Protein 3M4U (pdb70)

Radius of gyration: 26.19 Å; Cα contacts (8 Å, |Δi|>4): 1119; chains: 2; bounding box: 74×50×75 Å

Nearest PDB structures (foldseek):
  3m4u-assembly1_A  TM=1.004E+00  e=1.449E-59  Trypanosoma brucei
  3m4u-assembly2_B  TM=9.847E-01  e=6.856E-51  Trypanosoma brucei
  4az1-assembly1_B  TM=9.518E-01  e=8.940E-42  Trypanosoma cruzi
  4az1-assembly1_A  TM=9.554E-01  e=1.660E-40  Trypanosoma cruzi
  2jjd-assembly5_E  TM=8.552E-01  e=5.961E-18  Homo sapiens

GO terms:
  GO:0005737 cytoplasm (C, HTP)
  GO:0004725 protein tyrosine phosphatase activity (F, IDA)
  GO:0031981 nuclear lumen (C, IDA)
  GO:0097014 ciliary plasm (C, IDA)
  GO:0005737 cytoplasm (C, IDA)

Solvent-accessible surface area: 24978 Å² total; per-residue (Å²): 122,8,58,1,29,137,66,69,57,212,36,10,99,33,32,4,75,141,23,16,74,105,1,80,181,67,32,78,72,98,121,43,83,23,66,16,0,80,148,23,128,112,39,20,38,66,138,111,32,21,0,7,42,146,25,15,15,11,87,126,140,174,62,29,7,8,0,0,0,60,1,64,30,125,16,84,16,42,0,0,0,0,3,0,6,15,74,112,4,0,37,11,2,2,30,1,4,10,98,69,130,0,56,5,0,0,0,0,0,38,52,118,35,26,53,90,95,20,3,54,68,2,10,0,24,71,102,60,102,58,34,33,30,89,67,102,41,110,86,4,12,79,0,32,82,81,115,52,107,71,53,37,103,38,44,1,22,47,27,32,6,8,1,43,22,69,82,135,112,137,21,156,7,56,2,0,8,1,36,2,4,34,23,77,17,25,20,22,41,80,58,2,9,52,49,1,5,44,25,0,113,112,24,143,33,148,18,20,0,0,0,0,1,0,12,1,4,4,3,0,0,0,0,0,0,0,9,0,1,19,16,40,35,103,124,70,88,25,67,55,53,12,0,41,57,12,0,19,36,0,6,88,40,0,61,17,0,0,43,102,32,92,0,0,9,19,0,0,38,15,3,0,33,124,77,72,44,115,37,72,42,11,61,80,124,168,15,76,26,186,44,0,56,1,15,114,65,75,78,202,35,32,124,50,51,18,71,171,26,16,51,101,1,82,178,70,32,93,66,104,130,37,84,24,71,20,0,76,157,25,116,99,31,17,37,72,133,122,39,24,0,12,32,169,30,14,14,6,59,72,199,114,34,8,6,0,0,0,60,0,64,29,127,19,80,17,39,1,0,0,0,3,0,5,19,84,110,3,0,41,17,2,1,52,2,3,3,95,77,107,0,51,4,1,0,0,0,0,37,60,76,43,5,28,87,94,19,3,58,71,2,9,0,12,100,81,67,48,35,73,66,178,45,11,83,0,24,82,11,119,128,47,91,43,101,70,54,48,126,38,54,6,18,81,25,17,6,5,1,43,18,63,80,112,103,109,15,108,6,40,1,0,7,2,34,1,4,36,22,81,17,53,20,62,36,78,58,1,9,50,59,0,6,46,17,0,112,106,28,140,31,150,18,26,1,1,0,0,1,0,14,1,6,4,4,0,0,0,0,0,0,0,12,0,0,23,14,41,10,68,135,34,93,12,61,60,58,5,0,42,55,11,0,17,34,0,4,97,45,0,62,13,0,0,34,106,33,99,0,0,10,15,0,1,47,15,0,15,31,117,30,72,37,121,73,81,43,161

Foldseek 3Di:
DAVLLVDALVVNLVVLVVLVVCLQVLDDLVPFDQDVQVVVVVFAPDPSFGAGLVFAPPHPVDDQHFRWGWACPPDPAIEIFGAATDLVRVQSVLVRCQVQLAAEEEEEEDCDDVNHGQHDDDEDDVPDQKDWRPPVDDQIKMKGAPPKDADPVLQKIKGWIWIHGPPDDIGIYIYIYHHQADPVGDHPDPVSLVVLLVVVVPDDDPGHHYYYYRSRAALNLLSVLLNQQVRCVVVVNDDNCSLSVSSSSVCVGGPRRHPDSNSSVSSVLSNCVVVVRDNVSNPVD/DAFCVQAVLQVDDLVVNLVVLVVLVVCLQPVDDPVPFDQPVQVVPCVFALDNPFGATQVFAPPNPVQAHFRWGWACPPDPATEIFGAATDLVRLQSVLVSCQVQQAAEEEEEEDCDDVPGGQHDDDAADPHQWDWSCTKIKGADPVDAWDDDPVLQKIKTWMWIGDVPDDIGIHIYIYHHQADVVGGGPDPVNLVVVLVVVVPDDDPGHHYYYYRSRAALVLLSVLLNQQVRCVVVHNRHNCSSSVSSSSSCVRGPCHHPDSNSSVSSVLSNSVVNVGDNPSD

Organism: Trypanosoma brucei brucei (strain 927/4 GUTat10.1) (NCBI:txid185431)

InterPro domains:
  IPR000242 Tyrosine-specific protein phosphatase, PTPase domain [PF00102] (45-288)
  IPR000242 Tyrosine-specific protein phosphatase, PTPase domain [PR00700] (77-84)
  IPR000242 Tyrosine-specific protein phosphatase, PTPase domain [PR00700] (92-112)
  IPR000242 Tyrosine-specific protein phosphatase, PTPase domain [PR00700] (187-204)
  IPR000242 Tyrosine-specific protein phosphatase, PTPase domain [PR00700] (224-242)
  IPR000242 Tyrosine-specific protein phosphatase, PTPase domain [PR00700] (257-272)
  IPR000242 Tyrosine-specific protein phosphatase, PTPase domain [PR00700] (273-283)
  IPR000242 Tyrosine-specific protein phosphatase, PTPase domain [PS50055] (21-290)
  IPR000242 Tyrosine-specific protein phosphatase, PTPase domain [SM00194] (20-292)
  IPR000387 Tyrosine-specific protein phosphatases domain [PS50056] (210-281)
  IPR003595 Protein-tyrosine phosphatase, catalytic [SM00404] (188-289)
  IPR016130 Protein-tyrosine phosphatase, active site [PS00383] (227-237)
  IPR029021 Protein-tyrosine phosphatase-like [G3DSA:3.90.190.10] (1-306)
  IPR029021 Protein-tyrosine phosphatase-like [SSF52799] (15-288)
  IPR050348 Protein-Tyrosine Phosphatase [PTHR19134] (19-288)

Structure (mmCIF, N/CA/C/O backbone):
data_3M4U
#
_entry.id   3M4U
#
_cell.length_a   76.632
_cell.length_b   77.377
_cell.length_c   117.195
_cell.angle_alpha   90.00
_cell.angle_beta   90.00
_cell.angle_gamma   90.00
#
_symmetry.space_group_name_H-M   'P 21 21 21'
#
loop_
_entity.id
_entity.type
_entity.pdbx_description
1 polymer 'Tyrosine specific protein phosphatase, putative'
2 non-polymer 'PHOSPHATE ION'
3 water water
#
loop_
_atom_site.group_PDB
_atom_site.id
_atom_site.type_symbol
_atom_site.label_atom_id
_atom_site.label_alt_id
_atom_site.label_comp_id
_atom_site.label_asym_id
_atom_site.label_entity_id
_atom_site.label_seq_id
_atom_site.pdbx_PDB_ins_code
_atom_site.Cartn_x
_atom_site.Cartn_y
_atom_site.Cartn_z
_atom_site.occupancy
_atom_site.B_iso_or_equiv
_atom_site.auth_seq_id
_atom_site.auth_comp_id
_atom_site.auth_asym_id
_atom_site.auth_atom_id
_atom_site.pdbx_PDB_model_num
ATOM 1 N N . SER A 1 6 ? 55.217 6.024 22.671 1.00 55.13 6 SER A N 1
ATOM 2 C CA . SER A 1 6 ? 55.089 6.273 24.114 1.00 68.42 6 SER A CA 1
ATOM 3 C C . SER A 1 6 ? 53.746 5.814 24.691 1.00 65.52 6 SER A C 1
ATOM 4 O O . SER A 1 6 ? 53.656 5.407 25.863 1.00 55.74 6 SER A O 1
ATOM 7 N N . PHE A 1 7 ? 52.701 5.900 23.872 1.00 64.08 7 PHE A N 1
ATOM 8 C CA . PHE A 1 7 ? 51.379 5.462 24.300 1.00 57.36 7 PHE A CA 1
ATOM 9 C C . PHE A 1 7 ? 50.813 4.441 23.311 1.00 47.45 7 PHE A C 1
ATOM 10 O O . PHE A 1 7 ? 50.055 4.783 22.409 1.00 47.53 7 PHE A O 1
ATOM 18 N N . PRO A 1 8 ? 51.207 3.174 23.488 1.00 46.76 8 PRO A N 1
ATOM 19 C CA . PRO A 1 8 ? 50.879 2.035 22.622 1.00 49.83 8 PRO A CA 1
ATOM 20 C C . PRO A 1 8 ? 49.387 1.871 22.362 1.00 47.09 8 PRO A C 1
ATOM 21 O O . PRO A 1 8 ? 49.011 1.289 21.342 1.00 41.75 8 PRO A O 1
ATOM 25 N N . MET A 1 9 ? 48.551 2.377 23.267 1.00 49.29 9 MET A N 1
ATOM 26 C CA . MET A 1 9 ? 47.106 2.307 23.071 1.00 49.71 9 MET A CA 1
ATOM 27 C C . MET A 1 9 ? 46.674 3.090 21.827 1.00 47.72 9 MET A C 1
ATOM 28 O O . MET A 1 9 ? 45.667 2.773 21.207 1.00 50.15 9 MET A O 1
ATOM 33 N N . ALA A 1 10 ? 47.429 4.118 21.467 1.00 44.21 10 ALA A N 1
ATOM 34 C CA . ALA A 1 10 ? 47.037 4.954 20.347 1.00 49.58 10 ALA A CA 1
ATOM 35 C C . ALA A 1 10 ? 47.277 4.223 19.021 1.00 54.75 10 ALA A C 1
ATOM 36 O O . ALA A 1 10 ? 46.607 4.500 18.017 1.00 55.79 10 ALA A O 1
ATOM 38 N N . GLN A 1 11 ? 48.221 3.280 19.021 1.00 48.49 11 GLN A N 1
ATOM 39 C CA . GLN A 1 11 ? 48.529 2.512 17.808 1.00 53.83 11 GLN A CA 1
ATOM 40 C C . GLN A 1 11 ? 47.593 1.316 17.606 1.00 53.57 11 GLN A C 1
ATOM 41 O O . GLN A 1 11 ? 47.522 0.758 16.508 1.00 52.63 11 GLN A O 1
ATOM 47 N N . LEU A 1 12 ? 46.902 0.906 18.667 1.00 49.91 12 LEU A N 1
ATOM 48 C CA . LEU A 1 12 ? 45.954 -0.205 18.576 1.00 51.79 12 LEU A CA 1
ATOM 49 C C . LEU A 1 12 ? 44.788 0.162 17.652 1.00 56.40 12 LEU A C 1
ATOM 50 O O . LEU A 1 12 ? 44.410 1.339 17.543 1.00 53.35 12 LEU A O 1
ATOM 55 N N . SER A 1 13 ? 44.226 -0.844 16.981 1.00 52.28 13 SER A N 1
ATOM 56 C CA . SER A 1 13 ? 43.052 -0.628 16.155 1.00 49.29 13 SER A CA 1
ATOM 57 C C . SER A 1 13 ? 41.893 -0.357 17.097 1.00 55.42 13 SER A C 1
ATOM 58 O O . SER A 1 13 ? 41.887 -0.832 18.236 1.00 50.87 13 SER A O 1
ATOM 61 N N . THR A 1 14 ? 40.909 0.406 16.632 1.00 53.79 14 THR A N 1
ATOM 62 C CA . THR A 1 14 ? 39.768 0.708 17.483 1.00 56.63 14 THR A CA 1
ATOM 63 C C . THR A 1 14 ? 39.225 -0.543 18.187 1.00 54.56 14 THR A C 1
ATOM 64 O O . THR A 1 14 ? 39.076 -0.549 19.411 1.00 54.29 14 THR A O 1
ATOM 68 N N . ARG A 1 15 ? 38.962 -1.598 17.417 1.00 53.06 15 ARG A N 1
ATOM 69 C CA . ARG A 1 15 ? 38.476 -2.856 17.977 1.00 53.21 15 ARG A CA 1
ATOM 70 C C . ARG A 1 15 ? 39.383 -3.370 19.095 1.00 55.06 15 ARG A C 1
ATOM 71 O O . ARG A 1 15 ? 38.905 -3.785 20.159 1.00 52.46 15 ARG A O 1
ATOM 79 N N . ALA A 1 16 ? 40.692 -3.335 18.853 1.00 55.35 16 ALA A N 1
ATOM 80 C CA . ALA A 1 16 ? 41.662 -3.797 19.843 1.00 52.92 16 ALA A CA 1
ATOM 81 C C . ALA A 1 16 ? 41.690 -2.881 21.067 1.00 51.02 16 ALA A C 1
ATOM 82 O O . ALA A 1 16 ? 41.854 -3.355 22.189 1.00 50.22 16 ALA A O 1
ATOM 84 N N . GLN A 1 17 ? 41.520 -1.577 20.850 1.00 50.02 17 GLN A N 1
ATOM 85 C CA . GLN A 1 17 ? 41.428 -0.623 21.957 1.00 51.67 17 GLN A CA 1
ATOM 86 C C . GLN A 1 17 ? 40.275 -0.977 22.882 1.00 53.40 17 GLN A C 1
ATOM 87 O O . GLN A 1 17 ? 40.445 -1.106 24.104 1.00 49.96 17 GLN A O 1
ATOM 93 N N . TYR A 1 18 ? 39.094 -1.127 22.294 1.00 49.14 18 TYR A N 1
ATOM 94 C CA . TYR A 1 18 ? 37.919 -1.468 23.072 1.00 51.64 18 TYR A CA 1
ATOM 95 C C . TYR A 1 18 ? 38.167 -2.779 23.837 1.00 56.64 18 TYR A C 1
ATOM 96 O O . TYR A 1 18 ? 38.105 -2.824 25.082 1.00 53.34 18 TYR A O 1
ATOM 105 N N . SER A 1 19 ? 38.465 -3.833 23.083 1.00 51.69 19 SER A N 1
ATOM 106 C CA . SER A 1 19 ? 38.810 -5.129 23.655 1.00 52.02 19 SER A CA 1
ATOM 107 C C . SER A 1 19 ? 39.807 -4.987 24.800 1.00 47.94 19 SER A C 1
ATOM 108 O O . SER A 1 19 ? 39.682 -5.650 25.834 1.00 52.22 19 SER A O 1
ATOM 111 N N . ARG A 1 20 ? 40.805 -4.130 24.602 1.00 47.30 20 ARG A N 1
ATOM 112 C CA . ARG A 1 20 ? 41.836 -3.897 25.612 1.00 50.59 20 ARG A CA 1
ATOM 113 C C . ARG A 1 20 ? 41.251 -3.201 26.844 1.00 49.39 20 ARG A C 1
ATOM 114 O O . ARG A 1 20 ? 41.552 -3.562 27.985 1.00 48.93 20 ARG A O 1
ATOM 122 N N . MET A 1 21 ? 40.431 -2.186 26.613 1.00 47.45 21 MET A N 1
ATOM 123 C CA . MET A 1 21 ? 39.797 -1.497 27.724 1.00 48.84 21 MET A CA 1
ATOM 124 C C . MET A 1 21 ? 38.896 -2.468 28.462 1.00 48.93 21 MET A C 1
ATOM 125 O O . MET A 1 21 ? 38.858 -2.474 29.700 1.00 45.85 21 MET A O 1
ATOM 130 N N . GLN A 1 22 ? 38.199 -3.315 27.711 1.00 45.64 22 GLN A N 1
ATOM 131 C CA . GLN A 1 22 ? 37.277 -4.245 28.346 1.00 45.64 22 GLN A CA 1
ATOM 132 C C . GLN A 1 22 ? 37.996 -5.226 29.275 1.00 53.04 22 GLN A C 1
ATOM 133 O O . GLN A 1 22 ? 37.634 -5.342 30.458 1.00 52.60 22 GLN A O 1
ATOM 139 N N . ARG A 1 23 ? 39.034 -5.903 28.786 1.00 47.43 23 ARG A N 1
ATOM 140 C CA . ARG A 1 23 ? 39.702 -6.864 29.661 1.00 48.98 23 ARG A CA 1
ATOM 141 C C . ARG A 1 23 ? 40.514 -6.176 30.756 1.00 48.88 23 ARG A C 1
ATOM 142 O O . ARG A 1 23 ? 40.709 -6.735 31.836 1.00 48.40 23 ARG A O 1
ATOM 150 N N . GLU A 1 24 ? 40.969 -4.955 30.495 1.00 49.88 24 GLU A N 1
ATOM 151 C CA . GLU A 1 24 ? 41.585 -4.167 31.556 1.00 48.37 24 GLU A CA 1
ATOM 152 C C . GLU A 1 24 ? 40.572 -3.908 32.669 1.00 48.34 24 GLU A C 1
ATOM 153 O O . GLU A 1 24 ? 40.886 -4.049 33.855 1.00 50.35 24 GLU A O 1
ATOM 159 N N . PHE A 1 25 ? 39.354 -3.533 32.284 1.00 46.01 25 PHE A N 1
ATOM 160 C CA . PHE A 1 25 ? 38.346 -3.148 33.264 1.00 47.09 25 PHE A CA 1
ATOM 161 C C . PHE A 1 25 ? 37.884 -4.340 34.102 1.00 49.32 25 PHE A C 1
ATOM 162 O O . PHE A 1 25 ? 37.771 -4.234 35.328 1.00 44.01 25 PHE A O 1
ATOM 170 N N . VAL A 1 26 ? 37.623 -5.467 33.440 1.00 47.04 26 VAL A N 1
ATOM 171 C CA . VAL A 1 26 ? 37.317 -6.708 34.143 1.00 46.48 26 VAL A CA 1
ATOM 172 C C . VAL A 1 26 ? 38.358 -6.983 35.233 1.00 48.15 26 VAL A C 1
ATOM 173 O O . VAL A 1 26 ? 38.015 -7.298 36.381 1.00 46.96 26 VAL A O 1
ATOM 177 N N . GLN A 1 27 ? 39.632 -6.853 34.876 1.00 46.21 27 GLN A N 1
ATOM 178 C CA . GLN A 1 27 ? 40.703 -7.056 35.845 1.00 48.50 27 GLN A CA 1
ATOM 179 C C . GLN A 1 27 ? 40.615 -6.039 36.986 1.00 53.12 27 GLN A C 1
ATOM 180 O O . GLN A 1 27 ? 40.755 -6.397 38.168 1.00 51.52 27 GLN A O 1
ATOM 186 N N . LEU A 1 28 ? 40.388 -4.773 36.630 1.00 48.55 28 LEU A N 1
ATOM 187 C CA . LEU A 1 28 ? 40.264 -3.714 37.626 1.00 46.68 28 LEU A CA 1
ATOM 188 C C . LEU A 1 28 ? 39.065 -3.968 38.560 1.00 48.69 28 LEU A C 1
ATOM 189 O O . LEU A 1 28 ? 39.124 -3.667 39.756 1.00 38.23 28 LEU A O 1
ATOM 194 N N . GLN A 1 29 ? 37.989 -4.543 38.026 1.00 42.06 29 GLN A N 1
ATOM 195 C CA . GLN A 1 29 ? 36.810 -4.777 38.844 1.00 44.76 29 GLN A CA 1
ATOM 196 C C . GLN A 1 29 ? 37.039 -5.846 39.923 1.00 54.52 29 GLN A C 1
ATOM 197 O O . GLN A 1 29 ? 36.552 -5.722 41.061 1.00 55.55 29 GLN A O 1
ATOM 203 N N . ARG A 1 30 ? 37.794 -6.883 39.581 1.00 53.32 30 ARG A N 1
ATOM 204 C CA . ARG A 1 30 ? 38.046 -7.959 40.537 1.00 59.32 30 ARG A CA 1
ATOM 205 C C . ARG A 1 30 ? 39.253 -7.644 41.411 1.00 56.74 30 ARG A C 1
ATOM 206 O O . ARG A 1 30 ? 39.555 -8.372 42.353 1.00 58.85 30 ARG A O 1
ATOM 214 N N . GLN A 1 31 ? 39.933 -6.548 41.103 1.00 51.83 31 GLN A N 1
ATOM 215 C CA . GLN A 1 31 ? 41.091 -6.152 41.885 1.00 51.48 31 GLN A CA 1
ATOM 216 C C . GLN A 1 31 ? 40.774 -6.122 43.373 1.00 64.17 31 GLN A C 1
ATOM 217 O O . GLN A 1 31 ? 41.531 -6.661 44.193 1.00 68.46 31 GLN A O 1
ATOM 223 N N . GLU A 1 32 ? 39.662 -5.482 43.729 1.00 59.53 32 GLU A N 1
ATOM 224 C CA . GLU A 1 32 ? 39.313 -5.328 45.138 1.00 59.46 32 GLU A CA 1
ATOM 225 C C . GLU A 1 32 ? 38.214 -6.316 45.517 1.00 53.71 32 GLU A C 1
ATOM 226 O O . GLU A 1 32 ? 37.221 -6.461 44.804 1.00 53.03 32 GLU A O 1
ATOM 232 N N . ASN A 1 33 ? 38.402 -6.998 46.640 1.00 54.33 33 ASN A N 1
ATOM 233 C CA . ASN A 1 33 ? 37.381 -7.902 47.159 1.00 65.20 33 ASN A CA 1
ATOM 234 C C . ASN A 1 33 ? 36.527 -7.228 48.235 1.00 59.28 33 ASN A C 1
ATOM 235 O O . ASN A 1 33 ? 37.004 -6.965 49.339 1.00 56.44 33 ASN A O 1
ATOM 240 N N . PRO A 1 34 ? 35.254 -6.958 47.915 1.00 57.98 34 PRO A N 1
ATOM 241 C CA . PRO A 1 34 ? 34.428 -6.148 48.814 1.00 56.48 34 PRO A CA 1
ATOM 242 C C . PRO A 1 34 ? 34.434 -6.733 50.218 1.00 61.88 34 PRO A C 1
ATOM 243 O O . PRO A 1 34 ? 34.649 -6.007 51.188 1.00 59.17 34 PRO A O 1
ATOM 247 N N . ARG A 1 35 ? 34.225 -8.045 50.305 1.00 65.49 35 ARG A N 1
ATOM 248 C CA . ARG A 1 35 ? 34.027 -8.730 51.576 1.00 61.93 35 ARG A CA 1
ATOM 249 C C . ARG A 1 35 ? 35.278 -8.722 52.445 1.00 60.89 35 ARG A C 1
ATOM 250 O O . ARG A 1 35 ? 35.253 -9.201 53.574 1.00 54.20 35 ARG A O 1
ATOM 252 N N . ASN A 1 36 ? 36.364 -8.160 51.923 1.00 63.75 36 ASN A N 1
ATOM 253 C CA . ASN A 1 36 ? 37.646 -8.175 52.627 1.00 64.19 36 ASN A CA 1
ATOM 254 C C . ASN A 1 36 ? 38.160 -6.803 53.051 1.00 62.31 36 ASN A C 1
ATOM 255 O O . ASN A 1 36 ? 39.340 -6.638 53.358 1.00 61.13 36 ASN A O 1
ATOM 260 N N . ILE A 1 37 ? 37.280 -5.812 53.062 1.00 63.64 37 ILE A N 1
ATOM 261 C CA . ILE A 1 37 ? 37.704 -4.462 53.408 1.00 59.66 37 ILE A CA 1
ATOM 262 C C . ILE A 1 37 ? 37.101 -4.001 54.734 1.00 47.84 37 ILE A C 1
ATOM 263 O O . ILE A 1 37 ? 35.955 -4.315 55.049 1.00 48.44 37 ILE A O 1
ATOM 268 N N . ASN A 1 38 ? 37.885 -3.268 55.514 1.00 42.71 38 ASN A N 1
ATOM 269 C CA . ASN A 1 38 ? 37.351 -2.645 56.714 1.00 43.95 38 ASN A CA 1
ATOM 270 C C . ASN A 1 38 ? 36.441 -1.445 56.402 1.00 42.68 38 ASN A C 1
ATOM 271 O O . ASN A 1 38 ? 36.889 -0.396 55.913 1.00 41.76 38 ASN A O 1
ATOM 276 N N . PHE A 1 39 ? 35.160 -1.608 56.714 1.00 41.37 39 PHE A N 1
ATOM 277 C CA . PHE A 1 39 ? 34.161 -0.571 56.503 1.00 41.58 39 PHE A CA 1
ATOM 278 C C . PHE A 1 39 ? 33.520 -0.150 57.820 1.00 41.36 39 PHE A C 1
ATOM 279 O O . PHE A 1 39 ? 32.313 0.105 57.865 1.00 41.56 39 PHE A O 1
ATOM 287 N N . THR A 1 40 ? 34.321 -0.057 58.882 1.00 36.68 40 THR A N 1
ATOM 288 C CA . THR A 1 40 ? 33.762 -0.007 60.239 1.00 41.27 40 THR A CA 1
ATOM 289 C C . THR A 1 40 ? 32.977 1.269 60.540 1.00 39.50 40 THR A C 1
ATOM 290 O O . THR A 1 40 ? 31.793 1.213 60.874 1.00 41.31 40 THR A O 1
ATOM 294 N N . THR A 1 41 ? 33.637 2.413 60.420 1.00 41.06 41 THR A N 1
ATOM 295 C CA . THR A 1 41 ? 32.992 3.697 60.657 1.00 38.38 41 THR A CA 1
ATOM 296 C C . THR A 1 41 ? 31.809 3.919 59.708 1.00 40.69 41 THR A C 1
ATOM 297 O O . THR A 1 41 ? 30.754 4.412 60.110 1.00 41.94 41 THR A O 1
ATOM 301 N N . SER A 1 42 ? 31.979 3.541 58.451 1.00 35.91 42 SER A N 1
ATOM 302 C CA . SER A 1 42 ? 30.888 3.672 57.498 1.00 39.57 42 SER A CA 1
ATOM 303 C C . SER A 1 42 ? 29.674 2.842 57.929 1.00 38.68 42 SER A C 1
ATOM 304 O O . SER A 1 42 ? 28.522 3.257 57.785 1.00 38.36 42 SER A O 1
ATOM 307 N N . LEU A 1 43 ? 29.929 1.666 58.478 1.00 39.83 43 LEU A N 1
ATOM 308 C CA . LEU A 1 43 ? 28.827 0.800 58.881 1.00 42.68 43 LEU A CA 1
ATOM 309 C C . LEU A 1 43 ? 28.176 1.269 60.180 1.00 43.55 43 LEU A C 1
ATOM 310 O O . LEU A 1 43 ? 27.032 0.922 60.470 1.00 43.40 43 LEU A O 1
ATOM 315 N N . LYS A 1 44 ? 28.905 2.062 60.957 1.00 38.97 44 LYS A N 1
ATOM 316 C CA . LYS A 1 44 ? 28.344 2.607 62.185 1.00 45.71 44 LYS A CA 1
ATOM 317 C C . LYS A 1 44 ? 27.483 3.826 61.852 1.00 49.06 44 LYS A C 1
ATOM 318 O O . LYS A 1 44 ? 26.648 4.259 62.654 1.00 44.77 44 LYS A O 1
ATOM 324 N N . ASN A 1 45 ? 27.687 4.374 60.657 1.00 45.90 45 ASN A N 1
ATOM 325 C CA . ASN A 1 45 ? 26.894 5.512 60.211 1.00 43.65 45 ASN A CA 1
ATOM 326 C C . ASN A 1 45 ? 25.920 5.132 59.111 1.00 44.23 45 ASN A C 1
ATOM 327 O O . ASN A 1 45 ? 25.742 5.887 58.155 1.00 43.45 45 ASN A O 1
ATOM 332 N N . ARG A 1 46 ? 25.292 3.965 59.240 1.00 42.50 46 ARG A N 1
ATOM 333 C CA . ARG A 1 46 ? 24.362 3.498 58.213 1.00 45.40 46 ARG A CA 1
ATOM 334 C C . ARG A 1 46 ? 23.308 4.547 57.875 1.00 45.12 46 ARG A C 1
ATOM 335 O O . ARG A 1 46 ? 22.881 4.672 56.721 1.00 43.04 46 ARG A O 1
ATOM 343 N N . HIS A 1 47 ? 22.884 5.286 58.895 1.00 38.76 47 HIS A N 1
ATOM 344 C CA . HIS A 1 47 ? 21.750 6.191 58.773 1.00 47.16 47 HIS A CA 1
ATOM 345 C C . HIS A 1 47 ? 22.108 7.448 57.980 1.00 46.95 47 HIS A C 1
ATOM 346 O O . HIS A 1 47 ? 21.223 8.190 57.548 1.00 46.07 47 HIS A O 1
ATOM 353 N N . LYS A 1 48 ? 23.404 7.675 57.788 1.00 43.33 48 LYS A N 1
ATOM 354 C CA . LYS A 1 48 ? 23.878 8.775 56.951 1.00 41.69 48 LYS A CA 1
ATOM 355 C C . LYS A 1 48 ? 24.383 8.309 55.580 1.00 42.96 48 LYS A C 1
ATOM 356 O O . LYS A 1 48 ? 24.945 9.106 54.807 1.00 37.26 48 LYS A O 1
ATOM 362 N N . ASN A 1 49 ? 24.191 7.025 55.278 1.00 37.96 49 ASN A N 1
ATOM 363 C CA . ASN A 1 49 ? 24.626 6.503 53.993 1.00 38.65 49 ASN A CA 1
ATOM 364 C C . ASN A 1 49 ? 23.483 6.537 53.014 1.00 37.39 49 ASN A C 1
ATOM 365 O O . ASN A 1 49 ? 22.362 6.156 53.357 1.00 36.89 49 ASN A O 1
ATOM 370 N N . ARG A 1 50 ? 23.767 7.000 51.800 1.00 32.63 50 ARG A N 1
ATOM 371 C CA . ARG A 1 50 ? 22.740 7.102 50.763 1.00 32.43 50 ARG A CA 1
ATOM 372 C C . ARG A 1 50 ? 22.406 5.734 50.222 1.00 33.84 50 ARG A C 1
ATOM 373 O O . ARG A 1 50 ? 21.241 5.407 50.009 1.00 36.45 50 ARG A O 1
ATOM 381 N N . TYR A 1 51 ? 23.429 4.927 49.979 1.00 36.30 51 TYR A N 1
ATOM 382 C CA . TYR A 1 51 ? 23.176 3.573 49.512 1.00 41.70 51 TYR A CA 1
ATOM 383 C C . TYR A 1 51 ? 23.657 2.531 50.509 1.00 44.19 51 TYR A C 1
ATOM 384 O O . TYR A 1 51 ? 24.620 2.768 51.241 1.00 43.06 51 TYR A O 1
ATOM 393 N N . LEU A 1 52 ? 22.958 1.398 50.545 1.00 47.10 52 LEU A N 1
ATOM 394 C CA . LEU A 1 52 ? 23.306 0.271 51.412 1.00 47.47 52 LEU A CA 1
ATOM 395 C C . LEU A 1 52 ? 24.709 -0.270 51.142 1.00 47.42 52 LEU A C 1
ATOM 396 O O . LEU A 1 52 ? 25.502 -0.467 52.065 1.00 50.01 52 LEU A O 1
ATOM 401 N N . ASP A 1 53 ? 24.996 -0.507 49.866 1.00 45.47 53 ASP A N 1
ATOM 402 C CA . ASP A 1 53 ? 26.238 -1.138 49.424 1.00 44.16 53 ASP A CA 1
ATOM 403 C C . ASP A 1 53 ? 27.415 -0.178 49.214 1.00 45.50 53 ASP A C 1
ATOM 404 O O . ASP A 1 53 ? 28.541 -0.629 49.020 1.00 50.50 53 ASP A O 1
ATOM 409 N N . ILE A 1 54 ? 27.179 1.129 49.228 1.00 41.21 54 ILE A N 1
ATOM 410 C CA . ILE A 1 54 ? 28.283 2.056 48.984 1.00 40.69 54 ILE A CA 1
ATOM 411 C C . ILE A 1 54 ? 28.881 2.587 50.273 1.00 33.57 54 ILE A C 1
ATOM 412 O O . ILE A 1 54 ? 28.289 3.426 50.951 1.00 36.30 54 ILE A O 1
ATOM 417 N N . LEU A 1 55 ? 30.072 2.100 50.596 1.00 31.27 55 LEU A N 1
ATOM 418 C CA . LEU A 1 55 ? 30.683 2.351 51.895 1.00 37.09 55 LEU A CA 1
ATOM 419 C C . LEU A 1 55 ? 32.080 2.924 51.748 1.00 36.34 55 LEU A C 1
ATOM 420 O O . LEU A 1 55 ? 32.761 2.642 50.778 1.00 38.61 55 LEU A O 1
ATOM 425 N N . ALA A 1 56 ? 32.501 3.735 52.713 1.00 35.81 56 ALA A N 1
ATOM 426 C CA . ALA A 1 56 ? 33.812 4.380 52.656 1.00 33.21 56 ALA A CA 1
ATOM 427 C C . ALA A 1 56 ? 34.905 3.528 53.308 1.00 37.44 56 ALA A C 1
ATOM 428 O O . ALA A 1 56 ? 34.754 3.077 54.437 1.00 39.36 56 ALA A O 1
ATOM 430 N N . ASN A 1 57 ? 36.005 3.313 52.594 1.00 38.61 57 ASN A N 1
ATOM 431 C CA . ASN A 1 57 ? 37.115 2.540 53.131 1.00 39.25 57 ASN A CA 1
ATOM 432 C C . ASN A 1 57 ? 37.648 3.199 54.398 1.00 40.46 57 ASN A C 1
ATOM 433 O O . ASN A 1 57 ? 37.794 4.423 54.461 1.00 41.21 57 ASN A O 1
ATOM 438 N N . GLU A 1 58 ? 37.940 2.378 55.401 1.00 37.91 58 GLU A N 1
ATOM 439 C CA . GLU A 1 58 ? 38.367 2.869 56.704 1.00 40.40 58 GLU A CA 1
ATOM 440 C C . GLU A 1 58 ? 39.731 3.555 56.616 1.00 42.60 58 GLU A C 1
ATOM 441 O O . GLU A 1 58 ? 39.949 4.636 57.169 1.00 42.51 58 GLU A O 1
ATOM 447 N N . GLU A 1 59 ? 40.636 2.921 55.885 1.00 46.24 59 GLU A N 1
ATOM 448 C CA . GLU A 1 59 ? 42.034 3.330 55.816 1.00 46.75 59 GLU A CA 1
ATOM 449 C C . GLU A 1 59 ? 42.235 4.727 55.239 1.00 49.98 59 GLU A C 1
ATOM 450 O O . GLU A 1 59 ? 43.241 5.379 55.529 1.00 46.60 59 GLU A O 1
ATOM 456 N N . THR A 1 60 ? 41.281 5.179 54.422 1.00 50.76 60 THR A N 1
ATOM 457 C CA . THR A 1 60 ? 41.402 6.450 53.702 1.00 46.79 60 THR A CA 1
ATOM 458 C C . THR A 1 60 ? 40.199 7.320 53.965 1.00 44.60 60 THR A C 1
ATOM 459 O O . THR A 1 60 ? 40.034 8.360 53.339 1.00 45.71 60 THR A O 1
ATOM 463 N N . ILE A 1 61 ? 39.351 6.884 54.884 1.00 42.74 61 ILE A N 1
ATOM 464 C CA . ILE A 1 61 ? 38.134 7.617 55.182 1.00 41.56 61 ILE A CA 1
ATOM 465 C C . ILE A 1 61 ? 38.397 9.100 55.467 1.00 41.98 61 ILE A C 1
ATOM 466 O O . ILE A 1 61 ? 39.406 9.476 56.079 1.00 42.84 61 ILE A O 1
ATOM 471 N N . TYR A 1 62 ? 37.469 9.937 55.022 1.00 42.04 62 TYR A N 1
ATOM 472 C CA . TYR A 1 62 ? 37.562 11.374 55.225 1.00 41.21 62 TYR A CA 1
ATOM 473 C C . TYR A 1 62 ? 36.180 11.885 55.594 1.00 42.22 62 TYR A C 1
ATOM 474 O O . TYR A 1 62 ? 35.181 11.429 55.028 1.00 40.34 62 TYR A O 1
ATOM 483 N N . PRO A 1 63 ? 36.110 12.808 56.569 1.00 39.33 63 PRO A N 1
ATOM 484 C CA . PRO A 1 63 ? 37.256 13.226 57.389 1.00 43.38 63 PRO A CA 1
ATOM 485 C C . PRO A 1 63 ? 37.758 12.066 58.245 1.00 44.72 63 PRO A C 1
ATOM 486 O O . PRO A 1 63 ? 36.979 11.154 58.530 1.00 47.59 63 PRO A O 1
ATOM 490 N N . PRO A 1 64 ? 39.045 12.099 58.637 1.00 47.87 64 PRO A N 1
ATOM 491 C CA . PRO A 1 64 ? 39.701 11.053 59.439 1.00 54.26 64 PRO A CA 1
ATOM 492 C C . PRO A 1 64 ? 39.042 10.915 60.811 1.00 56.12 64 PRO A C 1
ATOM 493 O O . PRO A 1 64 ? 38.598 11.928 61.360 1.00 57.70 64 PRO A O 1
ATOM 497 N N . VAL A 1 65 ? 38.988 9.697 61.352 1.00 55.70 65 VAL A N 1
ATOM 498 C CA . VAL A 1 65 ? 38.355 9.450 62.656 1.00 59.36 65 VAL A CA 1
ATOM 499 C C . VAL A 1 65 ? 39.125 10.041 63.841 1.00 49.70 65 VAL A C 1
ATOM 500 O O . VAL A 1 65 ? 40.285 9.703 64.072 1.00 53.13 65 VAL A O 1
ATOM 504 N N . GLY A 1 74 ? 32.349 12.840 72.358 1.00 84.49 74 GLY A N 1
ATOM 505 C CA . GLY A 1 74 ? 33.190 12.665 71.186 1.00 87.04 74 GLY A CA 1
ATOM 506 C C . GLY A 1 74 ? 32.390 12.554 69.899 1.00 88.17 74 GLY A C 1
ATOM 507 O O . GLY A 1 74 ? 31.818 11.505 69.606 1.00 88.07 74 GLY A O 1
ATOM 508 N N . ARG A 1 75 ? 32.356 13.636 69.125 1.00 83.58 75 ARG A N 1
ATOM 509 C CA . ARG A 1 75 ? 31.542 13.684 67.912 1.00 81.58 75 ARG A CA 1
ATOM 510 C C . ARG A 1 75 ? 32.388 13.749 66.640 1.00 75.63 75 ARG A C 1
ATOM 511 O O . ARG A 1 75 ? 33.174 14.682 66.446 1.00 71.86 75 ARG A O 1
ATOM 519 N N . TYR A 1 76 ? 32.213 12.759 65.771 1.00 70.12 76 TYR A N 1
ATOM 520 C CA . TYR A 1 76 ? 32.997 12.679 64.542 1.00 69.91 76 TYR A CA 1
ATOM 521 C C . TYR A 1 76 ? 32.125 12.875 63.303 1.00 60.74 76 TYR A C 1
ATOM 522 O O . TYR A 1 76 ? 31.371 11.972 62.921 1.00 59.29 76 TYR A O 1
ATOM 524 N N . PRO A 1 77 ? 32.229 14.051 62.666 1.00 52.69 77 PRO A N 1
ATOM 525 C CA . PRO A 1 77 ? 31.543 14.304 61.387 1.00 53.75 77 PRO A CA 1
ATOM 526 C C . PRO A 1 77 ? 31.785 13.168 60.389 1.00 43.36 77 PRO A C 1
ATOM 527 O O . PRO A 1 77 ? 32.908 12.699 60.251 1.00 41.51 77 PRO A O 1
ATOM 531 N N . TYR A 1 78 ? 30.738 12.736 59.704 1.00 39.80 78 TYR A N 1
ATOM 532 C CA . TYR A 1 78 ? 30.860 11.652 58.742 1.00 42.92 78 TYR A CA 1
ATOM 533 C C . TYR A 1 78 ? 30.179 11.992 57.412 1.00 37.74 78 TYR A C 1
ATOM 534 O O . TYR A 1 78 ? 29.028 12.415 57.414 1.00 40.03 78 TYR A O 1
ATOM 543 N N . ILE A 1 79 ? 30.861 11.772 56.283 1.00 36.47 79 ILE A N 1
ATOM 544 C CA . ILE A 1 79 ? 30.286 12.101 54.963 1.00 37.47 79 ILE A CA 1
ATOM 545 C C . ILE A 1 79 ? 30.366 10.977 53.933 1.00 39.08 79 ILE A C 1
ATOM 546 O O . ILE A 1 79 ? 30.125 11.205 52.736 1.00 36.30 79 ILE A O 1
ATOM 551 N N . ASN A 1 80 ? 30.701 9.773 54.384 1.00 34.81 80 ASN A N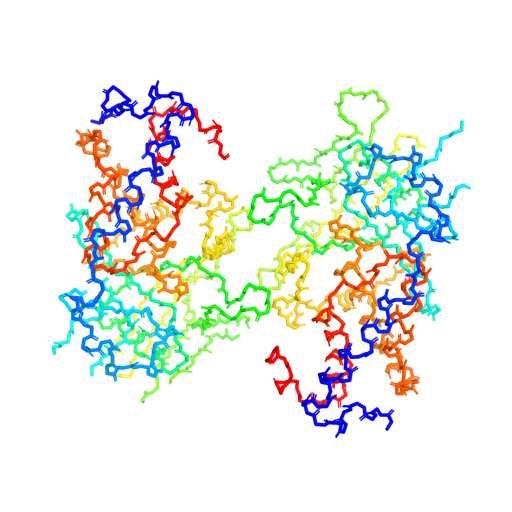 1
ATOM 552 C CA . ASN A 1 80 ? 30.945 8.665 53.467 1.00 31.58 80 ASN A CA 1
ATOM 553 C C . ASN A 1 80 ? 31.875 9.099 52.329 1.00 34.84 80 ASN A C 1
ATOM 554 O O . ASN A 1 80 ? 31.550 8.995 51.144 1.00 32.88 80 ASN A O 1
ATOM 559 N N . GLY A 1 81 ? 33.040 9.599 52.711 1.00 30.91 81 GLY A N 1
ATOM 560 C CA . GLY A 1 81 ? 34.003 10.068 51.750 1.00 34.70 81 GLY A CA 1
ATOM 561 C C . GLY A 1 81 ? 35.372 9.478 51.988 1.00 37.61 81 GLY A C 1
ATOM 562 O O . GLY A 1 81 ? 35.656 8.917 53.054 1.00 35.62 81 GLY A O 1
ATOM 563 N N . ASN A 1 82 ? 36.230 9.621 50.985 1.00 37.70 82 ASN A N 1
ATOM 564 C CA . ASN A 1 82 ? 37.597 9.136 51.085 1.00 36.84 82 ASN A CA 1
ATOM 565 C C . ASN A 1 82 ? 38.575 10.160 50.555 1.00 37.81 82 ASN A C 1
ATOM 566 O O . ASN A 1 82 ? 38.274 10.897 49.605 1.00 34.32 82 ASN A O 1
ATOM 571 N N . LEU A 1 83 ? 39.748 10.209 51.181 1.00 41.00 83 LEU A N 1
ATOM 572 C CA . LEU A 1 83 ? 40.834 11.028 50.681 1.00 38.51 83 LEU A CA 1
ATOM 573 C C . LEU A 1 83 ? 41.465 10.313 49.500 1.00 36.52 83 LEU A C 1
ATOM 574 O O . LEU A 1 83 ? 41.831 9.145 49.606 1.00 37.81 83 LEU A O 1
ATOM 579 N N . ILE A 1 84 ? 41.577 11.016 48.379 1.00 34.99 84 ILE A N 1
ATOM 580 C CA . ILE A 1 84 ? 42.232 10.482 47.195 1.00 36.48 84 ILE A CA 1
ATOM 581 C C . ILE A 1 84 ? 43.480 11.297 46.878 1.00 38.97 84 ILE A C 1
ATOM 582 O O . ILE A 1 84 ? 43.420 12.336 46.208 1.00 35.38 84 ILE A O 1
ATOM 587 N N . ASP A 1 85 ? 44.614 10.814 47.362 1.00 36.77 85 ASP A N 1
ATOM 588 C CA . ASP A 1 85 ? 45.886 11.492 47.170 1.00 39.08 85 ASP A CA 1
ATOM 589 C C . ASP A 1 85 ? 46.722 10.653 46.211 1.00 40.50 85 ASP A C 1
ATOM 590 O O . ASP A 1 85 ? 47.076 9.520 46.526 1.00 37.59 85 ASP A O 1
ATOM 595 N N . LEU A 1 86 ? 47.007 11.198 45.031 1.00 42.83 86 LEU A N 1
ATOM 596 C CA . LEU A 1 86 ? 47.760 10.476 44.003 1.00 41.56 86 LEU A CA 1
ATOM 597 C C . LEU A 1 86 ? 49.032 11.255 43.669 1.00 46.62 86 LEU A C 1
ATOM 598 O O . LEU A 1 86 ? 49.501 11.278 42.526 1.00 43.05 86 LEU A O 1
ATOM 603 N N . ASP A 1 87 ? 49.578 11.893 44.700 1.00 47.20 87 ASP A N 1
ATOM 604 C CA . ASP A 1 87 ? 50.746 12.750 44.583 1.00 43.23 87 ASP A CA 1
ATOM 605 C C . ASP A 1 87 ? 50.684 13.701 43.397 1.00 47.24 87 ASP A C 1
ATOM 606 O O . ASP A 1 87 ? 51.564 13.691 42.536 1.00 49.80 87 ASP A O 1
ATOM 611 N N . LEU A 1 88 ? 49.656 14.538 43.368 1.00 45.29 88 LEU A N 1
ATOM 612 C CA . LEU A 1 88 ? 49.557 15.584 42.355 1.00 42.00 88 LEU A CA 1
ATOM 613 C C . LEU A 1 88 ? 49.482 16.944 43.039 1.00 40.69 88 LEU A C 1
ATOM 614 O O . LEU A 1 88 ? 49.423 17.017 44.261 1.00 41.88 88 LEU A O 1
ATOM 619 N N . PRO A 1 89 ? 49.491 18.031 42.252 1.00 43.80 89 PRO A N 1
ATOM 620 C CA . PRO A 1 89 ? 49.298 19.356 42.844 1.00 40.28 89 PRO A CA 1
ATOM 621 C C . PRO A 1 89 ? 48.089 19.366 43.772 1.00 43.11 89 PRO A C 1
ATOM 622 O O . PRO A 1 89 ? 48.125 19.998 44.829 1.00 47.26 89 PRO A O 1
ATOM 626 N N . HIS A 1 90 ? 47.032 18.662 43.383 1.00 45.12 90 HIS A N 1
ATOM 627 C CA . HIS A 1 90 ? 45.817 18.593 44.191 1.00 40.31 90 HIS A CA 1
ATOM 628 C C . HIS A 1 90 ? 45.572 17.211 44.790 1.00 42.43 90 HIS A C 1
ATOM 629 O O . HIS A 1 90 ? 45.912 16.178 44.192 1.00 40.71 90 HIS A O 1
ATOM 636 N N . THR A 1 91 ? 44.975 17.205 45.978 1.00 40.02 91 THR A N 1
ATOM 637 C CA . THR A 1 91 ? 44.399 15.986 46.544 1.00 40.41 91 THR A CA 1
ATOM 638 C C . THR A 1 91 ? 42.873 16.149 46.514 1.00 36.64 91 THR A C 1
ATOM 639 O O . THR A 1 91 ? 42.369 17.265 46.394 1.00 33.53 91 THR A O 1
ATOM 643 N N . PHE A 1 92 ? 42.143 15.043 46.610 1.00 35.13 92 PHE A N 1
ATOM 644 C CA . PHE A 1 92 ? 40.696 15.074 46.434 1.00 33.26 92 PHE A CA 1
ATOM 645 C C . PHE A 1 92 ? 39.963 14.348 47.540 1.00 35.98 92 PHE A C 1
ATOM 646 O O . PHE A 1 92 ? 40.501 13.429 48.158 1.00 35.11 92 PHE A O 1
ATOM 654 N N . VAL A 1 93 ? 38.730 14.783 47.791 1.00 35.75 93 VAL A N 1
ATOM 655 C CA . VAL A 1 93 ? 37.802 14.005 48.593 1.00 31.93 93 VAL A CA 1
ATOM 656 C C . VAL A 1 93 ? 36.681 13.515 47.692 1.00 31.04 93 VAL A C 1
ATOM 657 O O . VAL A 1 93 ? 35.998 14.312 47.029 1.00 33.47 93 VAL A O 1
ATOM 661 N N . ALA A 1 94 ? 36.522 12.196 47.635 1.00 36.92 94 ALA A N 1
ATOM 662 C CA . ALA A 1 94 ? 35.398 11.573 46.931 1.00 31.75 94 ALA A CA 1
ATOM 663 C C . ALA A 1 94 ? 34.376 11.060 47.935 1.00 31.36 94 ALA A C 1
ATOM 664 O O . ALA A 1 94 ? 34.705 10.285 48.839 1.00 31.38 94 ALA A O 1
ATOM 666 N N . CYS A 1 95 ? 33.132 11.490 47.755 1.00 32.55 95 CYS A N 1
ATOM 667 C CA . CYS A 1 95 ? 32.054 11.142 48.667 1.00 35.23 95 CYS A CA 1
ATOM 668 C C . CYS A 1 95 ? 30.694 11.126 47.947 1.00 33.27 95 CYS A C 1
ATOM 669 O O . CYS A 1 95 ? 30.544 11.622 46.818 1.00 31.43 95 CYS A O 1
ATOM 672 N N . GLN A 1 96 ? 29.713 10.522 48.597 1.00 28.87 96 GLN A N 1
ATOM 673 C CA . GLN A 1 96 ? 28.343 10.539 48.105 1.00 33.11 96 GLN A CA 1
ATOM 674 C C . GLN A 1 96 ? 27.739 11.950 48.232 1.00 34.70 96 GLN A C 1
ATOM 675 O O . GLN A 1 96 ? 28.353 12.858 48.783 1.00 34.18 96 GLN A O 1
ATOM 681 N N . ALA A 1 97 ? 26.525 12.121 47.731 1.00 34.24 97 ALA A N 1
ATOM 682 C CA . ALA A 1 97 ? 25.732 13.287 48.060 1.00 30.73 97 ALA A CA 1
ATOM 683 C C . ALA A 1 97 ? 25.105 13.050 49.440 1.00 36.30 97 ALA A C 1
ATOM 684 O O . ALA A 1 97 ? 24.410 12.042 49.664 1.00 29.53 97 ALA A O 1
ATOM 686 N N . PRO A 1 98 ? 25.340 13.990 50.364 1.00 34.59 98 PRO A N 1
ATOM 687 C CA . PRO A 1 98 ? 24.861 13.903 51.747 1.00 37.73 98 PRO A CA 1
ATOM 688 C C . PRO A 1 98 ? 23.364 13.617 51.779 1.00 35.58 98 PRO A C 1
ATOM 689 O O . PRO A 1 98 ? 22.607 14.245 51.028 1.00 32.21 98 PRO A O 1
ATOM 693 N N . VAL A 1 99 ? 22.936 12.682 52.619 1.00 33.26 99 VAL A N 1
ATOM 694 C CA . VAL A 1 99 ? 21.506 12.559 52.875 1.00 37.61 99 VAL A CA 1
ATOM 695 C C . VAL A 1 99 ? 21.106 13.658 53.883 1.00 38.50 99 VAL A C 1
ATOM 696 O O . VAL A 1 99 ? 21.973 14.238 54.559 1.00 34.96 99 VAL A O 1
ATOM 700 N N . PRO A 1 100 ? 19.803 13.967 53.966 1.00 35.31 100 PRO A N 1
ATOM 701 C CA . PRO A 1 100 ? 19.361 15.044 54.865 1.00 41.34 100 PRO A CA 1
ATOM 702 C C . PRO A 1 100 ? 20.009 14.987 56.259 1.00 40.86 100 PRO A C 1
ATOM 703 O O . PRO A 1 100 ? 20.579 15.982 56.712 1.00 36.92 100 PRO A O 1
ATOM 707 N N . GLN A 1 101 ? 19.924 13.835 56.918 1.00 40.06 101 GLN A N 1
ATOM 708 C CA . GLN A 1 101 ? 20.474 13.658 58.260 1.00 39.95 101 GLN A CA 1
ATOM 709 C C . GLN A 1 101 ? 21.960 13.989 58.283 1.00 39.26 101 GLN A C 1
ATOM 710 O O . GLN A 1 101 ? 22.497 14.312 59.337 1.00 38.85 101 GLN A O 1
ATOM 716 N N . GLY A 1 102 ? 22.623 13.888 57.123 1.00 39.43 102 GLY A N 1
ATOM 717 C CA . GLY A 1 102 ? 24.066 14.083 57.028 1.00 33.72 102 GLY A CA 1
ATOM 718 C C . GLY A 1 102 ? 24.581 15.406 56.460 1.00 33.88 102 GLY A C 1
ATOM 719 O O . GLY A 1 102 ? 25.789 15.665 56.458 1.00 36.43 102 GLY A O 1
ATOM 720 N N . VAL A 1 103 ? 23.684 16.266 55.993 1.00 37.36 103 VAL A N 1
ATOM 721 C CA . VAL A 1 103 ? 24.100 17.574 55.466 1.00 36.75 103 VAL A CA 1
ATOM 722 C C . VAL A 1 103 ? 24.884 18.436 56.478 1.00 38.78 103 VAL A C 1
ATOM 723 O O . VAL A 1 103 ? 25.915 19.028 56.124 1.00 34.87 103 VAL A O 1
ATOM 727 N N . PRO A 1 104 ? 24.398 18.525 57.735 1.00 40.45 104 PRO A N 1
ATOM 728 C CA . PRO A 1 104 ? 25.178 19.289 58.728 1.00 37.43 104 PRO A CA 1
ATOM 729 C C . PRO A 1 104 ? 26.623 18.801 58.799 1.00 37.24 104 PRO A C 1
ATOM 730 O O . PRO A 1 104 ? 27.536 19.618 58.833 1.00 40.42 104 PRO A O 1
ATOM 734 N N . ASP A 1 105 ? 26.830 17.486 58.799 1.00 38.23 105 ASP A N 1
ATOM 735 C CA . ASP A 1 105 ? 28.184 16.927 58.789 1.00 36.37 105 ASP A CA 1
ATOM 736 C C . ASP A 1 105 ? 28.971 17.306 57.526 1.00 38.46 105 ASP A C 1
ATOM 737 O O . ASP A 1 105 ? 30.160 17.618 57.596 1.00 36.23 105 ASP A O 1
ATOM 742 N N . PHE A 1 106 ? 28.293 17.276 56.380 1.00 35.95 106 PHE A N 1
ATOM 743 C CA . PHE A 1 106 ? 28.883 17.645 55.094 1.00 34.02 106 PHE A CA 1
ATOM 744 C C . PHE A 1 106 ? 29.332 19.108 55.131 1.00 37.27 106 PHE A C 1
ATOM 745 O O . PHE A 1 106 ? 30.517 19.432 54.939 1.00 34.44 106 PHE A O 1
ATOM 753 N N . LEU A 1 107 ? 28.373 19.992 55.390 1.00 37.07 107 LEU A N 1
ATOM 754 C CA . LEU A 1 107 ? 28.656 21.413 55.503 1.00 33.81 107 LEU A CA 1
ATOM 755 C C . LEU A 1 107 ? 29.721 21.694 56.553 1.00 36.51 107 LEU A C 1
ATOM 756 O O . LEU A 1 107 ? 30.586 22.540 56.335 1.00 38.57 107 LEU A O 1
ATOM 761 N N . GLU A 1 108 ? 29.652 21.002 57.692 1.00 32.53 108 GLU A N 1
ATOM 762 C CA . GLU A 1 108 ? 30.579 21.280 58.789 1.00 43.55 108 GLU A CA 1
ATOM 763 C C . GLU A 1 108 ? 31.992 20.985 58.334 1.00 41.37 108 GLU A C 1
ATOM 764 O O . GLU A 1 108 ? 32.939 21.709 58.646 1.00 41.59 108 GLU A O 1
ATOM 770 N N . THR A 1 109 ? 32.118 19.905 57.580 1.00 39.84 109 THR A N 1
ATOM 771 C CA . THR A 1 109 ? 33.415 19.474 57.116 1.00 41.43 109 THR A CA 1
ATOM 772 C C . THR A 1 109 ? 33.997 20.505 56.157 1.00 39.92 109 THR A C 1
ATOM 773 O O . THR A 1 109 ? 35.150 20.926 56.300 1.00 39.53 109 THR A O 1
ATOM 777 N N . LEU A 1 110 ? 33.187 20.944 55.203 1.00 35.91 110 LEU A N 1
ATOM 778 C CA . LEU A 1 110 ? 33.642 21.975 54.288 1.00 41.36 110 LEU A CA 1
ATOM 779 C C . LEU A 1 110 ? 34.209 23.180 55.073 1.00 43.96 110 LEU A C 1
ATOM 780 O O . LEU A 1 110 ? 35.232 23.756 54.688 1.00 39.43 110 LEU A O 1
ATOM 785 N N . SER A 1 111 ? 33.556 23.550 56.176 1.00 37.91 111 SER A N 1
ATOM 786 C CA . SER A 1 111 ? 34.025 24.680 56.982 1.00 42.78 111 SER A CA 1
ATOM 787 C C . SER A 1 111 ? 35.253 24.303 57.798 1.00 43.82 111 SER A C 1
ATOM 788 O O . SER A 1 111 ? 36.292 24.965 57.729 1.00 47.59 111 SER A O 1
ATOM 791 N N . GLU A 1 112 ? 35.124 23.227 58.561 1.00 41.92 112 GLU A N 1
ATOM 792 C CA . GLU A 1 112 ? 36.214 22.717 59.382 1.00 44.74 112 GLU A CA 1
ATOM 793 C C . GLU A 1 112 ? 37.513 22.531 58.582 1.00 43.29 112 GLU A C 1
ATOM 794 O O . GLU A 1 112 ? 38.571 23.010 58.991 1.00 44.20 112 GLU A O 1
ATOM 800 N N . LYS A 1 113 ? 37.430 21.860 57.433 1.00 44.46 113 LYS A N 1
ATOM 801 C CA . LYS A 1 113 ? 38.618 21.589 56.607 1.00 44.98 113 LYS A CA 1
ATOM 802 C C . LYS A 1 113 ? 38.945 22.708 55.610 1.00 42.92 113 LYS A C 1
ATOM 803 O O . LYS A 1 113 ? 39.905 22.616 54.856 1.00 39.93 113 LYS A O 1
ATOM 809 N N . LYS A 1 114 ? 38.151 23.770 55.627 1.00 45.49 114 LYS A N 1
ATOM 810 C CA . LYS A 1 114 ? 38.385 24.909 54.746 1.00 47.23 114 LYS A CA 1
ATOM 811 C C . LYS A 1 114 ? 38.586 24.443 53.320 1.00 41.45 114 LYS A C 1
ATOM 812 O O . LYS A 1 114 ? 39.609 24.697 52.691 1.00 43.44 114 LYS A O 1
ATOM 818 N N . VAL A 1 115 ? 37.584 23.736 52.824 1.00 45.47 115 VAL A N 1
ATOM 819 C CA . VAL A 1 115 ? 37.558 23.288 51.442 1.00 44.23 115 VAL A CA 1
ATOM 820 C C . VAL A 1 115 ? 37.104 24.462 50.568 1.00 41.83 115 VAL A C 1
ATOM 821 O O . VAL A 1 115 ? 36.058 25.062 50.822 1.00 37.04 115 VAL A O 1
ATOM 825 N N . ASP A 1 116 ? 37.914 24.814 49.567 1.00 42.94 116 ASP A N 1
ATOM 826 C CA . ASP A 1 116 ? 37.627 25.984 48.722 1.00 40.36 116 ASP A CA 1
ATOM 827 C C . ASP A 1 116 ? 36.753 25.631 47.520 1.00 41.44 116 ASP A C 1
ATOM 828 O O . ASP A 1 116 ? 35.941 26.445 47.064 1.00 41.26 116 ASP A O 1
ATOM 833 N N . LEU A 1 117 ? 36.911 24.407 47.024 1.00 38.19 117 LEU A N 1
ATOM 834 C CA . LEU A 1 117 ? 36.150 23.967 45.869 1.00 36.93 117 LEU A CA 1
ATOM 835 C C . LEU A 1 117 ? 35.413 22.652 46.121 1.00 33.71 117 LEU A C 1
ATOM 836 O O . LEU A 1 117 ? 35.988 21.689 46.631 1.00 33.72 117 LEU A O 1
ATOM 841 N N . VAL A 1 118 ? 34.131 22.643 45.765 1.00 32.57 118 VAL A N 1
ATOM 842 C CA . VAL A 1 118 ? 33.302 21.438 45.737 1.00 33.77 118 VAL A CA 1
ATOM 843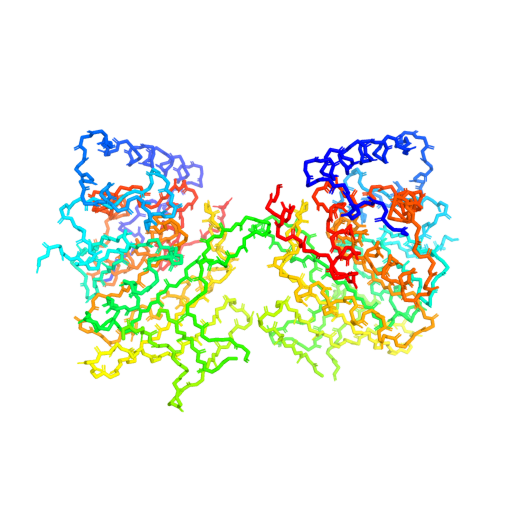 C C . VAL A 1 118 ? 32.739 21.216 44.343 1.00 33.47 118 VAL A C 1
ATOM 844 O O . VAL A 1 118 ? 32.085 22.103 43.800 1.00 33.58 118 VAL A O 1
ATOM 848 N N . VAL A 1 119 ? 32.989 20.041 43.765 1.00 33.95 119 VAL A N 1
ATOM 849 C CA . VAL A 1 119 ? 32.442 19.696 42.450 1.00 31.88 119 VAL A CA 1
ATOM 850 C C . VAL A 1 119 ? 31.366 18.610 42.564 1.00 30.99 119 VAL A C 1
ATOM 851 O O . VAL A 1 119 ? 31.595 17.560 43.184 1.00 28.93 119 VAL A O 1
ATOM 855 N N . MET A 1 120 ? 30.192 18.886 41.990 1.00 27.70 120 MET A N 1
ATOM 856 C CA . MET A 1 120 ? 29.027 17.993 42.059 1.00 27.93 120 MET A CA 1
ATOM 857 C C . MET A 1 120 ? 28.645 17.512 40.656 1.00 31.90 120 MET A C 1
ATOM 858 O O . MET A 1 120 ? 28.298 18.331 39.781 1.00 27.92 120 MET A O 1
ATOM 863 N N . LEU A 1 121 ? 28.705 16.193 40.445 1.00 25.29 121 LEU A N 1
ATOM 864 C CA . LEU A 1 121 ? 28.561 15.622 39.104 1.00 28.70 121 LEU A CA 1
ATOM 865 C C . LEU A 1 121 ? 27.183 15.043 38.868 1.00 27.10 121 LEU A C 1
ATOM 866 O O . LEU A 1 121 ? 26.960 14.244 37.939 1.00 23.98 121 LEU A O 1
ATOM 871 N N . THR A 1 122 ? 26.244 15.463 39.705 1.00 25.08 122 THR A N 1
ATOM 872 C CA . THR A 1 122 ? 24.896 14.931 39.591 1.00 29.78 122 THR A CA 1
ATOM 873 C C . THR A 1 122 ? 23.805 15.982 39.701 1.00 31.06 122 THR A C 1
ATOM 874 O O . THR A 1 122 ? 24.010 17.059 40.277 1.00 33.29 122 THR A O 1
ATOM 878 N N . LYS A 1 123 ? 22.643 15.650 39.142 1.00 30.32 123 LYS A N 1
ATOM 879 C CA . LYS A 1 123 ? 21.413 16.370 39.421 1.00 33.39 123 LYS A CA 1
ATOM 880 C C . LYS A 1 123 ? 20.812 15.885 40.741 1.00 35.27 123 LYS A C 1
ATOM 881 O O . LYS A 1 123 ? 21.159 14.804 41.225 1.00 34.06 123 LYS A O 1
ATOM 887 N N . LEU A 1 124 ? 19.920 16.686 41.319 1.00 33.13 124 LEU A N 1
ATOM 888 C CA . LEU A 1 124 ? 19.175 16.285 42.505 1.00 34.87 124 LEU A CA 1
ATOM 889 C C . LEU A 1 124 ? 18.346 15.030 42.227 1.00 37.68 124 LEU A C 1
ATOM 890 O O . LEU A 1 124 ? 18.312 14.120 43.061 1.00 35.71 124 LEU A O 1
ATOM 895 N N . ARG A 1 125 ? 17.697 14.995 41.056 1.00 32.79 125 ARG A N 1
ATOM 896 C CA . ARG A 1 125 ? 16.975 13.824 40.553 1.00 36.80 125 ARG A CA 1
ATOM 897 C C . ARG A 1 125 ? 17.093 13.701 39.026 1.00 39.65 125 ARG A C 1
ATOM 898 O O . ARG A 1 125 ? 16.958 14.701 38.302 1.00 41.57 125 ARG A O 1
ATOM 906 N N . GLU A 1 126 ? 17.328 12.478 38.546 1.00 34.99 126 GLU A N 1
ATOM 907 C CA . GLU A 1 126 ? 17.323 12.165 37.114 1.00 38.64 126 GLU A CA 1
ATOM 908 C C . GLU A 1 126 ? 16.040 11.449 36.790 1.00 42.29 126 GLU A C 1
ATOM 909 O O . GLU A 1 126 ? 15.764 10.365 37.334 1.00 42.80 126 GLU A O 1
ATOM 915 N N . GLY A 1 127 ? 15.277 12.021 35.869 1.00 38.12 127 GLY A N 1
ATOM 916 C CA . GLY A 1 127 ? 13.861 11.756 35.876 1.00 42.64 127 GLY A CA 1
ATOM 917 C C . GLY A 1 127 ? 13.426 12.168 37.289 1.00 51.51 127 GLY A C 1
ATOM 918 O O . GLY A 1 127 ? 13.696 13.302 37.751 1.00 46.20 127 GLY A O 1
ATOM 919 N N . GLY A 1 128 ? 12.785 11.243 37.995 1.00 44.59 128 GLY A N 1
ATOM 920 C CA . GLY A 1 128 ? 12.317 11.515 39.334 1.00 45.07 128 GLY A CA 1
ATOM 921 C C . GLY A 1 128 ? 12.987 10.581 40.307 1.00 45.13 128 GLY A C 1
ATOM 922 O O . GLY A 1 128 ? 12.524 10.431 41.443 1.00 45.34 128 GLY A O 1
ATOM 923 N N . VAL A 1 129 ? 14.067 9.946 39.856 1.00 38.63 129 VAL A N 1
ATOM 924 C CA . VAL A 1 129 ? 14.906 9.149 40.742 1.00 35.14 129 VAL A CA 1
ATOM 925 C C . VAL A 1 129 ? 15.740 10.071 41.617 1.00 37.50 129 VAL A C 1
ATOM 926 O O . VAL A 1 129 ? 16.497 10.915 41.111 1.00 37.96 129 VAL A O 1
ATOM 930 N N . LEU A 1 130 ? 15.586 9.917 42.929 1.00 36.38 130 LEU A N 1
ATOM 931 C CA . LEU A 1 130 ? 16.294 10.746 43.908 1.00 36.44 130 LEU A CA 1
ATOM 932 C C . LEU A 1 130 ? 17.788 10.415 43.879 1.00 38.85 130 LEU A C 1
ATOM 933 O O . LEU A 1 130 ? 18.170 9.251 43.962 1.00 38.05 130 LEU A O 1
ATOM 938 N N . LYS A 1 131 ? 18.624 11.437 43.748 1.00 32.15 131 LYS A N 1
ATOM 939 C CA . LYS A 1 131 ? 20.051 11.234 43.597 1.00 31.19 131 LYS A CA 1
ATOM 940 C C . LYS A 1 131 ? 20.822 12.023 44.648 1.00 34.71 131 LYS A C 1
ATOM 941 O O . LYS A 1 131 ? 21.840 11.550 45.169 1.00 30.07 131 LYS A O 1
ATOM 947 N N . ALA A 1 132 ? 20.321 13.211 44.980 1.00 32.35 132 ALA A N 1
ATOM 948 C CA . ALA A 1 132 ? 21.047 14.113 45.869 1.00 32.32 132 ALA A CA 1
ATOM 949 C C . ALA A 1 132 ? 20.119 15.047 46.610 1.00 29.91 132 ALA A C 1
ATOM 950 O O . ALA A 1 132 ? 18.937 15.161 46.294 1.00 30.96 132 ALA A O 1
ATOM 952 N N . GLU A 1 133 ? 20.674 15.711 47.612 1.00 33.80 133 GLU A N 1
ATOM 953 C CA . GLU A 1 133 ? 19.894 16.594 48.463 1.00 36.18 133 GLU A CA 1
ATOM 954 C C . GLU A 1 133 ? 20.458 17.991 48.317 1.00 32.99 133 GLU A C 1
ATOM 955 O O . GLU A 1 133 ? 21.651 18.213 48.523 1.00 35.02 133 GLU A O 1
ATOM 961 N N . ARG A 1 134 ? 19.600 18.938 47.971 1.00 35.36 134 ARG A N 1
ATOM 962 C CA . ARG A 1 134 ? 20.035 20.313 47.765 1.00 36.58 134 ARG A CA 1
ATOM 963 C C . ARG A 1 134 ? 20.537 20.950 49.069 1.00 35.13 134 ARG A C 1
ATOM 964 O O . ARG A 1 134 ? 19.891 20.854 50.120 1.00 43.02 134 ARG A O 1
ATOM 972 N N . TYR A 1 135 ? 21.704 21.573 49.008 1.00 33.73 135 TYR A N 1
ATOM 973 C CA . TYR A 1 135 ? 22.303 22.196 50.187 1.00 32.49 135 TYR A CA 1
ATOM 974 C C . TYR A 1 135 ? 22.709 23.618 49.868 1.00 29.18 135 TYR A C 1
ATOM 975 O O . TYR A 1 135 ? 23.560 24.185 50.531 1.00 32.93 135 TYR A O 1
ATOM 984 N N . TRP A 1 136 ? 22.119 24.189 48.838 1.00 30.71 136 TRP A N 1
ATOM 985 C CA . TRP A 1 136 ? 22.377 25.583 48.522 1.00 37.15 136 TRP A CA 1
ATOM 986 C C . TRP A 1 136 ? 21.060 26.340 48.422 1.00 37.94 136 TRP A C 1
ATOM 987 O O . TRP A 1 136 ? 20.032 25.778 48.020 1.00 40.12 136 TRP A O 1
ATOM 998 N N . PRO A 1 137 ? 21.079 27.630 48.770 1.00 37.39 137 PRO A N 1
ATOM 999 C CA . PRO A 1 137 ? 19.844 28.398 48.556 1.00 44.53 137 PRO A CA 1
ATOM 1000 C C . PRO A 1 137 ? 19.451 28.441 47.065 1.00 46.24 137 PRO A C 1
ATOM 1001 O O . PRO A 1 137 ? 20.319 28.518 46.188 1.00 44.69 137 PRO A O 1
ATOM 1005 N N . GLU A 1 138 ? 18.155 28.369 46.785 1.00 47.00 138 GLU A N 1
ATOM 1006 C CA . GLU A 1 138 ? 17.657 28.513 45.418 1.00 55.57 138 GLU A CA 1
ATOM 1007 C C . GLU A 1 138 ? 16.918 29.838 45.283 1.00 59.06 138 GLU A C 1
ATOM 1008 O O . GLU A 1 138 ? 16.861 30.617 46.227 1.00 62.08 138 GLU A O 1
ATOM 1010 N N . GLU A 1 139 ? 16.359 30.107 44.111 1.00 65.26 139 GLU A N 1
ATOM 1011 C CA . GLU A 1 139 ? 15.512 31.280 43.957 1.00 62.09 139 GLU A CA 1
ATOM 1012 C C . GLU A 1 139 ? 14.224 30.987 44.703 1.00 68.66 139 GLU A C 1
ATOM 1013 O O . GLU A 1 139 ? 13.610 29.944 44.489 1.00 76.31 139 GLU A O 1
ATOM 1015 N N . GLU A 1 140 ? 13.813 31.884 45.590 1.00 69.38 140 GLU A N 1
ATOM 1016 C CA . GLU A 1 140 ? 14.541 33.105 45.870 1.00 71.51 140 GLU A CA 1
ATOM 1017 C C . GLU A 1 140 ? 14.848 33.156 47.363 1.00 66.70 140 GLU A C 1
ATOM 1018 O O . GLU A 1 140 ? 14.333 33.994 48.102 1.00 66.00 140 GLU A O 1
ATOM 1020 N N . GLU A 1 141 ? 15.684 32.231 47.804 1.00 60.83 141 GLU A N 1
ATOM 1021 C CA . GLU A 1 141 ? 16.131 32.217 49.176 1.00 59.14 141 GLU A CA 1
ATOM 1022 C C . GLU A 1 141 ? 17.547 32.760 49.245 1.00 55.42 141 GLU A C 1
ATOM 1023 O O . GLU A 1 141 ? 18.299 32.692 48.272 1.00 55.50 141 GLU A O 1
ATOM 1029 N N . ASP A 1 142 ? 17.912 33.295 50.399 1.00 50.70 142 ASP A N 1
ATOM 1030 C CA . ASP A 1 142 ? 19.249 33.828 50.592 1.00 56.20 142 ASP A CA 1
ATOM 1031 C C . ASP A 1 142 ? 19.966 32.936 51.581 1.00 54.50 142 ASP A C 1
ATOM 1032 O O . ASP A 1 142 ? 21.198 32.934 51.667 1.00 53.32 142 ASP A O 1
ATOM 1037 N N . SER A 1 143 ? 19.174 32.168 52.321 1.00 51.16 143 SER A N 1
ATOM 1038 C CA . SER A 1 143 ? 19.688 31.398 53.437 1.00 48.89 143 SER A CA 1
ATOM 1039 C C . SER A 1 143 ? 18.996 30.046 53.567 1.00 49.50 143 SER A C 1
ATOM 1040 O O . SER A 1 143 ? 17.780 29.913 53.371 1.00 46.68 143 SER A O 1
ATOM 1043 N N . LEU A 1 144 ? 19.801 29.045 53.899 1.00 46.69 144 LEU A N 1
ATOM 1044 C CA . LEU A 1 144 ? 19.318 27.702 54.130 1.00 48.78 144 LEU A CA 1
ATOM 1045 C C . LEU A 1 144 ? 19.970 27.249 55.418 1.00 49.46 144 LEU A C 1
ATOM 1046 O O . LEU A 1 144 ? 21.156 27.500 55.643 1.00 48.08 144 LEU A O 1
ATOM 1051 N N . SER A 1 145 ? 19.196 26.606 56.282 1.00 49.89 145 SER A N 1
ATOM 1052 C CA . SER A 1 145 ? 19.764 26.087 57.525 1.00 56.94 145 SER A CA 1
ATOM 1053 C C . SER A 1 145 ? 19.490 24.600 57.703 1.00 49.72 145 SER A C 1
ATOM 1054 O O . SER A 1 145 ? 18.446 24.081 57.302 1.00 47.13 145 SER A O 1
ATOM 1057 N N . PHE A 1 146 ? 20.452 23.910 58.289 1.00 48.45 146 PHE A N 1
ATOM 1058 C CA . PHE A 1 146 ? 20.279 22.494 58.544 1.00 51.75 146 PHE A CA 1
ATOM 1059 C C . PHE A 1 146 ? 20.593 22.226 60.009 1.00 54.88 146 PHE A C 1
ATOM 1060 O O . PHE A 1 146 ? 21.731 22.413 60.438 1.00 53.60 146 PHE A O 1
ATOM 1068 N N . PRO A 1 147 ? 19.575 21.797 60.783 1.00 59.88 147 PRO A N 1
ATOM 1069 C CA . PRO A 1 147 ? 18.225 21.442 60.316 1.00 65.27 147 PRO A CA 1
ATOM 1070 C C . PRO A 1 147 ? 17.161 22.544 60.384 1.00 62.95 147 PRO A C 1
ATOM 1071 O O . PRO A 1 147 ? 15.994 22.233 60.120 1.00 63.07 147 PRO A O 1
ATOM 1075 N N . GLU A 1 148 ? 17.539 23.770 60.744 1.00 62.94 148 GLU A N 1
ATOM 1076 C CA . GLU A 1 148 ? 16.584 24.885 60.878 1.00 73.58 148 GLU A CA 1
ATOM 1077 C C . GLU A 1 148 ? 15.402 25.037 61.827 1.00 83.80 148 GLU A C 1
ATOM 1078 O O . GLU A 1 148 ? 14.649 26.022 61.766 1.00 82.02 148 GLU A O 1
ATOM 1080 N N . SER A 1 149 ? 15.246 24.034 62.689 1.00 86.13 149 SER A N 1
ATOM 1081 C CA . SER A 1 149 ? 14.200 24.022 63.699 1.00 85.56 149 SER A CA 1
ATOM 1082 C C . SER A 1 149 ? 15.159 24.123 64.884 1.00 92.48 149 SER A C 1
ATOM 1083 O O . SER A 1 149 ? 15.050 25.036 65.703 1.00 95.67 149 SER A O 1
ATOM 1085 N N . GLY A 1 150 ? 16.113 23.198 64.952 1.00 93.40 150 GLY A N 1
ATOM 1086 C CA . GLY A 1 150 ? 17.001 23.076 66.113 1.00 96.36 150 GLY A CA 1
ATOM 1087 C C . GLY A 1 150 ? 17.896 24.296 66.408 1.00 91.77 150 GLY A C 1
ATOM 1088 O O . GLY A 1 150 ? 18.144 25.143 65.541 1.00 81.07 150 GLY A O 1
ATOM 1089 N N . HIS A 1 151 ? 18.364 24.365 67.654 1.00 98.60 151 HIS A N 1
ATOM 1090 C CA . HIS A 1 151 ? 19.206 25.457 68.130 1.00 93.82 151 HIS A CA 1
ATOM 1091 C C . HIS A 1 151 ? 20.583 25.882 67.647 1.00 81.77 151 HIS A C 1
ATOM 1092 O O . HIS A 1 151 ? 20.750 27.000 67.171 1.00 78.79 151 HIS A O 1
ATOM 1094 N N . ASP A 1 152 ? 21.560 24.985 67.781 1.00 81.61 152 ASP A N 1
ATOM 1095 C CA . ASP A 1 152 ? 22.812 24.930 67.036 1.00 78.73 152 ASP A CA 1
ATOM 1096 C C . ASP A 1 152 ? 22.570 24.318 65.653 1.00 82.46 152 ASP A C 1
ATOM 1097 O O . ASP A 1 152 ? 22.410 23.101 65.518 1.00 88.18 152 ASP A O 1
ATOM 1099 N N . ALA A 1 153 ? 22.523 25.171 64.632 1.00 73.91 153 ALA A N 1
ATOM 1100 C CA . ALA A 1 153 ? 22.276 24.727 63.265 1.00 70.50 153 ALA A CA 1
ATOM 1101 C C . ALA A 1 153 ? 23.268 25.410 62.353 1.00 63.72 153 ALA A C 1
ATOM 1102 O O . ALA A 1 153 ? 23.778 26.480 62.677 1.00 61.61 153 ALA A O 1
ATOM 1104 N N . ILE A 1 154 ? 23.550 24.781 61.218 1.00 61.59 154 ILE A N 1
ATOM 1105 C CA . ILE A 1 154 ? 24.500 25.333 60.262 1.00 56.54 154 ILE A CA 1
ATOM 1106 C C . ILE A 1 154 ? 23.764 26.079 59.161 1.00 54.41 154 ILE A C 1
ATOM 1107 O O . ILE A 1 154 ? 22.789 25.573 58.602 1.00 50.45 154 ILE A O 1
ATOM 1112 N N . LYS A 1 155 ? 24.216 27.298 58.873 1.00 54.00 155 LYS A N 1
ATOM 1113 C CA . LYS A 1 155 ? 23.595 28.093 57.814 1.00 59.27 155 LYS A CA 1
ATOM 1114 C C . LYS A 1 155 ? 24.426 28.129 56.537 1.00 49.99 155 LYS A C 1
ATOM 1115 O O . LYS A 1 155 ? 25.660 28.173 56.570 1.00 45.62 155 LYS A O 1
ATOM 1121 N N . VAL A 1 156 ? 23.720 28.103 55.415 1.00 46.67 156 VAL A N 1
ATOM 1122 C CA . VAL A 1 156 ? 24.340 28.267 54.121 1.00 47.34 156 VAL A CA 1
ATOM 1123 C C . VAL A 1 156 ? 23.648 29.426 53.432 1.00 48.39 156 VAL A C 1
ATOM 1124 O O . VAL A 1 156 ? 22.453 29.370 53.134 1.00 47.89 156 VAL A O 1
ATOM 1128 N N . THR A 1 157 ? 24.404 30.488 53.194 1.00 45.51 157 THR A N 1
ATOM 1129 C CA . THR A 1 157 ? 23.852 31.675 52.567 1.00 47.88 157 THR A CA 1
ATOM 1130 C C . THR A 1 157 ? 24.586 31.924 51.264 1.00 43.69 157 THR A C 1
ATOM 1131 O O . THR A 1 157 ? 25.664 31.372 51.033 1.00 41.33 157 THR A O 1
ATOM 1135 N N . ARG A 1 158 ? 23.990 32.750 50.414 1.00 45.98 158 ARG A N 1
ATOM 1136 C CA . ARG A 1 158 ? 24.666 33.227 49.220 1.00 44.31 158 ARG A CA 1
ATOM 1137 C C . ARG A 1 158 ? 25.830 34.131 49.595 1.00 46.22 158 ARG A C 1
ATOM 1138 O O . ARG A 1 158 ? 25.931 34.615 50.727 1.00 44.36 158 ARG A O 1
ATOM 1146 N N . ASP A 1 159 ? 26.718 34.344 48.634 1.00 50.69 159 ASP A N 1
ATOM 1147 C CA . ASP A 1 159 ? 27.841 35.239 48.827 1.00 52.16 159 ASP A CA 1
ATOM 1148 C C . ASP A 1 159 ? 27.722 36.432 47.880 1.00 47.00 159 ASP A C 1
ATOM 1149 O O . ASP A 1 159 ? 27.821 37.576 48.323 1.00 48.11 159 ASP A O 1
ATOM 1154 N N . SER A 1 163 ? 28.415 36.199 43.215 1.00 47.31 163 SER A N 1
ATOM 1155 C CA . SER A 1 163 ? 27.090 35.660 42.929 1.00 49.59 163 SER A CA 1
ATOM 1156 C C . SER A 1 163 ? 27.140 34.413 42.037 1.00 46.06 163 SER A C 1
ATOM 1157 O O . SER A 1 163 ? 28.196 34.064 41.517 1.00 46.46 163 SER A O 1
ATOM 1160 N N . TYR A 1 164 ? 25.993 33.749 41.878 1.00 46.18 164 TYR A N 1
ATOM 1161 C CA . TYR A 1 164 ? 25.844 32.594 40.977 1.00 42.90 164 TYR A CA 1
ATOM 1162 C C . TYR A 1 164 ? 25.993 32.959 39.501 1.00 45.32 164 TYR A C 1
ATOM 1163 O O . TYR A 1 164 ? 25.628 34.060 39.086 1.00 45.34 164 TYR A O 1
ATOM 1172 N N . GLU A 1 165 ? 26.480 32.011 38.701 1.00 46.33 165 GLU A N 1
ATOM 1173 C CA . GLU A 1 165 ? 26.360 32.092 37.245 1.00 43.68 165 GLU A CA 1
ATOM 1174 C C . GLU A 1 165 ? 25.985 30.754 36.625 1.00 39.32 165 GLU A C 1
ATOM 1175 O O . GLU A 1 165 ? 26.307 29.702 37.161 1.00 42.08 165 GLU A O 1
ATOM 1181 N N . VAL A 1 166 ? 25.310 30.811 35.483 1.00 40.16 166 VAL A N 1
ATOM 1182 C CA . VAL A 1 166 ? 24.849 29.621 34.782 1.00 41.05 166 VAL A CA 1
ATOM 1183 C C . VAL A 1 166 ? 25.407 29.583 33.371 1.00 44.79 166 VAL A C 1
ATOM 1184 O O . VAL A 1 166 ? 25.065 30.431 32.557 1.00 44.58 166 VAL A O 1
ATOM 1188 N N . ASP A 1 167 ? 26.250 28.602 33.067 1.00 44.56 167 ASP A N 1
ATOM 1189 C CA . ASP A 1 167 ? 26.664 28.397 31.683 1.00 40.84 167 ASP A CA 1
ATOM 1190 C C . ASP A 1 167 ? 25.721 27.408 31.042 1.00 43.29 167 ASP A C 1
ATOM 1191 O O . ASP A 1 167 ? 25.865 26.194 31.208 1.00 44.92 167 ASP A O 1
ATOM 1196 N N . ALA A 1 168 ? 24.757 27.939 30.303 1.00 43.59 168 ALA A N 1
ATOM 1197 C CA . ALA A 1 168 ? 23.696 27.123 29.734 1.00 46.60 168 ALA A CA 1
ATOM 1198 C C . ALA A 1 168 ? 24.191 26.085 28.724 1.00 49.17 168 ALA A C 1
ATOM 1199 O O . ALA A 1 168 ? 23.599 25.002 28.597 1.00 46.67 168 ALA A O 1
ATOM 1201 N N . GLU A 1 169 ? 25.263 26.402 28.000 1.00 45.55 169 GLU A N 1
ATOM 1202 C CA . GLU A 1 169 ? 25.731 25.468 26.970 1.00 49.82 169 GLU A CA 1
ATOM 1203 C C . GLU A 1 169 ? 26.525 24.301 27.557 1.00 42.26 169 GLU A C 1
ATOM 1204 O O . GLU A 1 169 ? 26.444 23.157 27.074 1.00 42.24 169 GLU A O 1
ATOM 1210 N N . LEU A 1 170 ? 27.293 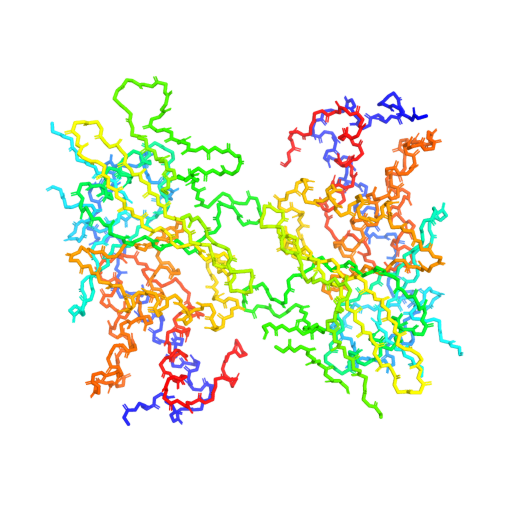24.590 28.600 1.00 40.26 170 LEU A N 1
ATOM 1211 C CA . LEU A 1 170 ? 28.093 23.553 29.229 1.00 44.64 170 LEU A CA 1
ATOM 1212 C C . LEU A 1 170 ? 27.332 22.844 30.357 1.00 41.80 170 LEU A C 1
ATOM 1213 O O . LEU A 1 170 ? 27.829 21.872 30.927 1.00 40.89 170 LEU A O 1
ATOM 1218 N N . ASP A 1 171 ? 26.127 23.323 30.661 1.00 39.25 171 ASP A N 1
ATOM 1219 C CA . ASP A 1 171 ? 25.333 22.762 31.759 1.00 39.83 171 ASP A CA 1
ATOM 1220 C C . ASP A 1 171 ? 26.099 22.755 33.090 1.00 39.60 171 ASP A C 1
ATOM 1221 O O . ASP A 1 171 ? 26.100 21.753 33.826 1.00 34.14 171 ASP A O 1
ATOM 1226 N N . ILE A 1 172 ? 26.735 23.888 33.383 1.00 33.93 172 ILE A N 1
ATOM 1227 C CA . ILE A 1 172 ? 27.536 24.059 34.576 1.00 33.81 172 ILE A CA 1
ATOM 1228 C C . ILE A 1 172 ? 27.077 25.297 35.343 1.00 39.79 172 ILE A C 1
ATOM 1229 O O . ILE A 1 172 ? 27.107 26.408 34.816 1.00 42.87 172 ILE A O 1
ATOM 1234 N N . VAL A 1 173 ? 26.637 25.086 36.582 1.00 36.20 173 VAL A N 1
ATOM 1235 C CA . VAL A 1 173 ? 26.313 26.167 37.504 1.00 38.43 173 VAL A CA 1
ATOM 1236 C C . VAL A 1 173 ? 27.447 26.387 38.503 1.00 36.17 173 VAL A C 1
ATOM 1237 O O . VAL A 1 173 ? 27.976 25.430 39.071 1.00 36.47 173 VAL A O 1
ATOM 1241 N N . ARG A 1 174 ? 27.816 27.645 38.719 1.00 34.81 174 ARG A N 1
ATOM 1242 C CA . ARG A 1 174 ? 28.748 27.986 39.786 1.00 36.17 174 ARG A CA 1
ATOM 1243 C C . ARG A 1 174 ? 27.970 28.680 40.906 1.00 39.96 174 ARG A C 1
ATOM 1244 O O . ARG A 1 174 ? 27.239 29.644 40.650 1.00 36.47 174 ARG A O 1
ATOM 1252 N N . ARG A 1 175 ? 28.102 28.163 42.131 1.00 32.41 175 ARG A N 1
ATOM 1253 C CA . ARG A 1 175 ? 27.420 28.734 43.286 1.00 35.45 175 ARG A CA 1
ATOM 1254 C C . ARG A 1 175 ? 28.397 29.120 44.390 1.00 36.48 175 ARG A C 1
ATOM 1255 O O . ARG A 1 175 ? 28.842 28.274 45.165 1.00 40.64 175 ARG A O 1
ATOM 1263 N N . PRO A 1 176 ? 28.763 30.406 44.452 1.00 38.30 176 PRO A N 1
ATOM 1264 C CA . PRO A 1 176 ? 29.570 30.806 45.604 1.00 35.21 176 PRO A CA 1
ATOM 1265 C C . PRO A 1 176 ? 28.686 30.819 46.839 1.00 39.18 176 PRO A C 1
ATOM 1266 O O . PRO A 1 176 ? 27.605 31.414 46.815 1.00 37.97 176 PRO A O 1
ATOM 1270 N N . LEU A 1 177 ? 29.138 30.158 47.899 1.00 37.41 177 LEU A N 1
ATOM 1271 C CA . LEU A 1 177 ? 28.310 29.963 49.080 1.00 41.24 177 LEU A CA 1
ATOM 1272 C C . LEU A 1 177 ? 29.055 30.384 50.322 1.00 41.14 177 LEU A C 1
ATOM 1273 O O . LEU A 1 177 ? 30.285 30.438 50.328 1.00 44.36 177 LEU A O 1
ATOM 1278 N N . VAL A 1 178 ? 28.310 30.675 51.382 1.00 40.78 178 VAL A N 1
ATOM 1279 C CA . VAL A 1 178 ? 28.928 30.866 52.685 1.00 43.51 178 VAL A CA 1
ATOM 1280 C C . VAL A 1 178 ? 28.306 29.908 53.706 1.00 42.55 178 VAL A C 1
ATOM 1281 O O . VAL A 1 178 ? 27.078 29.814 53.830 1.00 40.57 178 VAL A O 1
ATOM 1285 N N . ILE A 1 179 ? 29.173 29.189 54.414 1.00 39.85 179 ILE A N 1
ATOM 1286 C CA . ILE A 1 179 ? 28.761 28.257 55.457 1.00 44.80 179 ILE A CA 1
ATOM 1287 C C . ILE A 1 179 ? 29.028 28.868 56.822 1.00 50.22 179 ILE A C 1
ATOM 1288 O O . ILE A 1 179 ? 30.160 29.271 57.113 1.00 48.69 179 ILE A O 1
ATOM 1293 N N . HIS A 1 180 ? 28.001 28.919 57.666 1.00 50.32 180 HIS A N 1
ATOM 1294 C CA . HIS A 1 180 ? 28.150 29.489 59.006 1.00 54.08 180 HIS A CA 1
ATOM 1295 C C . HIS A 1 180 ? 27.961 28.440 60.099 1.00 50.88 180 HIS A C 1
ATOM 1296 O O . HIS A 1 180 ? 26.836 28.088 60.438 1.00 51.27 180 HIS A O 1
ATOM 1303 N N . VAL A 1 181 ? 29.070 27.945 60.639 1.00 53.07 181 VAL A N 1
ATOM 1304 C CA . VAL A 1 181 ? 29.044 26.950 61.705 1.00 53.35 181 VAL A CA 1
ATOM 1305 C C . VAL A 1 181 ? 29.093 27.662 63.046 1.00 56.84 181 VAL A C 1
ATOM 1306 O O . VAL A 1 181 ? 30.002 28.461 63.293 1.00 58.23 181 VAL A O 1
ATOM 1310 N N . PRO A 1 182 ? 28.115 27.386 63.919 1.00 60.74 182 PRO A N 1
ATOM 1311 C CA . PRO A 1 182 ? 28.034 28.094 65.204 1.00 57.94 182 PRO A CA 1
ATOM 1312 C C . PRO A 1 182 ? 29.337 27.983 65.987 1.00 59.33 182 PRO A C 1
ATOM 1313 O O . PRO A 1 182 ? 29.818 26.870 66.227 1.00 57.47 182 PRO A O 1
ATOM 1317 N N . GLY A 1 183 ? 29.899 29.129 66.367 1.00 57.49 183 GLY A N 1
ATOM 1318 C CA . GLY A 1 183 ? 31.115 29.170 67.155 1.00 54.80 183 GLY A CA 1
ATOM 1319 C C . GLY A 1 183 ? 32.352 29.326 66.295 1.00 66.65 183 GLY A C 1
ATOM 1320 O O . GLY A 1 183 ? 33.477 29.356 66.797 1.00 75.24 183 GLY A O 1
ATOM 1321 N N . LYS A 1 184 ? 32.142 29.440 64.990 1.00 65.26 184 LYS A N 1
ATOM 1322 C CA . LYS A 1 184 ? 33.244 29.457 64.041 1.00 59.96 184 LYS A CA 1
ATOM 1323 C C . LYS A 1 184 ? 33.053 30.590 63.046 1.00 56.00 184 LYS A C 1
ATOM 1324 O O . LYS A 1 184 ? 31.931 31.048 62.822 1.00 61.38 184 LYS A O 1
ATOM 1330 N N . PRO A 1 185 ? 34.150 31.043 62.437 1.00 51.71 185 PRO A N 1
ATOM 1331 C CA . PRO A 1 185 ? 34.103 32.047 61.368 1.00 58.85 185 PRO A CA 1
ATOM 1332 C C . PRO A 1 185 ? 33.402 31.538 60.098 1.00 58.28 185 PRO A C 1
ATOM 1333 O O . PRO A 1 185 ? 33.430 30.334 59.810 1.00 50.36 185 PRO A O 1
ATOM 1337 N N . MET A 1 186 ? 32.774 32.458 59.366 1.00 53.77 186 MET A N 1
ATOM 1338 C CA . MET A 1 186 ? 32.241 32.175 58.043 1.00 49.81 186 MET A CA 1
ATOM 1339 C C . MET A 1 186 ? 33.286 31.446 57.228 1.00 54.89 186 MET A C 1
ATOM 1340 O O . MET A 1 186 ? 34.490 31.699 57.379 1.00 49.58 186 MET A O 1
ATOM 1345 N N . HIS A 1 187 ? 32.826 30.546 56.362 1.00 52.96 187 HIS A N 1
ATOM 1346 C CA . HIS A 1 187 ? 33.702 29.920 55.374 1.00 49.80 187 HIS A CA 1
ATOM 1347 C C . HIS A 1 187 ? 33.070 30.005 54.004 1.00 45.05 187 HIS A C 1
ATOM 1348 O O . HIS A 1 187 ? 31.960 29.518 53.791 1.00 43.51 187 HIS A O 1
ATOM 1355 N N . ARG A 1 188 ? 33.762 30.652 53.077 1.00 45.26 188 ARG A N 1
ATOM 1356 C CA . ARG A 1 188 ? 33.265 30.681 51.716 1.00 49.27 188 ARG A CA 1
ATOM 1357 C C . ARG A 1 188 ? 33.788 29.470 50.969 1.00 46.27 188 ARG A C 1
ATOM 1358 O O . ARG A 1 188 ? 34.904 28.990 51.215 1.00 42.08 188 ARG A O 1
ATOM 1366 N N . VAL A 1 189 ? 32.956 28.969 50.070 1.00 41.26 189 VAL A N 1
ATOM 1367 C CA . VAL A 1 189 ? 33.293 27.790 49.304 1.00 43.19 189 VAL A CA 1
ATOM 1368 C C . VAL A 1 189 ? 32.531 27.881 48.003 1.00 38.87 189 VAL A C 1
ATOM 1369 O O . VAL A 1 189 ? 31.375 28.292 47.985 1.00 37.06 189 VAL A O 1
ATOM 1373 N N . LEU A 1 190 ? 33.206 27.540 46.910 1.00 36.90 190 LEU A N 1
ATOM 1374 C CA . LEU A 1 190 ? 32.589 27.577 45.595 1.00 38.49 190 LEU A CA 1
ATOM 1375 C C . LEU A 1 190 ? 32.156 26.176 45.166 1.00 39.56 190 LEU A C 1
ATOM 1376 O O . LEU A 1 190 ? 32.995 25.276 45.039 1.00 37.58 190 LEU A O 1
ATOM 1381 N N . GLN A 1 191 ? 30.859 25.963 44.961 1.00 38.04 191 GLN A N 1
ATOM 1382 C CA . GLN A 1 191 ? 30.468 24.701 44.357 1.00 36.92 191 GLN A CA 1
ATOM 1383 C C . GLN A 1 191 ? 30.263 24.868 42.866 1.00 35.44 191 GLN A C 1
ATOM 1384 O O . GLN A 1 191 ? 29.734 25.874 42.401 1.00 32.54 191 GLN A O 1
ATOM 1390 N N . VAL A 1 192 ? 30.698 23.858 42.125 1.00 32.72 192 VAL A N 1
ATOM 1391 C CA . VAL A 1 192 ? 30.443 23.791 40.704 1.00 32.67 192 VAL A CA 1
ATOM 1392 C C . VAL A 1 192 ? 29.639 22.519 40.406 1.00 34.15 192 VAL A C 1
ATOM 1393 O O . VAL A 1 192 ? 30.100 21.407 40.686 1.00 33.51 192 VAL A O 1
ATOM 1397 N N . GLN A 1 193 ? 28.432 22.683 39.859 1.00 30.90 193 GLN A N 1
ATOM 1398 C CA . GLN A 1 193 ? 27.578 21.546 39.555 1.00 27.63 193 GLN A CA 1
ATOM 1399 C C . GLN A 1 193 ? 27.436 21.343 38.066 1.00 35.01 193 GLN A C 1
ATOM 1400 O O . GLN A 1 193 ? 27.082 22.280 37.319 1.00 34.09 193 GLN A O 1
ATOM 1406 N N . TYR A 1 194 ? 27.713 20.114 37.632 1.00 30.73 194 TYR A N 1
ATOM 1407 C CA . TYR A 1 194 ? 27.543 19.738 36.242 1.00 25.08 194 TYR A CA 1
ATOM 1408 C C . TYR A 1 194 ? 26.375 18.787 36.144 1.00 33.27 194 TYR A C 1
ATOM 1409 O O . TYR A 1 194 ? 26.358 17.744 36.834 1.00 34.04 194 TYR A O 1
ATOM 1418 N N . VAL A 1 195 ? 25.404 19.142 35.298 1.00 28.80 195 VAL A N 1
ATOM 1419 C CA . VAL A 1 195 ? 24.159 18.390 35.192 1.00 29.70 195 VAL A CA 1
ATOM 1420 C C . VAL A 1 195 ? 23.981 17.638 33.858 1.00 32.72 195 VAL A C 1
ATOM 1421 O O . VAL A 1 195 ? 22.907 17.084 33.576 1.00 28.86 195 VAL A O 1
ATOM 1425 N N . GLY A 1 196 ? 25.030 17.607 33.047 1.00 31.70 196 GLY A N 1
ATOM 1426 C CA . GLY A 1 196 ? 24.976 16.896 31.781 1.00 28.85 196 GLY A CA 1
ATOM 1427 C C . GLY A 1 196 ? 25.678 15.557 31.879 1.00 32.16 196 GLY A C 1
ATOM 1428 O O . GLY A 1 196 ? 26.199 15.045 30.887 1.00 27.59 196 GLY A O 1
ATOM 1429 N N . TRP A 1 197 ? 25.683 14.981 33.085 1.00 29.41 197 TRP A N 1
ATOM 1430 C CA . TRP A 1 197 ? 26.360 13.708 33.320 1.00 30.04 197 TRP A CA 1
ATOM 1431 C C . TRP A 1 197 ? 25.475 12.729 34.097 1.00 29.19 197 TRP A C 1
ATOM 1432 O O . TRP A 1 197 ? 25.414 12.785 35.321 1.00 36.52 197 TRP A O 1
ATOM 1443 N N . PRO A 1 198 ? 24.801 11.816 33.383 1.00 29.73 198 PRO A N 1
ATOM 1444 C CA . PRO A 1 198 ? 23.848 10.868 33.973 1.00 33.56 198 PRO A CA 1
ATOM 1445 C C . PRO A 1 198 ? 24.556 9.787 34.766 1.00 34.02 198 PRO A C 1
ATOM 1446 O O . PRO A 1 198 ? 25.628 9.322 34.375 1.00 32.24 198 PRO A O 1
ATOM 1450 N N . ASP A 1 199 ? 23.933 9.385 35.863 1.00 34.80 199 ASP A N 1
ATOM 1451 C CA . ASP A 1 199 ? 24.436 8.328 36.717 1.00 35.68 199 ASP A CA 1
ATOM 1452 C C . ASP A 1 199 ? 24.731 7.092 35.880 1.00 34.14 199 ASP A C 1
ATOM 1453 O O . ASP A 1 199 ? 23.984 6.775 34.959 1.00 33.56 199 ASP A O 1
ATOM 1458 N N . HIS A 1 200 ? 25.826 6.411 36.205 1.00 34.52 200 HIS A N 1
ATOM 1459 C CA . HIS A 1 200 ? 26.284 5.235 35.471 1.00 34.14 200 HIS A CA 1
ATOM 1460 C C . HIS A 1 200 ? 26.674 5.534 34.027 1.00 33.37 200 HIS A C 1
ATOM 1461 O O . HIS A 1 200 ? 26.990 4.619 33.276 1.00 31.37 200 HIS A O 1
ATOM 1468 N N . GLY A 1 201 ? 26.657 6.810 33.640 1.00 34.84 201 GLY A N 1
ATOM 1469 C CA . GLY A 1 201 ? 26.905 7.192 32.255 1.00 30.75 201 GLY A CA 1
ATOM 1470 C C . GLY A 1 201 ? 28.144 8.046 32.026 1.00 36.14 201 GLY A C 1
ATOM 1471 O O . GLY A 1 201 ? 29.058 8.084 32.866 1.00 29.79 201 GLY A O 1
ATOM 1472 N N . VAL A 1 202 ? 28.168 8.728 30.878 1.00 31.44 202 VAL A N 1
ATOM 1473 C CA . VAL A 1 202 ? 29.320 9.518 30.444 1.00 26.57 202 VAL A CA 1
ATOM 1474 C C . VAL A 1 202 ? 28.907 10.970 30.172 1.00 30.38 202 VAL A C 1
ATOM 1475 O O . VAL A 1 202 ? 27.736 11.241 29.869 1.00 29.02 202 VAL A O 1
ATOM 1479 N N . PRO A 1 203 ? 29.868 11.907 30.269 1.00 27.19 203 PRO A N 1
ATOM 1480 C CA . PRO A 1 203 ? 29.600 13.321 30.016 1.00 30.07 203 PRO A CA 1
ATOM 1481 C C . PRO A 1 203 ? 28.943 13.523 28.660 1.00 31.57 203 PRO A C 1
ATOM 1482 O O . PRO A 1 203 ? 29.316 12.845 27.694 1.00 31.43 203 PRO A O 1
ATOM 1486 N N . GLU A 1 204 ? 27.977 14.440 28.609 1.00 29.59 204 GLU A N 1
ATOM 1487 C CA . GLU A 1 204 ? 27.195 14.709 27.404 1.00 35.78 204 GLU A CA 1
ATOM 1488 C C . GLU A 1 204 ? 27.873 15.681 26.434 1.00 40.66 204 GLU A C 1
ATOM 1489 O O . GLU A 1 204 ? 27.328 15.985 25.370 1.00 44.28 204 GLU A O 1
ATOM 1495 N N . SER A 1 205 ? 29.056 16.167 26.804 1.00 39.94 205 SER A N 1
ATOM 1496 C CA . SER A 1 205 ? 29.849 17.033 25.929 1.00 37.79 205 SER A CA 1
ATOM 1497 C C . SER A 1 205 ? 31.294 17.094 26.411 1.00 40.85 205 SER A C 1
ATOM 1498 O O . SER A 1 205 ? 31.565 17.300 27.613 1.00 37.94 205 SER A O 1
ATOM 1501 N N . ALA A 1 206 ? 32.221 16.923 25.473 1.00 33.79 206 ALA A N 1
ATOM 1502 C CA . ALA A 1 206 ? 33.640 16.979 25.797 1.00 37.26 206 ALA A CA 1
ATOM 1503 C C . ALA A 1 206 ? 34.040 18.318 26.421 1.00 39.93 206 ALA A C 1
ATOM 1504 O O . ALA A 1 206 ? 34.930 18.369 27.297 1.00 37.19 206 ALA A O 1
ATOM 1506 N N . ALA A 1 207 ? 33.388 19.386 25.956 1.00 31.33 207 ALA A N 1
ATOM 1507 C CA . ALA A 1 207 ? 33.734 20.744 26.358 1.00 34.91 207 ALA A CA 1
ATOM 1508 C C . ALA A 1 207 ? 33.385 20.987 27.826 1.00 34.52 207 ALA A C 1
ATOM 1509 O O . ALA A 1 207 ? 34.140 21.648 28.546 1.00 33.83 207 ALA A O 1
ATOM 1511 N N . SER A 1 208 ? 32.240 20.459 28.259 1.00 33.06 208 SER A N 1
ATOM 1512 C CA . SER A 1 208 ? 31.879 20.484 29.678 1.00 34.28 208 SER A CA 1
ATOM 1513 C C . SER A 1 208 ? 32.945 19.755 30.507 1.00 32.15 208 SER A C 1
ATOM 1514 O O . SER A 1 208 ? 33.469 20.291 31.491 1.00 32.35 208 SER A O 1
ATOM 1517 N N . PHE A 1 209 ? 33.282 18.541 30.084 1.00 33.57 209 PHE A N 1
ATOM 1518 C CA . PHE A 1 209 ? 34.253 17.731 30.805 1.00 32.66 209 PHE A CA 1
ATOM 1519 C C . PHE A 1 209 ? 35.566 18.483 30.943 1.00 35.75 209 PHE A C 1
ATOM 1520 O O . PHE A 1 209 ? 36.179 18.500 32.015 1.00 35.83 209 PHE A O 1
ATOM 1528 N N . ASP A 1 210 ? 35.981 19.111 29.847 1.00 36.04 210 ASP A N 1
ATOM 1529 C CA . ASP A 1 210 ? 37.219 19.876 29.807 1.00 36.81 210 ASP A CA 1
ATOM 1530 C C . ASP A 1 210 ? 37.159 21.114 30.688 1.00 34.49 210 ASP A C 1
ATOM 1531 O O . ASP A 1 210 ? 38.139 21.466 31.331 1.00 35.61 210 ASP A O 1
ATOM 1536 N N . GLU A 1 211 ? 36.024 21.793 30.704 1.00 32.79 211 GLU A N 1
ATOM 1537 C CA . GLU A 1 211 ? 35.888 22.928 31.592 1.00 33.85 211 GLU A CA 1
ATOM 1538 C C . GLU A 1 211 ? 36.085 22.468 33.041 1.00 35.59 211 GLU A C 1
ATOM 1539 O O . GLU A 1 211 ? 36.813 23.105 33.813 1.00 34.92 211 GLU A O 1
ATOM 1545 N N . LEU A 1 212 ? 35.479 21.338 33.401 1.00 29.69 212 LEU A N 1
ATOM 1546 C CA . LEU A 1 212 ? 35.609 20.851 34.771 1.00 32.65 212 LEU A CA 1
ATOM 1547 C C . LEU A 1 212 ? 37.067 20.614 35.116 1.00 32.06 212 LEU A C 1
ATOM 1548 O O . LEU A 1 212 ? 37.553 21.059 36.161 1.00 32.31 212 LEU A O 1
ATOM 1553 N N . LEU A 1 213 ? 37.760 19.903 34.237 1.00 31.72 213 LEU A N 1
ATOM 1554 C CA . LEU A 1 213 ? 39.162 19.591 34.464 1.00 33.71 213 LEU A CA 1
ATOM 1555 C C . LEU A 1 213 ? 39.937 20.875 34.612 1.00 33.94 213 LEU A C 1
ATOM 1556 O O . LEU A 1 213 ? 40.841 20.966 35.435 1.00 39.01 213 LEU A O 1
ATOM 1561 N N . SER A 1 214 ? 39.559 21.880 33.826 1.00 33.98 214 SER A N 1
ATOM 1562 C CA . SER A 1 214 ? 40.243 23.170 33.840 1.00 38.08 214 SER A CA 1
ATOM 1563 C C . SER A 1 214 ? 39.994 23.901 35.163 1.00 39.07 214 SER A C 1
ATOM 1564 O O . SER A 1 214 ? 40.902 24.497 35.755 1.00 37.56 214 SER A O 1
ATOM 1567 N N . VAL A 1 215 ? 38.751 23.851 35.623 1.00 36.02 215 VAL A N 1
ATOM 1568 C CA . VAL A 1 215 ? 38.400 24.434 36.903 1.00 32.33 215 VAL A CA 1
ATOM 1569 C C . VAL A 1 215 ? 39.161 23.780 38.053 1.00 37.84 215 VAL A C 1
ATOM 1570 O O . VAL A 1 215 ? 39.548 24.449 39.011 1.00 39.02 215 VAL A O 1
ATOM 1574 N N . ILE A 1 216 ? 39.391 22.476 37.972 1.00 35.39 216 ILE A N 1
ATOM 1575 C CA . ILE A 1 216 ? 40.179 21.830 39.024 1.00 43.28 216 ILE A CA 1
ATOM 1576 C C . ILE A 1 216 ? 41.655 22.249 38.974 1.00 42.91 216 ILE A C 1
ATOM 1577 O O . ILE A 1 216 ? 42.241 22.607 39.991 1.00 40.51 216 ILE A O 1
ATOM 1582 N N . LYS A 1 217 ? 42.238 22.208 37.780 1.00 42.60 217 LYS A N 1
ATOM 1583 C CA . LYS A 1 217 ? 43.652 22.512 37.595 1.00 47.14 217 LYS A CA 1
ATOM 1584 C C . LYS A 1 217 ? 43.996 23.948 37.978 1.00 50.11 217 LYS A C 1
ATOM 1585 O O . LYS A 1 217 ? 45.053 24.208 38.562 1.00 49.65 217 LYS A O 1
ATOM 1591 N N . ASN A 1 218 ? 43.088 24.870 37.669 1.00 47.19 218 ASN A N 1
ATOM 1592 C CA . ASN A 1 218 ? 43.319 26.291 37.913 1.00 44.48 218 ASN A CA 1
ATOM 1593 C C . ASN A 1 218 ? 42.897 26.787 39.306 1.00 52.08 218 ASN A C 1
ATOM 1594 O O . ASN A 1 218 ? 42.888 27.996 39.580 1.00 49.71 218 ASN A O 1
ATOM 1599 N N . CYS A 1 219 ? 42.559 25.850 40.188 1.00 52.18 219 CYS A N 1
ATOM 1600 C CA . CYS A 1 219 ? 42.166 26.187 41.556 1.00 52.44 219 CYS A CA 1
ATOM 1601 C C . CYS A 1 219 ? 43.375 26.355 42.474 1.00 53.90 219 CYS A C 1
ATOM 1602 O O . CYS A 1 219 ? 44.152 25.419 42.664 1.00 54.33 219 CYS A O 1
ATOM 1605 N N . VAL A 1 220 ? 43.537 27.534 43.058 1.00 51.59 220 VAL A N 1
ATOM 1606 C CA . VAL A 1 220 ? 44.548 27.673 44.102 1.00 55.65 220 VAL A CA 1
ATOM 1607 C C . VAL A 1 220 ? 43.952 27.331 45.463 1.00 51.10 220 VAL A C 1
ATOM 1608 O O . VAL A 1 220 ? 42.970 27.949 45.900 1.00 51.52 220 VAL A O 1
ATOM 1612 N N . THR A 1 221 ? 44.546 26.334 46.116 1.00 43.38 221 THR A N 1
ATOM 1613 C CA . THR A 1 221 ? 44.041 25.820 47.381 1.00 47.35 221 THR A CA 1
ATOM 1614 C C . THR A 1 221 ? 45.042 24.903 48.092 1.00 49.23 221 THR A C 1
ATOM 1615 O O . THR A 1 221 ? 45.846 24.212 47.466 1.00 42.79 221 THR A O 1
ATOM 1619 N N . THR A 1 222 ? 44.972 24.911 49.415 1.00 48.29 222 THR A N 1
ATOM 1620 C CA . THR A 1 222 ? 45.855 24.112 50.241 1.00 49.16 222 THR A CA 1
ATOM 1621 C C . THR A 1 222 ? 45.032 23.008 50.899 1.00 50.14 222 THR A C 1
ATOM 1622 O O . THR A 1 222 ? 45.545 22.213 51.681 1.00 55.00 222 THR A O 1
ATOM 1626 N N . SER A 1 223 ? 43.743 22.977 50.570 1.00 46.38 223 SER A N 1
ATOM 1627 C CA . SER A 1 223 ? 42.840 21.954 51.066 1.00 40.19 223 SER A CA 1
ATOM 1628 C C . SER A 1 223 ? 42.448 21.034 49.918 1.00 41.57 223 SER A C 1
ATOM 1629 O O . SER A 1 223 ? 42.553 21.416 48.750 1.00 46.91 223 SER A O 1
ATOM 1632 N N . PRO A 1 224 ? 41.995 19.816 50.243 1.00 38.16 224 PRO A N 1
ATOM 1633 C CA . PRO A 1 224 ? 41.502 18.887 49.225 1.00 39.45 224 PRO A CA 1
ATOM 1634 C C . PRO A 1 224 ? 40.406 19.554 48.441 1.00 38.96 224 PRO A C 1
ATOM 1635 O O . PRO A 1 224 ? 39.724 20.447 48.961 1.00 37.37 224 PRO A O 1
ATOM 1639 N N . ILE A 1 225 ? 40.262 19.147 47.188 1.00 38.98 225 ILE A N 1
ATOM 1640 C CA . ILE A 1 225 ? 39.117 19.541 46.395 1.00 35.69 225 ILE A CA 1
ATOM 1641 C C . ILE A 1 225 ? 38.133 18.423 46.580 1.00 33.74 225 ILE A C 1
ATOM 1642 O O . ILE A 1 225 ? 38.479 17.256 46.377 1.00 30.34 225 ILE A O 1
ATOM 1647 N N . LEU A 1 226 ? 36.919 18.769 47.005 1.00 33.26 226 LEU A N 1
ATOM 1648 C CA . LEU A 1 226 ? 35.895 17.755 47.204 1.00 34.11 226 LEU A CA 1
ATOM 1649 C C . LEU A 1 226 ? 35.041 17.546 45.970 1.00 30.15 226 LEU A C 1
ATOM 1650 O O . LEU A 1 226 ? 34.420 18.479 45.454 1.00 32.69 226 LEU A O 1
ATOM 1655 N N . VAL A 1 227 ? 34.998 16.301 45.523 1.00 29.01 227 VAL A N 1
ATOM 1656 C CA . VAL A 1 227 ? 34.196 15.912 44.371 1.00 26.12 227 VAL A CA 1
ATOM 1657 C C . VAL A 1 227 ? 33.203 14.854 44.821 1.00 27.66 227 VAL A C 1
ATOM 1658 O O . VAL A 1 227 ? 33.567 13.888 45.498 1.00 31.69 227 VAL A O 1
ATOM 1662 N N . HIS A 1 228 ? 31.945 15.032 44.458 1.00 27.70 228 HIS A N 1
ATOM 1663 C CA . HIS A 1 228 ? 30.953 14.017 44.740 1.00 27.39 228 HIS A CA 1
ATOM 1664 C C . HIS A 1 228 ? 29.996 13.907 43.598 1.00 30.82 228 HIS A C 1
ATOM 1665 O O . HIS A 1 228 ? 29.953 14.760 42.708 1.00 29.38 228 HIS A O 1
ATOM 1672 N N . CYS A 1 229 ? 29.243 12.825 43.600 1.00 28.48 229 CYS A N 1
ATOM 1673 C CA . CYS A 1 229 ? 28.107 12.761 42.726 1.00 31.19 229 CYS A CA 1
ATOM 1674 C C . CYS A 1 229 ? 27.331 11.855 43.647 1.00 29.42 229 CYS A C 1
ATOM 1675 O O . CYS A 1 229 ? 27.662 11.798 44.828 1.00 28.80 229 CYS A O 1
ATOM 1677 N N . SER A 1 230 ? 26.302 11.180 43.151 1.00 29.92 230 SER A N 1
ATOM 1678 C CA . SER A 1 230 ? 25.241 10.599 43.977 1.00 29.61 230 SER A CA 1
ATOM 1679 C C . SER A 1 230 ? 25.841 9.608 44.984 1.00 34.55 230 SER A C 1
ATOM 1680 O O . SER A 1 230 ? 25.720 9.777 46.199 1.00 33.81 230 SER A O 1
ATOM 1683 N N . ALA A 1 231 ? 26.502 8.583 44.454 1.00 33.34 231 ALA A N 1
ATOM 1684 C CA . ALA A 1 231 ? 27.230 7.625 45.258 1.00 29.64 231 ALA A CA 1
ATOM 1685 C C . ALA A 1 231 ? 28.679 8.056 45.465 1.00 32.39 231 ALA A C 1
ATOM 1686 O O . ALA A 1 231 ? 29.336 7.592 46.389 1.00 32.29 231 ALA A O 1
ATOM 1688 N N . GLY A 1 232 ? 29.185 8.936 44.602 1.00 32.62 232 GLY A N 1
ATOM 1689 C CA . GLY A 1 232 ? 30.548 9.420 44.746 1.00 30.12 232 GLY A CA 1
ATOM 1690 C C . GLY A 1 232 ? 31.623 8.429 44.305 1.00 33.25 232 GLY A C 1
ATOM 1691 O O . GLY A 1 232 ? 32.675 8.326 44.928 1.00 33.51 232 GLY A O 1
ATOM 1692 N N . ILE A 1 233 ? 31.378 7.724 43.205 1.00 33.42 233 ILE A N 1
ATOM 1693 C CA . ILE A 1 233 ? 32.224 6.595 42.817 1.00 33.15 233 ILE A CA 1
ATOM 1694 C C . ILE A 1 233 ? 32.419 6.520 41.302 1.00 34.97 233 ILE A C 1
ATOM 1695 O O . ILE A 1 233 ? 33.545 6.490 40.814 1.00 34.39 233 ILE A O 1
ATOM 1700 N N . GLY A 1 234 ? 31.318 6.490 40.559 1.00 32.47 234 GLY A N 1
ATOM 1701 C CA . GLY A 1 234 ? 31.396 6.381 39.113 1.00 33.83 234 GLY A CA 1
ATOM 1702 C C . GLY A 1 234 ? 31.921 7.628 38.433 1.00 33.36 234 GLY A C 1
ATOM 1703 O O . GLY A 1 234 ? 33.052 7.642 37.953 1.00 36.16 234 GLY A O 1
ATOM 1704 N N . ARG A 1 235 ? 31.094 8.671 38.366 1.00 33.95 235 ARG A N 1
ATOM 1705 C CA . ARG A 1 235 ? 31.495 9.921 37.725 1.00 32.60 235 ARG A CA 1
ATOM 1706 C C . ARG A 1 235 ? 32.597 10.554 38.519 1.00 31.32 235 ARG A C 1
ATOM 1707 O O . ARG A 1 235 ? 33.481 11.220 37.974 1.00 31.07 235 ARG A O 1
ATOM 1715 N N . THR A 1 236 ? 32.530 10.349 39.825 1.00 32.44 236 THR A N 1
ATOM 1716 C CA . THR A 1 236 ? 33.483 10.960 40.734 1.00 32.00 236 THR A CA 1
ATOM 1717 C C . THR A 1 236 ? 34.894 10.484 40.399 1.00 33.52 236 THR A C 1
ATOM 1718 O O . THR A 1 236 ? 35.801 11.294 40.194 1.00 31.47 236 THR A O 1
ATOM 1722 N N . GLY A 1 237 ? 35.066 9.166 40.324 1.00 32.43 237 GLY A N 1
ATOM 1723 C CA . GLY A 1 237 ? 36.353 8.592 39.991 1.00 31.14 237 GLY A CA 1
ATOM 1724 C C . GLY A 1 237 ? 36.771 8.867 38.562 1.00 32.54 237 GLY A C 1
ATOM 1725 O O . GLY A 1 237 ? 37.963 9.024 38.285 1.00 33.84 237 GLY A O 1
ATOM 1726 N N . THR A 1 238 ? 35.804 8.914 37.644 1.00 33.26 238 THR A N 1
ATOM 1727 C CA . THR A 1 238 ? 36.120 9.197 36.244 1.00 28.35 238 THR A CA 1
ATOM 1728 C C . THR A 1 238 ? 36.808 10.550 36.108 1.00 30.88 238 THR A C 1
ATOM 1729 O O . THR A 1 238 ? 37.844 10.649 35.457 1.00 35.00 238 THR A O 1
ATOM 1733 N N . LEU A 1 239 ? 36.245 11.569 36.763 1.00 32.80 239 LEU A N 1
ATOM 1734 C CA . LEU A 1 239 ? 36.751 12.952 36.725 1.00 32.15 239 LEU A CA 1
ATOM 1735 C C . LEU A 1 239 ? 38.119 13.091 37.356 1.00 30.66 239 LEU A C 1
ATOM 1736 O O . LEU A 1 239 ? 39.010 13.746 36.802 1.00 26.35 239 LEU A O 1
ATOM 1741 N N . ILE A 1 240 ? 38.274 12.476 38.527 1.00 32.71 240 ILE A N 1
ATOM 1742 C CA . ILE A 1 240 ? 39.530 12.509 39.254 1.00 29.13 240 ILE A CA 1
ATOM 1743 C C . ILE A 1 240 ? 40.593 11.773 38.438 1.00 33.22 240 ILE A C 1
ATOM 1744 O O . ILE A 1 240 ? 41.696 12.298 38.211 1.00 32.52 240 ILE A O 1
ATOM 1749 N N . GLY A 1 241 ? 40.251 10.574 37.975 1.00 29.10 241 GLY A N 1
ATOM 1750 C CA . GLY A 1 241 ? 41.103 9.841 37.045 1.00 31.83 241 GLY A CA 1
ATOM 1751 C C . GLY A 1 241 ? 41.566 10.642 35.821 1.00 33.91 241 GLY A C 1
ATOM 1752 O O . GLY A 1 241 ? 42.754 10.665 35.514 1.00 34.94 241 GLY A O 1
ATOM 1753 N N . ALA A 1 242 ? 40.641 11.288 35.113 1.00 27.97 242 ALA A N 1
ATOM 1754 C CA . ALA A 1 242 ? 41.006 12.098 33.957 1.00 29.12 242 ALA A CA 1
ATOM 1755 C C . ALA A 1 242 ? 41.975 13.229 34.329 1.00 30.98 242 ALA A C 1
ATOM 1756 O O . ALA A 1 242 ? 42.960 13.459 33.631 1.00 37.04 242 ALA A O 1
ATOM 1758 N N . TYR A 1 243 ? 41.705 13.932 35.425 1.00 28.86 243 TYR A N 1
ATOM 1759 C CA . TYR A 1 243 ? 42.620 14.975 35.890 1.00 30.43 243 TYR A CA 1
ATOM 1760 C C . TYR A 1 243 ? 44.029 14.433 36.080 1.00 33.24 243 TYR A C 1
ATOM 1761 O O . TYR A 1 243 ? 44.995 15.038 35.636 1.00 37.82 243 TYR A O 1
ATOM 1770 N N . ALA A 1 244 ? 44.135 13.291 36.756 1.00 32.80 244 ALA A N 1
ATOM 1771 C CA . ALA A 1 244 ? 45.419 12.660 37.028 1.00 36.16 244 ALA A CA 1
ATOM 1772 C C . ALA A 1 244 ? 46.199 12.298 35.763 1.00 37.92 244 ALA A C 1
ATOM 1773 O O . ALA A 1 244 ? 47.397 12.591 35.641 1.00 38.04 244 ALA A O 1
ATOM 1775 N N . ALA A 1 245 ? 45.524 11.662 34.820 1.00 35.78 245 ALA A N 1
ATOM 1776 C CA . ALA A 1 245 ? 46.203 11.252 33.599 1.00 40.89 245 ALA A CA 1
ATOM 1777 C C . ALA A 1 245 ? 46.680 12.452 32.783 1.00 38.88 245 ALA A C 1
ATOM 1778 O O . ALA A 1 245 ? 47.764 12.418 32.220 1.00 37.15 245 ALA A O 1
ATOM 1780 N N . LEU A 1 246 ? 45.884 13.515 32.730 1.00 40.78 246 LEU A N 1
ATOM 1781 C CA . LEU A 1 246 ? 46.310 14.729 32.032 1.00 38.62 246 LEU A CA 1
ATOM 1782 C C . LEU A 1 246 ? 47.574 15.269 32.671 1.00 45.56 246 LEU A C 1
ATOM 1783 O O . LEU A 1 246 ? 48.504 15.706 31.991 1.00 47.32 246 LEU A O 1
ATOM 1788 N N . LEU A 1 247 ? 47.587 15.244 33.996 1.00 43.47 247 LEU A N 1
ATOM 1789 C CA . LEU A 1 247 ? 48.717 15.723 34.757 1.00 45.67 247 LEU A CA 1
ATOM 1790 C C . LEU A 1 247 ? 49.971 14.948 34.339 1.00 45.42 247 LEU A C 1
ATOM 1791 O O . LEU A 1 247 ? 50.987 15.552 34.012 1.00 52.54 247 LEU A O 1
ATOM 1796 N N . HIS A 1 248 ? 49.887 13.620 34.323 1.00 40.08 248 HIS A N 1
ATOM 1797 C CA . HIS A 1 248 ? 50.969 12.764 33.811 1.00 45.92 248 HIS A CA 1
ATOM 1798 C C . HIS A 1 248 ? 51.416 13.117 32.385 1.00 47.41 248 HIS A C 1
ATOM 1799 O O . HIS A 1 248 ? 52.587 12.975 32.041 1.00 52.13 248 HIS A O 1
ATOM 1806 N N . ILE A 1 249 ? 50.482 13.549 31.552 1.00 42.61 249 ILE A N 1
ATOM 1807 C CA . ILE A 1 249 ? 50.821 13.998 30.213 1.00 49.28 249 ILE A CA 1
ATOM 1808 C C . ILE A 1 249 ? 51.628 15.303 30.238 1.00 52.51 249 ILE A C 1
ATOM 1809 O O . ILE A 1 249 ? 52.673 15.410 29.596 1.00 53.12 249 ILE A O 1
ATOM 1814 N N . GLU A 1 250 ? 51.142 16.288 30.987 1.00 56.94 250 GLU A N 1
ATOM 1815 C CA . GLU A 1 250 ? 51.832 17.574 31.119 1.00 52.40 250 GLU A CA 1
ATOM 1816 C C . GLU A 1 250 ? 53.229 17.434 31.726 1.00 55.80 250 GLU A C 1
ATOM 1817 O O . GLU A 1 250 ? 54.123 18.211 31.409 1.00 57.87 250 GLU A O 1
ATOM 1823 N N . ARG A 1 251 ? 53.416 16.443 32.592 1.00 55.56 251 ARG A N 1
ATOM 1824 C CA . ARG A 1 251 ? 54.726 16.183 33.190 1.00 53.42 251 ARG A CA 1
ATOM 1825 C C . ARG A 1 251 ? 55.586 15.229 32.363 1.00 57.71 251 ARG A C 1
ATOM 1826 O O . ARG A 1 251 ? 56.571 14.684 32.862 1.00 60.56 251 ARG A O 1
ATOM 1834 N N . GLY A 1 252 ? 55.207 15.019 31.107 1.00 58.31 252 GLY A N 1
ATOM 1835 C CA . GLY A 1 252 ? 55.943 14.127 30.229 1.00 53.07 252 GLY A CA 1
ATOM 1836 C C . GLY A 1 252 ? 56.275 12.780 30.849 1.00 55.78 252 GLY A C 1
ATOM 1837 O O . GLY A 1 252 ? 57.350 12.230 30.598 1.00 53.99 252 GLY A O 1
ATOM 1838 N N . ILE A 1 253 ? 55.360 12.244 31.654 1.00 51.68 253 ILE A N 1
ATOM 1839 C CA . ILE A 1 253 ? 55.579 10.936 32.265 1.00 53.76 253 ILE A CA 1
ATOM 1840 C C . ILE A 1 253 ? 54.542 9.890 31.848 1.00 48.41 253 ILE A C 1
ATOM 1841 O O . ILE A 1 253 ? 54.432 8.835 32.475 1.00 47.63 253 ILE A O 1
ATOM 1846 N N . LEU A 1 254 ? 53.793 10.178 30.787 1.00 50.25 254 LEU A N 1
ATOM 1847 C CA . LEU A 1 254 ? 52.820 9.218 30.261 1.00 51.12 254 LEU A CA 1
ATOM 1848 C C . LEU A 1 254 ? 53.476 7.885 29.918 1.00 53.94 254 LEU A C 1
ATOM 1849 O O . LEU A 1 254 ? 54.512 7.843 29.255 1.00 54.77 254 LEU A O 1
ATOM 1851 N N . THR A 1 255 ? 52.843 6.806 30.372 1.00 55.38 255 THR A N 1
ATOM 1852 C CA . THR A 1 255 ? 53.332 5.437 30.215 1.00 51.14 255 THR A CA 1
ATOM 1853 C C . THR A 1 255 ? 52.178 4.544 29.728 1.00 49.80 255 THR A C 1
ATOM 1854 O O . THR A 1 255 ? 51.004 4.920 29.825 1.00 48.79 255 THR A O 1
ATOM 1858 N N . ASP A 1 256 ? 52.497 3.370 29.198 1.00 47.11 256 ASP A N 1
ATOM 1859 C CA . ASP A 1 256 ? 51.462 2.484 28.662 1.00 50.74 256 ASP A CA 1
ATOM 1860 C C . ASP A 1 256 ? 50.413 2.067 29.702 1.00 49.07 256 ASP A C 1
ATOM 1861 O O . ASP A 1 256 ? 49.248 1.819 29.363 1.00 48.14 256 ASP A O 1
ATOM 1866 N N . SER A 1 257 ? 50.827 1.965 30.960 1.00 42.92 257 SER A N 1
ATOM 1867 C CA . SER A 1 257 ? 49.912 1.545 32.014 1.00 49.46 257 SER A CA 1
ATOM 1868 C C . SER A 1 257 ? 49.444 2.702 32.904 1.00 46.29 257 SER A C 1
ATOM 1869 O O . SER A 1 257 ? 48.973 2.474 34.025 1.00 44.66 257 SER A O 1
ATOM 1872 N N . THR A 1 258 ? 49.575 3.935 32.411 1.00 47.01 258 THR A N 1
ATOM 1873 C CA . THR A 1 258 ? 49.274 5.120 33.221 1.00 42.44 258 THR A CA 1
ATOM 1874 C C . THR A 1 258 ? 47.810 5.159 33.676 1.00 43.10 258 THR A C 1
ATOM 1875 O O . THR A 1 258 ? 47.524 5.242 34.876 1.00 41.83 258 THR A O 1
ATOM 1879 N N . VAL A 1 259 ? 46.897 5.083 32.709 1.00 43.61 259 VAL A N 1
ATOM 1880 C CA . VAL A 1 259 ? 45.467 5.038 32.982 1.00 41.83 259 VAL A CA 1
ATOM 1881 C C . VAL A 1 259 ? 45.117 3.874 33.901 1.00 40.57 259 VAL A C 1
ATOM 1882 O O . VAL A 1 259 ? 44.418 4.036 34.900 1.00 36.61 259 VAL A O 1
ATOM 1886 N N . TYR A 1 260 ? 45.629 2.700 33.573 1.00 44.18 260 TYR A N 1
ATOM 1887 C CA . TYR A 1 260 ? 45.319 1.522 34.354 1.00 43.52 260 TYR A CA 1
ATOM 1888 C C . TYR A 1 260 ? 45.664 1.687 35.835 1.00 45.45 260 TYR A C 1
ATOM 1889 O O . TYR A 1 260 ? 44.885 1.307 36.722 1.00 43.15 260 TYR A O 1
ATOM 1898 N N . SER A 1 261 ? 46.851 2.219 36.100 1.00 44.59 261 SER A N 1
ATOM 1899 C CA . SER A 1 261 ? 47.336 2.321 37.471 1.00 45.57 261 SER A CA 1
ATOM 1900 C C . SER A 1 261 ? 46.578 3.389 38.236 1.00 45.91 261 SER A C 1
ATOM 1901 O O . SER A 1 261 ? 46.246 3.205 39.410 1.00 46.93 261 SER A O 1
ATOM 1904 N N . ILE A 1 262 ? 46.320 4.509 37.561 1.00 42.10 262 ILE A N 1
ATOM 1905 C CA . ILE A 1 262 ? 45.581 5.597 38.161 1.00 41.29 262 ILE A CA 1
ATOM 1906 C C . ILE A 1 262 ? 44.252 5.062 38.657 1.00 40.20 262 ILE A C 1
ATOM 1907 O O . ILE A 1 262 ? 43.836 5.351 39.782 1.00 36.98 262 ILE A O 1
ATOM 1912 N N . VAL A 1 263 ? 43.595 4.263 37.827 1.00 30.76 263 VAL A N 1
ATOM 1913 C CA . VAL A 1 263 ? 42.305 3.747 38.227 1.00 38.29 263 VAL A CA 1
ATOM 1914 C C . VAL A 1 263 ? 42.457 2.705 39.345 1.00 42.58 263 VAL A C 1
ATOM 1915 O O . VAL A 1 263 ? 41.674 2.696 40.301 1.00 44.18 263 VAL A O 1
ATOM 1919 N N . ALA A 1 264 ? 43.476 1.855 39.231 1.00 41.76 264 ALA A N 1
ATOM 1920 C CA . ALA A 1 264 ? 43.780 0.844 40.250 1.00 45.95 264 ALA A CA 1
ATOM 1921 C C . ALA A 1 264 ? 44.040 1.485 41.610 1.00 39.57 264 ALA A C 1
ATOM 1922 O O . ALA A 1 264 ? 43.577 0.993 42.638 1.00 37.53 264 ALA A O 1
ATOM 1924 N N . ALA A 1 265 ? 44.791 2.579 41.606 1.00 39.34 265 ALA A N 1
ATOM 1925 C CA . ALA A 1 265 ? 45.108 3.286 42.835 1.00 37.29 265 ALA A CA 1
ATOM 1926 C C . ALA A 1 265 ? 43.845 3.899 43.409 1.00 40.26 265 ALA A C 1
ATOM 1927 O O . ALA A 1 265 ? 43.652 3.892 44.625 1.00 41.56 265 ALA A O 1
ATOM 1929 N N . MET A 1 266 ? 42.976 4.414 42.536 1.00 39.38 266 MET A N 1
ATOM 1930 C CA . MET A 1 266 ? 41.705 4.979 42.994 1.00 36.31 266 MET A CA 1
ATOM 1931 C C . MET A 1 266 ? 40.809 3.923 43.638 1.00 39.06 266 MET A C 1
ATOM 1932 O O . MET A 1 266 ? 40.247 4.143 44.719 1.00 39.76 266 MET A O 1
ATOM 1937 N N . LYS A 1 267 ? 40.681 2.777 42.980 1.00 37.11 267 LYS A N 1
ATOM 1938 C CA . LYS A 1 267 ? 39.834 1.707 43.497 1.00 39.60 267 LYS A CA 1
ATOM 1939 C C . LYS A 1 267 ? 40.343 1.193 44.849 1.00 41.43 267 LYS A C 1
ATOM 1940 O O . LYS A 1 267 ? 39.565 0.744 45.690 1.00 38.67 267 LYS A O 1
ATOM 1946 N N . GLN A 1 268 ? 41.652 1.290 45.053 1.00 41.86 268 GLN A N 1
ATOM 1947 C CA . GLN A 1 268 ? 42.278 0.883 46.303 1.00 46.19 268 GLN A CA 1
ATOM 1948 C C . GLN A 1 268 ? 41.916 1.848 47.443 1.00 46.83 268 GLN A C 1
ATOM 1949 O O . GLN A 1 268 ? 41.826 1.447 48.610 1.00 47.01 268 GLN A O 1
ATOM 1955 N N . LYS A 1 269 ? 41.710 3.116 47.100 1.00 39.48 269 LYS A N 1
ATOM 1956 C CA . LYS A 1 269 ? 41.456 4.142 48.106 1.00 45.13 269 LYS A CA 1
ATOM 1957 C C . LYS A 1 269 ? 39.974 4.293 48.457 1.00 43.77 269 LYS A C 1
ATOM 1958 O O . LYS A 1 269 ? 39.618 4.710 49.564 1.00 40.26 269 LYS A O 1
ATOM 1964 N N . ARG A 1 270 ? 39.118 3.955 47.503 1.00 40.82 270 ARG A N 1
ATOM 1965 C CA . ARG A 1 270 ? 37.683 4.043 47.689 1.00 39.65 270 ARG A CA 1
ATOM 1966 C C . ARG A 1 270 ? 37.034 3.006 46.775 1.00 39.73 270 ARG A C 1
ATOM 1967 O O . ARG A 1 270 ? 36.985 3.179 45.554 1.00 39.51 270 ARG A O 1
ATOM 1975 N N . PHE A 1 271 ? 36.557 1.919 47.375 1.00 36.65 271 PHE A N 1
ATOM 1976 C CA . PHE A 1 271 ? 35.962 0.818 46.622 1.00 41.45 271 PHE A CA 1
ATOM 1977 C C . PHE A 1 271 ? 34.934 1.276 45.584 1.00 41.03 271 PHE A C 1
ATOM 1978 O O . PHE A 1 271 ? 33.922 1.885 45.936 1.00 38.49 271 PHE A O 1
ATOM 1986 N N . GLY A 1 272 ? 35.192 0.967 44.313 1.00 38.23 272 GLY A N 1
ATOM 1987 C CA . GLY A 1 272 ? 34.219 1.195 43.254 1.00 34.53 272 GLY A CA 1
ATOM 1988 C C . GLY A 1 272 ? 34.525 2.348 42.304 1.00 34.04 272 GLY A C 1
ATOM 1989 O O . GLY A 1 272 ? 33.876 2.507 41.270 1.00 30.72 272 GLY A O 1
ATOM 1990 N N . MET A 1 273 ? 35.501 3.173 42.659 1.00 33.14 273 MET A N 1
ATOM 1991 C CA . MET A 1 273 ? 35.855 4.312 41.815 1.00 36.95 273 MET A CA 1
ATOM 1992 C C . MET A 1 273 ? 35.887 3.920 40.339 1.00 36.85 273 MET A C 1
ATOM 1993 O O . MET A 1 273 ? 36.662 3.049 39.944 1.00 36.49 273 MET A O 1
ATOM 1998 N N . VAL A 1 274 ? 35.036 4.570 39.542 1.00 29.99 274 VAL A N 1
ATOM 1999 C CA . VAL A 1 274 ? 34.824 4.228 38.128 1.00 36.62 274 VAL A CA 1
ATOM 2000 C C . VAL A 1 274 ? 33.993 2.953 37.971 1.00 34.20 274 VAL A C 1
ATOM 2001 O O . VAL A 1 274 ? 34.504 1.843 38.143 1.00 34.16 274 VAL A O 1
ATOM 2005 N N . GLN A 1 275 ? 32.714 3.121 37.645 1.00 34.54 275 GLN A N 1
ATOM 2006 C CA . GLN A 1 275 ? 31.752 2.020 37.745 1.00 38.75 275 GLN A CA 1
ATOM 2007 C C . GLN A 1 275 ? 31.561 1.242 36.465 1.00 38.26 275 GLN A C 1
ATOM 2008 O O . GLN A 1 275 ? 31.217 0.072 36.510 1.00 41.51 275 GLN A O 1
ATOM 2014 N N . ARG A 1 276 ? 31.757 1.899 35.328 1.00 38.94 276 ARG A N 1
ATOM 2015 C CA . ARG A 1 276 ? 31.414 1.295 34.047 1.00 38.90 276 ARG A CA 1
ATOM 2016 C C . ARG A 1 276 ? 32.569 1.357 33.074 1.00 40.33 276 ARG A C 1
ATOM 2017 O O . ARG A 1 276 ? 33.395 2.283 33.109 1.00 37.66 276 ARG A O 1
ATOM 2025 N N . LEU A 1 277 ? 32.603 0.363 32.195 1.00 40.60 277 LEU A N 1
ATOM 2026 C CA . LEU A 1 277 ? 33.584 0.304 31.126 1.00 41.75 277 LEU A CA 1
ATOM 2027 C C . LEU A 1 277 ? 33.593 1.633 30.390 1.00 34.35 277 LEU A C 1
ATOM 2028 O O . LEU A 1 277 ? 34.644 2.227 30.170 1.00 33.36 277 LEU A O 1
ATOM 2033 N N . GLU A 1 278 ? 32.402 2.090 30.031 1.00 33.46 278 GLU A N 1
ATOM 2034 C CA . GLU A 1 278 ? 32.214 3.363 29.342 1.00 37.55 278 GLU A CA 1
ATOM 2035 C C . GLU A 1 278 ? 32.879 4.547 30.053 1.00 32.84 278 GLU A C 1
ATOM 2036 O O . GLU A 1 278 ? 33.436 5.437 29.417 1.00 32.66 278 GLU A O 1
ATOM 2042 N N . GLN A 1 279 ? 32.832 4.546 31.375 1.00 36.33 279 GLN A N 1
ATOM 2043 C CA . GLN A 1 279 ? 33.450 5.619 32.132 1.00 37.32 279 GLN A CA 1
ATOM 2044 C C . GLN A 1 279 ? 34.959 5.485 32.062 1.00 31.90 279 GLN A C 1
ATOM 2045 O O . GLN A 1 279 ? 35.670 6.471 31.892 1.00 36.04 279 GLN A O 1
ATOM 2051 N N . TYR A 1 280 ? 35.434 4.254 32.195 1.00 33.95 280 TYR A N 1
ATOM 2052 C CA . TYR A 1 280 ? 36.846 3.934 32.072 1.00 30.58 280 TYR A CA 1
ATOM 2053 C C . TYR A 1 280 ? 37.338 4.455 30.744 1.00 35.10 280 TYR A C 1
ATOM 2054 O O . TYR A 1 280 ? 38.406 5.055 30.660 1.00 36.46 280 TYR A O 1
ATOM 2063 N N . ALA A 1 281 ? 36.538 4.237 29.707 1.00 35.67 281 ALA A N 1
ATOM 2064 C CA . ALA A 1 281 ? 36.872 4.682 28.358 1.00 36.32 281 ALA A CA 1
ATOM 2065 C C . ALA A 1 281 ? 37.068 6.200 28.265 1.00 38.69 281 ALA A C 1
ATOM 2066 O O . ALA A 1 281 ? 37.992 6.678 27.600 1.00 33.80 281 ALA A O 1
ATOM 2068 N N . VAL A 1 282 ? 36.193 6.952 28.927 1.00 36.23 282 VAL A N 1
ATOM 2069 C CA . VAL A 1 282 ? 36.309 8.408 28.958 1.00 35.67 282 VAL A CA 1
ATOM 2070 C C . VAL A 1 282 ? 37.722 8.854 29.357 1.00 36.05 282 VAL A C 1
ATOM 2071 O O . VAL A 1 282 ? 38.314 9.734 28.722 1.00 34.92 282 VAL A O 1
ATOM 2075 N N . ILE A 1 283 ? 38.273 8.225 30.392 1.00 36.34 283 ILE A N 1
ATOM 2076 C CA . ILE A 1 283 ? 39.623 8.566 30.851 1.00 38.98 283 ILE A CA 1
ATOM 2077 C C . ILE A 1 283 ? 40.670 8.341 29.754 1.00 39.97 283 ILE A C 1
ATOM 2078 O O . ILE A 1 283 ? 41.539 9.194 29.535 1.00 39.04 283 ILE A O 1
ATOM 2083 N N . TYR A 1 284 ? 40.583 7.204 29.065 1.00 35.83 284 TYR A N 1
ATOM 2084 C CA . TYR A 1 284 ? 41.498 6.920 27.958 1.00 39.32 284 TYR A CA 1
ATOM 2085 C C . TYR A 1 284 ? 41.321 7.932 26.855 1.00 39.02 284 TYR A C 1
ATOM 2086 O O . TYR A 1 284 ? 42.287 8.384 26.254 1.00 38.50 284 TYR A O 1
ATOM 2095 N N . MET A 1 285 ? 40.070 8.292 26.600 1.00 39.79 285 MET A N 1
ATOM 2096 C CA . MET A 1 285 ? 39.756 9.181 25.506 1.00 37.56 285 MET A CA 1
ATOM 2097 C C . MET A 1 285 ? 40.207 10.595 25.809 1.00 41.62 285 MET A C 1
ATOM 2098 O O . MET A 1 285 ? 40.406 11.391 24.901 1.00 43.49 285 MET A O 1
ATOM 2103 N N . THR A 1 286 ? 40.344 10.912 27.091 1.00 41.09 286 THR A N 1
ATOM 2104 C CA . THR A 1 286 ? 40.798 12.227 27.490 1.00 37.40 286 THR A CA 1
ATOM 2105 C C . THR A 1 286 ? 42.278 12.280 27.194 1.00 40.93 286 THR A C 1
ATOM 2106 O O . THR A 1 286 ? 42.776 13.257 26.643 1.00 43.45 286 THR A O 1
ATOM 2110 N N . VAL A 1 287 ? 42.973 11.208 27.566 1.00 41.57 287 VAL A N 1
ATOM 2111 C CA . VAL A 1 287 ? 44.398 11.026 27.260 1.00 41.72 287 VAL A CA 1
ATOM 2112 C C . VAL A 1 287 ? 44.715 11.039 25.760 1.00 46.62 287 VAL A C 1
ATOM 2113 O O . VAL A 1 287 ? 45.542 11.837 25.301 1.00 44.81 287 VAL A O 1
ATOM 2117 N N . LEU A 1 288 ? 44.069 10.143 25.012 1.00 36.70 288 LEU A N 1
ATOM 2118 C CA . LEU A 1 288 ? 44.263 10.061 23.573 1.00 42.70 288 LEU A CA 1
ATOM 2119 C C . LEU A 1 288 ? 43.969 11.409 22.923 1.00 48.80 288 LEU A C 1
ATOM 2120 O O . LEU A 1 288 ? 44.717 11.875 22.058 1.00 46.65 288 LEU A O 1
ATOM 2125 N N . GLY A 1 289 ? 42.880 12.036 23.350 1.00 43.94 289 GLY A N 1
ATOM 2126 C CA . GLY A 1 289 ? 42.476 13.315 22.797 1.00 44.30 289 GLY A CA 1
ATOM 2127 C C . GLY A 1 289 ? 43.515 14.407 22.970 1.00 49.12 289 GLY A C 1
ATOM 2128 O O . GLY A 1 289 ? 43.723 15.214 22.057 1.00 46.00 289 GLY A O 1
ATOM 2129 N N . ARG A 1 290 ? 44.163 14.448 24.137 1.00 46.03 290 ARG A N 1
ATOM 2130 C CA . ARG A 1 290 ? 45.162 15.480 24.410 1.00 45.85 290 ARG A CA 1
ATOM 2131 C C . ARG A 1 290 ? 46.452 15.223 23.653 1.00 47.52 290 ARG A C 1
ATOM 2132 O O . ARG A 1 290 ? 47.290 16.106 23.541 1.00 47.83 290 ARG A O 1
ATOM 2140 N N . LEU A 1 291 ? 46.614 14.002 23.160 1.00 47.73 291 LEU A N 1
ATOM 2141 C CA . LEU A 1 291 ? 47.768 13.638 22.358 1.00 47.40 291 LEU A CA 1
ATOM 2142 C C . LEU A 1 291 ? 47.444 13.796 20.875 1.00 50.34 291 LEU A C 1
ATOM 2143 O O . LEU A 1 291 ? 48.180 13.306 20.022 1.00 50.63 291 LEU A O 1
ATOM 2148 N N . GLY A 1 292 ? 46.331 14.458 20.576 1.00 49.19 292 GLY A N 1
ATOM 2149 C CA . GLY A 1 292 ? 45.904 14.672 19.205 1.00 47.30 292 GLY A CA 1
ATOM 2150 C C . GLY A 1 292 ? 45.505 13.417 18.445 1.00 55.94 292 GLY A C 1
ATOM 2151 O O . GLY A 1 292 ? 45.593 13.389 17.217 1.00 61.33 292 GLY A O 1
ATOM 2152 N N . VAL A 1 293 ? 45.076 12.375 19.155 1.00 51.62 293 VAL A N 1
ATOM 2153 C CA . VAL A 1 293 ? 44.529 11.181 18.505 1.00 51.00 293 VAL A CA 1
ATOM 2154 C C . VAL A 1 293 ? 43.044 11.368 18.182 1.00 55.52 293 VAL A C 1
ATOM 2155 O O . VAL A 1 293 ? 42.324 12.010 18.944 1.00 58.47 293 VAL A O 1
ATOM 2159 N N . ASP A 1 294 ? 42.588 10.822 17.054 1.00 58.30 294 ASP A N 1
ATOM 2160 C CA . ASP A 1 294 ? 41.179 10.945 16.663 1.00 64.64 294 ASP A CA 1
ATOM 2161 C C . ASP A 1 294 ? 40.301 9.998 17.470 1.00 66.88 294 ASP A C 1
ATOM 2162 O O . ASP A 1 294 ? 40.536 8.789 17.517 1.00 60.92 294 ASP A O 1
ATOM 2167 N N . ILE A 1 295 ? 39.276 10.568 18.090 1.00 69.35 295 ILE A N 1
ATOM 2168 C CA . ILE A 1 295 ? 38.467 9.856 19.067 1.00 67.56 295 ILE A CA 1
ATOM 2169 C C . ILE A 1 295 ? 37.224 9.223 18.441 1.00 71.52 295 ILE A C 1
ATOM 2170 O O . ILE A 1 295 ? 36.775 8.161 18.885 1.00 64.23 295 ILE A O 1
ATOM 2175 N N . SER A 1 296 ? 36.688 9.879 17.407 1.00 71.42 296 SER A N 1
ATOM 2176 C CA . SER A 1 296 ? 35.487 9.423 16.707 1.00 65.19 296 SER A CA 1
ATOM 2177 C C . SER A 1 296 ? 35.409 7.906 16.658 1.00 64.88 296 SER A C 1
ATOM 2178 O O . SER A 1 296 ? 34.408 7.302 17.061 1.00 63.03 296 SER A O 1
ATOM 2181 N N . GLY A 1 297 ? 36.489 7.299 16.176 1.00 66.28 297 GLY A N 1
ATOM 2182 C CA . GLY A 1 297 ? 36.563 5.860 16.003 1.00 68.01 297 GLY A CA 1
ATOM 2183 C C . GLY A 1 297 ? 36.027 5.034 17.158 1.00 67.53 297 GLY A C 1
ATOM 2184 O O . GLY A 1 297 ? 35.380 4.011 16.949 1.00 66.67 297 GLY A O 1
ATOM 2185 N N . LEU A 1 298 ? 36.296 5.456 18.386 1.00 65.31 298 LEU A N 1
ATOM 2186 C CA . LEU A 1 298 ? 35.829 4.671 19.520 1.00 68.92 298 LEU A CA 1
ATOM 2187 C C . LEU A 1 298 ? 34.702 5.338 20.306 1.00 67.24 298 LEU A C 1
ATOM 2188 O O . LEU A 1 298 ? 33.908 4.643 20.936 1.00 64.97 298 LEU A O 1
ATOM 2193 N N . VAL A 1 299 ? 34.609 6.667 20.255 1.00 65.87 299 VAL A N 1
ATOM 2194 C CA . VAL A 1 299 ? 33.510 7.344 20.944 1.00 69.40 299 VAL A CA 1
ATOM 2195 C C . VAL A 1 299 ? 32.189 6.710 20.549 1.00 74.34 299 VAL A C 1
ATOM 2196 O O . VAL A 1 299 ? 31.268 6.620 21.362 1.00 76.53 299 VAL A O 1
ATOM 2200 N N . SER A 1 300 ? 32.099 6.270 19.297 1.00 72.88 300 SER A N 1
ATOM 2201 C CA . SER A 1 300 ? 30.933 5.533 18.852 1.00 65.70 300 SER A CA 1
ATOM 2202 C C . SER A 1 300 ? 30.964 4.240 19.645 1.00 71.39 300 SER A C 1
ATOM 2203 O O . SER A 1 300 ? 31.269 3.168 19.110 1.00 69.44 300 SER A O 1
ATOM 2206 N N . THR A 1 301 ? 30.663 4.391 20.939 1.00 73.62 301 THR A N 1
ATOM 2207 C CA . THR A 1 301 ? 30.409 3.310 21.889 1.00 70.80 301 THR A CA 1
ATOM 2208 C C . THR A 1 301 ? 30.787 1.915 21.373 1.00 68.30 301 THR A C 1
ATOM 2209 O O . THR A 1 301 ? 31.895 1.709 20.856 1.00 59.67 301 THR A O 1
ATOM 2213 N N . MET B 1 1 ? -17.114 26.377 31.263 1.00 66.42 1 MET B N 1
ATOM 2214 C CA . MET B 1 1 ? -15.872 25.859 31.845 1.00 64.51 1 MET B CA 1
ATOM 2215 C C . MET B 1 1 ? -16.130 24.625 32.717 1.00 65.21 1 MET B C 1
ATOM 2216 O O . MET B 1 1 ? -16.799 24.706 33.757 1.00 62.39 1 MET B O 1
ATOM 2221 N N . SER B 1 2 ? -15.598 23.481 32.290 1.00 60.73 2 SER B N 1
ATOM 2222 C CA . SER B 1 2 ? -15.906 22.205 32.942 1.00 58.55 2 SER B CA 1
ATOM 2223 C C . SER B 1 2 ? -15.309 22.082 34.348 1.00 48.67 2 SER B C 1
ATOM 2224 O O . SER B 1 2 ? -14.339 22.762 34.684 1.00 47.89 2 SER B O 1
ATOM 2227 N N . THR B 1 3 ? -15.896 21.204 35.159 1.00 46.21 3 THR B N 1
ATOM 2228 C CA . THR B 1 3 ? -15.399 20.965 36.510 1.00 49.68 3 THR B CA 1
ATOM 2229 C C . THR B 1 3 ? -15.165 19.475 36.746 1.00 49.67 3 THR B C 1
ATOM 2230 O O . THR B 1 3 ? -15.427 18.653 35.865 1.00 49.25 3 THR B O 1
ATOM 2234 N N . ALA B 1 4 ? -14.679 19.138 37.938 1.00 48.59 4 ALA B N 1
ATOM 2235 C CA . ALA B 1 4 ? -14.465 17.746 38.348 1.00 51.65 4 ALA B CA 1
ATOM 2236 C C . ALA B 1 4 ? -15.745 16.915 38.303 1.00 51.69 4 ALA B C 1
ATOM 2237 O O . ALA B 1 4 ? -15.712 15.680 38.178 1.00 46.55 4 ALA B O 1
ATOM 2239 N N . LYS B 1 5 ? -16.874 17.603 38.425 1.00 56.25 5 LYS B N 1
ATOM 2240 C CA . LYS B 1 5 ? -18.169 16.952 38.317 1.00 54.57 5 LYS B CA 1
ATOM 2241 C C . LYS B 1 5 ? -18.297 16.318 36.944 1.00 50.54 5 LYS B C 1
ATOM 2242 O O . LYS B 1 5 ? -19.063 15.381 36.763 1.00 52.86 5 LYS B O 1
ATOM 2248 N N . SER B 1 6 ? -17.539 16.833 35.978 1.00 48.80 6 SER B N 1
ATOM 2249 C CA . SER B 1 6 ? -17.548 16.289 34.625 1.00 46.87 6 SER B CA 1
ATOM 2250 C C . SER B 1 6 ? -16.435 15.256 34.383 1.00 45.45 6 SER B C 1
ATOM 2251 O O . SER B 1 6 ? -16.242 14.801 33.256 1.00 46.50 6 SER B O 1
ATOM 2254 N N . PHE B 1 7 ? -15.709 14.877 35.432 1.00 43.49 7 PHE B N 1
ATOM 2255 C CA . PHE B 1 7 ? -14.518 14.058 35.246 1.00 45.25 7 PHE B CA 1
ATOM 2256 C C . PHE B 1 7 ? -14.350 12.996 36.333 1.00 45.29 7 PHE B C 1
ATOM 2257 O O . PHE B 1 7 ? -13.502 13.127 37.214 1.00 42.12 7 PHE B O 1
ATOM 2265 N N . PRO B 1 8 ? -15.144 11.918 36.243 1.00 44.97 8 PRO B N 1
ATOM 2266 C CA . PRO B 1 8 ? -15.196 10.849 37.252 1.00 46.93 8 PRO B CA 1
ATOM 2267 C C . PRO B 1 8 ? -13.810 10.364 37.700 1.00 42.20 8 PRO B C 1
ATOM 2268 O O . PRO B 1 8 ? -13.641 9.958 38.842 1.00 47.79 8 PRO B O 1
ATOM 2272 N N . MET B 1 9 ? -12.829 10.405 36.811 1.00 43.62 9 MET B N 1
ATOM 2273 C CA . MET B 1 9 ? -11.470 10.028 37.183 1.00 44.13 9 MET B CA 1
ATOM 2274 C C . MET B 1 9 ? -11.006 10.794 38.426 1.00 42.70 9 MET B C 1
ATOM 2275 O O . MET B 1 9 ? -10.152 10.318 39.172 1.00 39.04 9 MET B O 1
ATOM 2280 N N . ALA B 1 10 ? -11.569 11.988 38.625 1.00 44.70 10 ALA B N 1
ATOM 2281 C CA . ALA B 1 10 ? -11.204 12.862 39.740 1.00 46.81 10 ALA B CA 1
ATOM 2282 C C . ALA B 1 10 ? -11.581 12.305 41.121 1.00 46.91 10 ALA B C 1
ATOM 2283 O O . ALA B 1 10 ? -10.914 12.598 42.112 1.00 47.95 10 ALA B O 1
ATOM 2285 N N . GLN B 1 11 ? -12.634 11.492 41.186 1.00 46.50 11 GLN B N 1
ATOM 2286 C CA . GLN B 1 11 ? -13.099 10.972 42.469 1.00 48.76 11 GLN B CA 1
ATOM 2287 C C . GLN B 1 11 ? -12.655 9.521 42.761 1.00 51.46 11 GLN B C 1
ATOM 2288 O O . GLN B 1 11 ? -13.046 8.926 43.769 1.00 53.71 11 GLN B O 1
ATOM 2294 N N . LEU B 1 12 ? -11.820 8.965 41.889 1.00 47.59 12 LEU B N 1
ATOM 2295 C CA . LEU B 1 12 ? -11.386 7.576 42.004 1.00 44.28 12 LEU B CA 1
ATOM 2296 C C . LEU B 1 12 ? -10.220 7.438 42.971 1.00 43.95 12 LEU B C 1
ATOM 2297 O O . LEU B 1 12 ? -9.383 8.332 43.068 1.00 43.43 12 LEU B O 1
ATOM 2302 N N . SER B 1 13 ? -10.141 6.311 43.668 1.00 39.37 13 SER B N 1
ATOM 2303 C CA . SER B 1 13 ? -8.911 5.969 44.383 1.00 41.49 13 SER B CA 1
ATOM 2304 C C . SER B 1 13 ? -7.685 5.972 43.452 1.00 45.54 13 SER B C 1
ATOM 2305 O O . SER B 1 13 ? -7.787 5.717 42.245 1.00 44.13 13 SER B O 1
ATOM 2308 N N . THR B 1 14 ? -6.521 6.253 44.022 1.00 47.52 14 THR B N 1
ATOM 2309 C CA . THR B 1 14 ? -5.290 6.247 43.251 1.00 47.79 14 THR B CA 1
ATOM 2310 C C . THR B 1 14 ? -5.088 4.931 42.496 1.00 50.85 14 THR B C 1
ATOM 2311 O O . THR B 1 14 ? -4.659 4.929 41.337 1.00 53.11 14 THR B O 1
ATOM 2315 N N . ARG B 1 15 ? -5.409 3.817 43.148 1.00 50.63 15 ARG B N 1
ATOM 2316 C CA . ARG B 1 15 ? -5.256 2.500 42.532 1.00 48.81 15 ARG B CA 1
ATOM 2317 C C . ARG B 1 15 ? -6.222 2.286 41.370 1.00 43.86 15 ARG B C 1
ATOM 2318 O O . ARG B 1 15 ? -5.878 1.629 40.382 1.00 43.43 15 ARG B O 1
ATOM 2326 N N . ALA B 1 16 ? -7.429 2.834 41.494 1.00 44.73 16 ALA B N 1
ATOM 2327 C CA . ALA B 1 16 ? -8.414 2.746 40.424 1.00 44.10 16 ALA B CA 1
ATOM 2328 C C . ALA B 1 16 ? -8.049 3.655 39.251 1.00 46.16 16 ALA B C 1
ATOM 2329 O O . ALA B 1 16 ? -8.264 3.285 38.094 1.00 44.18 16 ALA B O 1
ATOM 2331 N N . GLN B 1 17 ? -7.494 4.831 39.549 1.00 43.62 17 GLN B N 1
ATOM 2332 C CA . GLN B 1 17 ? -7.088 5.776 38.499 1.00 45.86 17 GLN B CA 1
ATOM 2333 C C . GLN B 1 17 ? -6.037 5.131 37.617 1.00 42.72 17 GLN B C 1
ATOM 2334 O O . GLN B 1 17 ? -6.130 5.139 36.392 1.00 35.48 17 GLN B O 1
ATOM 2340 N N . TYR B 1 18 ? -5.034 4.569 38.277 1.00 42.99 18 TYR B N 1
ATOM 2341 C CA . TYR B 1 18 ? -3.927 3.933 37.603 1.00 45.45 18 TYR B CA 1
ATOM 2342 C C . TYR B 1 18 ? -4.401 2.714 36.819 1.00 45.01 18 TYR B C 1
ATOM 2343 O O . TYR B 1 18 ? -3.977 2.486 35.688 1.00 44.73 18 TYR B O 1
ATOM 2352 N N . SER B 1 19 ? -5.289 1.939 37.428 1.00 42.54 19 SER B N 1
ATOM 2353 C CA . SER B 1 19 ? -5.788 0.724 36.810 1.00 41.12 19 SER B CA 1
ATOM 2354 C C . SER B 1 19 ? -6.556 1.062 35.547 1.00 38.15 19 SER B C 1
ATOM 2355 O O . SER B 1 19 ? -6.387 0.417 34.509 1.00 41.07 19 SER B O 1
ATOM 2358 N N . ARG B 1 20 ? -7.395 2.086 35.638 1.00 35.90 20 ARG B N 1
ATOM 2359 C CA . ARG B 1 20 ? -8.133 2.573 34.482 1.00 37.68 20 ARG B CA 1
ATOM 2360 C C . ARG B 1 20 ? -7.201 3.072 33.385 1.00 35.78 20 ARG B C 1
ATOM 2361 O O . ARG B 1 20 ? -7.343 2.690 32.227 1.00 40.40 20 ARG B O 1
ATOM 2369 N N . MET B 1 21 ? -6.238 3.909 33.754 1.00 36.55 21 MET B N 1
ATOM 2370 C CA . MET B 1 21 ? -5.270 4.424 32.788 1.00 37.31 21 MET B CA 1
ATOM 2371 C C . MET B 1 21 ? -4.507 3.284 32.121 1.00 35.99 21 MET B C 1
ATOM 2372 O O . MET B 1 21 ? -4.267 3.333 30.918 1.00 37.48 21 MET B O 1
ATOM 2377 N N . GLN B 1 22 ? -4.117 2.269 32.890 1.00 33.90 22 GLN B N 1
ATOM 2378 C CA . GLN B 1 22 ? -3.335 1.168 32.314 1.00 40.22 22 GLN B CA 1
ATOM 2379 C C . GLN B 1 22 ? -4.146 0.356 31.298 1.00 38.20 22 GLN B C 1
ATOM 2380 O O . GLN B 1 22 ? -3.638 0.029 30.220 1.00 35.23 22 GLN B O 1
ATOM 2386 N N . ARG B 1 23 ? -5.406 0.072 31.634 1.00 38.06 23 ARG B N 1
ATOM 2387 C CA . ARG B 1 23 ? -6.318 -0.607 30.718 1.00 35.68 23 ARG B CA 1
ATOM 2388 C C . ARG B 1 23 ? -6.535 0.234 29.473 1.00 37.74 23 ARG B C 1
ATOM 2389 O O . ARG B 1 23 ? -6.498 -0.283 28.363 1.00 37.53 23 ARG B O 1
ATOM 2397 N N . GLU B 1 24 ? -6.764 1.534 29.652 1.00 37.44 24 GLU B N 1
ATOM 2398 C CA . GLU B 1 24 ? -7.024 2.411 28.507 1.00 36.26 24 GLU B CA 1
ATOM 2399 C C . GLU B 1 24 ? -5.859 2.457 27.531 1.00 35.52 24 GLU B C 1
ATOM 2400 O O . GLU B 1 24 ? -6.046 2.383 26.309 1.00 37.38 24 GLU B O 1
ATOM 2406 N N . PHE B 1 25 ? -4.656 2.578 28.071 1.00 32.08 25 PHE B N 1
ATOM 2407 C CA . PHE B 1 25 ? -3.485 2.762 27.235 1.00 33.12 25 PHE B CA 1
ATOM 2408 C C . PHE B 1 25 ? -3.174 1.500 26.438 1.00 35.10 25 PHE B C 1
ATOM 2409 O O . PHE B 1 25 ? -2.758 1.578 25.280 1.00 30.83 25 PHE B O 1
ATOM 2417 N N . VAL B 1 26 ? -3.365 0.343 27.072 1.00 32.14 26 VAL B N 1
ATOM 2418 C CA . VAL B 1 26 ? -3.192 -0.921 26.394 1.00 33.75 26 VAL B CA 1
ATOM 2419 C C . VAL B 1 26 ? -4.138 -0.946 25.194 1.00 33.61 26 VAL B C 1
ATOM 2420 O O . VAL B 1 26 ? -3.748 -1.289 24.081 1.00 36.05 26 VAL B O 1
ATOM 2423 N N . GLN B 1 27 ? -5.375 -0.526 25.409 1.00 34.70 27 GLN B N 1
ATOM 2424 C CA . GLN B 1 27 ? -6.327 -0.431 24.305 1.00 36.50 27 GLN B CA 1
ATOM 2425 C C . GLN B 1 27 ? -5.839 0.545 23.238 1.00 35.59 27 GLN B C 1
ATOM 2426 O O . GLN B 1 27 ? -5.918 0.261 22.050 1.00 40.82 27 GLN B O 1
ATOM 2432 N N . LEU B 1 28 ? -5.328 1.696 23.650 1.00 32.19 28 LEU B N 1
ATOM 2433 C CA . LEU B 1 28 ? -4.883 2.683 22.674 1.00 32.17 28 LEU B CA 1
ATOM 2434 C C . LEU B 1 28 ? -3.671 2.175 21.897 1.00 35.12 28 LEU B C 1
ATOM 2435 O O . LEU B 1 28 ? -3.530 2.460 20.705 1.00 35.83 28 LEU B O 1
ATOM 2440 N N . GLN B 1 29 ? -2.806 1.415 22.569 1.00 33.35 29 GLN B N 1
ATOM 2441 C CA . GLN B 1 29 ? -1.598 0.872 21.937 1.00 36.27 29 GLN B CA 1
ATOM 2442 C C . GLN B 1 29 ? -1.909 -0.129 20.821 1.00 38.27 29 GLN B C 1
ATOM 2443 O O . GLN B 1 29 ? -1.119 -0.301 19.898 1.00 39.60 29 GLN B O 1
ATOM 2449 N N . ARG B 1 30 ? -3.063 -0.777 20.892 1.00 39.30 30 ARG B N 1
ATOM 2450 C CA . ARG B 1 30 ? -3.434 -1.720 19.847 1.00 45.86 30 ARG B CA 1
ATOM 2451 C C . ARG B 1 30 ? -4.516 -1.169 18.917 1.00 42.40 30 ARG B C 1
ATOM 2452 O O . ARG B 1 30 ? -4.989 -1.864 18.030 1.00 43.84 30 ARG B O 1
ATOM 2460 N N . GLN B 1 31 ? -4.896 0.086 19.094 1.00 41.56 31 GLN B N 1
ATOM 2461 C CA . GLN B 1 31 ? -5.923 0.656 18.226 1.00 37.20 31 GLN B CA 1
ATOM 2462 C C . GLN B 1 31 ? -5.500 0.622 16.764 1.00 44.97 31 GLN B C 1
ATOM 2463 O O . GLN B 1 31 ? -6.317 0.357 15.870 1.00 45.79 31 GLN B O 1
ATOM 2469 N N . GLU B 1 32 ? -4.221 0.895 16.522 1.00 45.16 32 GLU B N 1
ATOM 2470 C CA . GLU B 1 32 ? -3.693 0.947 15.166 1.00 46.73 32 GLU B CA 1
ATOM 2471 C C . GLU B 1 32 ? -2.912 -0.326 14.860 1.00 49.37 32 GLU B C 1
ATOM 2472 O O . GLU B 1 32 ? -2.157 -0.809 15.701 1.00 49.52 32 GLU B O 1
ATOM 2478 N N . ASN B 1 33 ? -3.104 -0.874 13.663 1.00 52.91 33 ASN B N 1
ATOM 2479 C CA . ASN B 1 33 ? -2.266 -1.967 13.172 1.00 53.77 33 ASN B CA 1
ATOM 2480 C C . ASN B 1 33 ? -1.275 -1.447 12.130 1.00 51.86 33 ASN B C 1
ATOM 2481 O O . ASN B 1 33 ? -1.675 -1.017 11.052 1.00 49.68 33 ASN B O 1
ATOM 2486 N N . PRO B 1 34 ? 0.027 -1.487 12.453 1.00 50.94 34 PRO B N 1
ATOM 2487 C CA . PRO B 1 34 ? 1.044 -0.801 11.648 1.00 50.96 34 PRO B CA 1
ATOM 2488 C C . PRO B 1 34 ? 1.206 -1.436 10.283 1.00 51.78 34 PRO B C 1
ATOM 2489 O O . PRO B 1 34 ? 1.541 -0.740 9.331 1.00 58.56 34 PRO B O 1
ATOM 2493 N N . ARG B 1 35 ? 0.976 -2.740 10.187 1.00 56.24 35 ARG B N 1
ATOM 2494 C CA . ARG B 1 35 ? 1.137 -3.433 8.916 1.00 56.00 35 ARG B CA 1
ATOM 2495 C C . ARG B 1 35 ? 0.052 -2.994 7.931 1.00 57.27 35 ARG B C 1
ATOM 2496 O O . ARG B 1 35 ? 0.165 -3.204 6.723 1.00 59.95 35 ARG B O 1
ATOM 2498 N N . ASN B 1 36 ? -0.992 -2.366 8.458 1.00 52.79 36 ASN B N 1
ATOM 2499 C CA . ASN B 1 36 ? -2.137 -1.967 7.653 1.00 48.70 36 ASN B CA 1
ATOM 2500 C C . ASN B 1 36 ? -2.122 -0.468 7.392 1.00 50.46 36 ASN B C 1
ATOM 2501 O O . ASN B 1 36 ? -3.154 0.158 7.128 1.00 49.12 36 ASN B O 1
ATOM 2506 N N . ILE B 1 37 ? -0.938 0.117 7.483 1.00 47.35 37 ILE B N 1
ATOM 2507 C CA . ILE B 1 37 ? -0.827 1.555 7.350 1.00 43.93 37 ILE B CA 1
ATOM 2508 C C . ILE B 1 37 ? 0.158 1.915 6.268 1.00 37.93 37 ILE B C 1
ATOM 2509 O O . ILE B 1 37 ? 1.234 1.337 6.173 1.00 41.70 37 ILE B O 1
ATOM 2514 N N . ASN B 1 38 ? -0.222 2.885 5.455 1.00 38.33 38 ASN B N 1
ATOM 2515 C CA . ASN B 1 38 ? 0.596 3.297 4.339 1.00 39.72 38 ASN B CA 1
ATOM 2516 C C . ASN B 1 38 ? 1.706 4.230 4.815 1.00 37.19 38 ASN B C 1
ATOM 2517 O O . ASN B 1 38 ? 1.432 5.305 5.329 1.00 36.84 38 ASN B O 1
ATOM 2522 N N . PHE B 1 39 ? 2.956 3.810 4.644 1.00 35.65 39 PHE B N 1
ATOM 2523 C CA . PHE B 1 39 ? 4.116 4.639 4.978 1.00 34.76 39 PHE B CA 1
ATOM 2524 C C . PHE B 1 39 ? 5.003 4.879 3.754 1.00 35.43 39 PHE B C 1
ATOM 2525 O O . PHE B 1 39 ? 6.198 5.142 3.883 1.00 36.34 39 PHE B O 1
ATOM 2533 N N . THR B 1 40 ? 4.405 4.798 2.574 1.00 34.31 40 THR B N 1
ATOM 2534 C CA . THR B 1 40 ? 5.134 4.883 1.306 1.00 41.90 40 THR B CA 1
ATOM 2535 C C . THR B 1 40 ? 6.233 5.939 1.252 1.00 39.28 40 THR B C 1
ATOM 2536 O O . THR B 1 40 ? 7.418 5.610 1.141 1.00 37.04 40 THR B O 1
ATOM 2540 N N . THR B 1 41 ? 5.834 7.208 1.310 1.00 44.05 41 THR B N 1
ATOM 2541 C CA . THR B 1 41 ? 6.774 8.332 1.197 1.00 41.53 41 THR B CA 1
ATOM 2542 C C . THR B 1 41 ? 7.831 8.204 2.280 1.00 40.17 41 THR B C 1
ATOM 2543 O O . THR B 1 41 ? 9.030 8.378 2.043 1.00 39.45 41 THR B O 1
ATOM 2547 N N . SER B 1 42 ? 7.377 7.892 3.484 1.00 38.21 42 SER B N 1
ATOM 2548 C CA . SER B 1 42 ? 8.297 7.819 4.599 1.00 40.17 42 SER B CA 1
ATOM 2549 C C . SER B 1 42 ? 9.361 6.779 4.271 1.00 40.18 42 SER B C 1
ATOM 2550 O O . SER B 1 42 ? 10.541 6.978 4.549 1.00 40.02 42 SER B O 1
ATOM 2553 N N . LEU B 1 43 ? 8.934 5.679 3.656 1.00 39.99 43 LEU B N 1
ATOM 2554 C CA . LEU B 1 43 ? 9.842 4.580 3.341 1.00 40.49 43 LEU B CA 1
ATOM 2555 C C . LEU B 1 43 ? 10.798 4.918 2.204 1.00 43.62 43 LEU B C 1
ATOM 2556 O O . LEU B 1 43 ? 11.910 4.394 2.151 1.00 48.77 43 LEU B O 1
ATOM 2561 N N . LYS B 1 44 ? 10.379 5.806 1.308 1.00 43.52 44 LYS B N 1
ATOM 2562 C CA . LYS B 1 44 ? 11.263 6.256 0.231 1.00 44.49 44 LYS B CA 1
ATOM 2563 C C . LYS B 1 44 ? 12.386 7.184 0.718 1.00 45.69 44 LYS B C 1
ATOM 2564 O O . LYS B 1 44 ? 13.347 7.447 -0.009 1.00 45.15 44 LYS B O 1
ATOM 2570 N N . ASN B 1 45 ? 12.269 7.681 1.946 1.00 45.55 45 ASN B N 1
ATOM 2571 C CA . ASN B 1 45 ? 13.258 8.614 2.482 1.00 44.49 45 ASN B CA 1
ATOM 2572 C C . ASN B 1 45 ? 14.041 8.054 3.677 1.00 46.90 45 ASN B C 1
ATOM 2573 O O . ASN B 1 45 ? 14.487 8.816 4.534 1.00 49.80 45 ASN B O 1
ATOM 2578 N N . ARG B 1 46 ? 14.205 6.729 3.727 1.00 46.87 46 ARG B N 1
ATOM 2579 C CA . ARG B 1 46 ? 14.922 6.051 4.817 1.00 44.08 46 ARG B CA 1
ATOM 2580 C C . ARG B 1 46 ? 16.165 6.806 5.279 1.00 44.10 46 ARG B C 1
ATOM 2581 O O . ARG B 1 46 ? 16.454 6.868 6.478 1.00 44.52 46 ARG B O 1
ATOM 2589 N N . HIS B 1 47 ? 16.892 7.385 4.328 1.00 44.42 47 HIS B N 1
ATOM 2590 C CA . HIS B 1 47 ? 18.148 8.084 4.614 1.00 48.87 47 HIS B CA 1
ATOM 2591 C C . HIS B 1 47 ? 17.977 9.404 5.384 1.00 47.32 47 HIS B C 1
ATOM 2592 O O . HIS B 1 47 ? 18.959 10.014 5.806 1.00 50.33 47 HIS B O 1
ATOM 2599 N N . LYS B 1 48 ? 16.739 9.863 5.533 1.00 47.30 48 LYS B N 1
ATOM 2600 C CA . LYS B 1 48 ? 16.457 11.043 6.345 1.00 45.45 48 LYS B CA 1
ATOM 2601 C C . LYS B 1 48 ? 15.628 10.661 7.562 1.00 38.46 48 LYS B C 1
ATOM 2602 O O . LYS B 1 48 ? 15.102 11.518 8.262 1.00 39.35 48 LYS B O 1
ATOM 2608 N N . ASN B 1 49 ? 15.494 9.368 7.799 1.00 36.10 49 ASN B N 1
ATOM 2609 C CA . ASN B 1 49 ? 14.803 8.901 8.985 1.00 36.84 49 ASN B CA 1
ATOM 2610 C C . ASN B 1 49 ? 15.787 8.681 10.121 1.00 38.00 49 ASN B C 1
ATOM 2611 O O . ASN B 1 49 ? 16.825 8.041 9.940 1.00 36.98 49 ASN B O 1
ATOM 2616 N N . ARG B 1 50 ? 15.466 9.220 11.291 1.00 37.29 50 ARG B N 1
ATOM 2617 C CA . ARG B 1 50 ? 16.307 9.020 12.471 1.00 39.91 50 ARG B CA 1
ATOM 2618 C C . ARG B 1 50 ? 16.217 7.573 12.949 1.00 34.19 50 ARG B C 1
ATOM 2619 O O . ARG B 1 50 ? 17.214 6.967 13.316 1.00 38.60 50 ARG B O 1
ATOM 2627 N N . TYR B 1 51 ? 15.013 7.025 12.948 1.00 35.81 51 TYR B N 1
ATOM 2628 C CA . TYR B 1 51 ? 14.813 5.667 13.426 1.00 41.03 51 TYR B CA 1
ATOM 2629 C C . TYR B 1 51 ? 14.197 4.815 12.329 1.00 39.11 51 TYR B C 1
ATOM 2630 O O . TYR B 1 51 ? 13.242 5.218 11.677 1.00 36.73 51 TYR B O 1
ATOM 2639 N N . LEU B 1 52 ? 14.782 3.638 12.138 1.00 45.26 52 LEU B N 1
ATOM 2640 C CA . LEU B 1 52 ? 14.349 2.668 11.142 1.00 50.07 52 LEU B CA 1
ATOM 2641 C C . LEU B 1 52 ? 12.843 2.430 11.118 1.00 46.65 52 LEU B C 1
ATOM 2642 O O . LEU B 1 52 ? 12.236 2.405 10.055 1.00 50.85 52 LEU B O 1
ATOM 2647 N N . ASP B 1 53 ? 12.240 2.247 12.284 1.00 45.33 53 ASP B N 1
ATOM 2648 C CA . ASP B 1 53 ? 10.837 1.845 12.337 1.00 49.82 53 ASP B CA 1
ATOM 2649 C C . ASP B 1 53 ? 9.853 2.928 12.818 1.00 46.48 53 ASP B C 1
ATOM 2650 O O . ASP B 1 53 ? 8.676 2.653 13.069 1.00 45.75 53 ASP B O 1
ATOM 2655 N N . ILE B 1 54 ? 10.330 4.159 12.925 1.00 40.83 54 ILE B N 1
ATOM 2656 C CA . ILE B 1 54 ? 9.446 5.274 13.231 1.00 39.10 54 ILE B CA 1
ATOM 2657 C C . ILE B 1 54 ? 9.157 6.035 11.942 1.00 32.20 54 ILE B C 1
ATOM 2658 O O . ILE B 1 54 ? 10.024 6.731 11.408 1.00 33.19 54 ILE B O 1
ATOM 2663 N N . LEU B 1 55 ? 7.934 5.897 11.445 1.00 34.64 55 LEU B N 1
ATOM 2664 C CA . LEU B 1 55 ? 7.577 6.434 10.130 1.00 38.56 55 LEU B CA 1
ATOM 2665 C C . LEU B 1 55 ? 6.333 7.339 10.132 1.00 36.70 55 LEU B C 1
ATOM 2666 O O . LEU B 1 55 ? 5.435 7.178 10.958 1.00 37.56 55 LEU B O 1
ATOM 2671 N N . ALA B 1 56 ? 6.271 8.264 9.179 1.00 33.78 56 ALA B N 1
ATOM 2672 C CA . ALA B 1 56 ? 5.150 9.193 9.082 1.00 30.68 56 ALA B CA 1
ATOM 2673 C C . ALA B 1 56 ? 4.005 8.665 8.193 1.00 34.81 56 ALA B C 1
ATOM 2674 O O . ALA B 1 56 ? 4.189 8.447 7.001 1.00 39.51 56 ALA B O 1
ATOM 2676 N N . ASN B 1 57 ? 2.829 8.455 8.782 1.00 35.66 57 ASN B N 1
ATOM 2677 C CA . ASN B 1 57 ? 1.624 8.096 8.029 1.00 36.79 57 ASN B CA 1
ATOM 2678 C C . ASN B 1 57 ? 1.420 8.895 6.737 1.00 37.33 57 ASN B C 1
ATOM 2679 O O . ASN B 1 57 ? 1.561 10.115 6.736 1.00 36.95 57 ASN B O 1
ATOM 2684 N N . GLU B 1 58 ? 1.034 8.218 5.655 1.00 34.63 58 GLU B N 1
ATOM 2685 C CA . GLU B 1 58 ? 0.811 8.899 4.377 1.00 40.87 58 GLU B CA 1
ATOM 2686 C C . GLU B 1 58 ? -0.240 9.998 4.429 1.00 36.10 58 GLU B C 1
ATOM 2687 O O . GLU B 1 58 ? 0.026 11.132 4.040 1.00 34.07 58 GLU B O 1
ATOM 2693 N N . GLU B 1 59 ? -1.443 9.638 4.869 1.00 40.50 59 GLU B N 1
ATOM 2694 C CA . GLU B 1 59 ? -2.605 10.531 4.785 1.00 44.26 59 GLU B CA 1
ATOM 2695 C C . GLU B 1 59 ? -2.320 11.925 5.334 1.00 41.06 59 GLU B C 1
ATOM 2696 O O . GLU B 1 59 ? -2.748 12.923 4.754 1.00 44.52 59 GLU B O 1
ATOM 2702 N N . THR B 1 60 ? -1.585 11.981 6.442 1.00 38.42 60 THR B N 1
ATOM 2703 C CA . THR B 1 60 ? -1.391 13.226 7.194 1.00 42.55 60 THR B CA 1
ATOM 2704 C C . THR B 1 60 ? 0.047 13.691 7.156 1.00 39.55 60 THR B C 1
ATOM 2705 O O . THR B 1 60 ? 0.473 14.467 8.015 1.00 37.86 60 THR B O 1
ATOM 2709 N N . ILE B 1 61 ? 0.801 13.223 6.172 1.00 36.12 61 ILE B N 1
ATOM 2710 C CA . ILE B 1 61 ? 2.203 13.563 6.136 1.00 37.67 61 ILE B CA 1
ATOM 2711 C C . ILE B 1 61 ? 2.367 15.070 5.938 1.00 35.95 61 ILE B C 1
ATOM 2712 O O . ILE B 1 61 ? 1.595 15.707 5.243 1.00 34.49 61 ILE B O 1
ATOM 2717 N N . TYR B 1 62 ? 3.379 15.627 6.581 1.00 35.92 62 TYR B N 1
ATOM 2718 C CA . TYR B 1 62 ? 3.673 17.042 6.476 1.00 37.13 62 TYR B CA 1
ATOM 2719 C C . TYR B 1 62 ? 5.170 17.179 6.296 1.00 37.61 62 TYR B C 1
ATOM 2720 O O . TYR B 1 62 ? 5.940 16.511 6.995 1.00 38.59 62 TYR B O 1
ATOM 2729 N N . PRO B 1 63 ? 5.598 18.033 5.358 1.00 38.16 63 PRO B N 1
ATOM 2730 C CA . PRO B 1 63 ? 4.733 18.797 4.448 1.00 43.79 63 PRO B CA 1
ATOM 2731 C C . PRO B 1 63 ? 4.000 17.873 3.482 1.00 44.47 63 PRO B C 1
ATOM 2732 O O . PRO B 1 63 ? 4.488 16.779 3.203 1.00 42.33 63 PRO B O 1
ATOM 2736 N N . PRO B 1 64 ? 2.839 18.311 2.976 1.00 47.60 64 PRO B N 1
ATOM 2737 C CA . PRO B 1 64 ? 2.093 17.517 1.993 1.00 51.60 64 PRO B CA 1
ATOM 2738 C C . PRO B 1 64 ? 2.978 17.266 0.781 1.00 53.43 64 PRO B C 1
ATOM 2739 O O . PRO B 1 64 ? 3.719 18.165 0.380 1.00 51.82 64 PRO B O 1
ATOM 2743 N N . VAL B 1 65 ? 2.940 16.062 0.226 1.00 53.74 65 VAL B N 1
ATOM 2744 C CA . VAL B 1 65 ? 3.683 15.816 -1.002 1.00 64.74 65 VAL B CA 1
ATOM 2745 C C . VAL B 1 65 ? 2.854 16.304 -2.191 1.00 67.28 65 VAL B C 1
ATOM 2746 O O . VAL B 1 65 ? 1.881 15.661 -2.605 1.00 60.19 65 VAL B O 1
ATOM 2750 N N . LEU B 1 66 ? 3.241 17.471 -2.702 1.00 69.23 66 LEU B N 1
ATOM 2751 C CA . LEU B 1 66 ? 2.491 18.174 -3.740 1.00 76.74 66 LEU B CA 1
ATOM 2752 C C . LEU B 1 66 ? 3.418 19.034 -4.596 1.00 80.46 66 LEU B C 1
ATOM 2753 O O . LEU B 1 66 ? 3.249 20.253 -4.679 1.00 72.66 66 LEU B O 1
ATOM 2758 N N . TYR B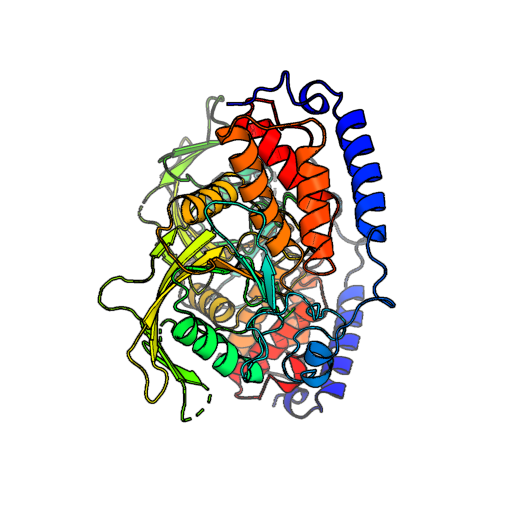 1 76 ? 10.815 17.566 -3.279 1.00 54.43 76 TYR B N 1
ATOM 2759 C CA . TYR B 1 76 ? 9.893 17.882 -2.188 1.00 57.46 76 TYR B CA 1
ATOM 2760 C C . TYR B 1 76 ? 10.514 17.606 -0.804 1.00 56.53 76 TYR B C 1
ATOM 2761 O O . TYR B 1 76 ? 11.097 16.537 -0.566 1.00 53.81 76 TYR B O 1
ATOM 2763 N N . PRO B 1 77 ? 10.372 18.564 0.124 1.00 50.86 77 PRO B N 1
ATOM 2764 C CA . PRO B 1 77 ? 11.019 18.440 1.435 1.00 46.69 77 PRO B CA 1
ATOM 2765 C C . PRO B 1 77 ? 10.361 17.349 2.280 1.00 46.03 77 PRO B C 1
ATOM 2766 O O . PRO B 1 77 ? 9.150 17.153 2.201 1.00 50.06 77 PRO B O 1
ATOM 2770 N N . TYR B 1 78 ? 11.157 16.636 3.067 1.00 43.74 78 TYR B N 1
ATOM 2771 C CA . TYR B 1 78 ? 10.644 15.563 3.909 1.00 41.25 78 TYR B CA 1
ATOM 2772 C C . TYR B 1 78 ? 11.249 15.679 5.295 1.00 40.20 78 TYR B C 1
ATOM 2773 O O . TYR B 1 78 ? 12.452 15.922 5.429 1.00 38.04 78 TYR B O 1
ATOM 2782 N N . ILE B 1 79 ? 10.427 15.497 6.330 1.00 38.03 79 ILE B N 1
ATOM 2783 C CA . ILE B 1 79 ? 10.905 15.695 7.695 1.00 38.63 79 ILE B CA 1
ATOM 2784 C C . ILE B 1 79 ? 10.420 14.597 8.646 1.00 37.78 79 ILE B C 1
ATOM 2785 O O . ILE B 1 79 ? 10.635 14.669 9.862 1.00 33.48 79 ILE B O 1
ATOM 2790 N N . ASN B 1 80 ? 9.774 13.576 8.094 1.00 38.27 80 ASN B N 1
ATOM 2791 C CA . ASN B 1 80 ? 9.155 12.548 8.925 1.00 36.56 80 ASN B CA 1
ATOM 2792 C C . ASN B 1 80 ? 8.225 13.237 9.929 1.00 37.57 80 ASN B C 1
ATOM 2793 O O . ASN B 1 80 ? 8.384 13.109 11.152 1.00 33.96 80 ASN B O 1
ATOM 2798 N N . GLY B 1 81 ? 7.267 13.991 9.390 1.00 35.25 81 GLY B N 1
ATOM 2799 C CA . GLY B 1 81 ? 6.300 14.710 10.198 1.00 33.79 81 GLY B CA 1
ATOM 2800 C C . GLY B 1 81 ? 4.876 14.434 9.770 1.00 34.31 81 GLY B C 1
ATOM 2801 O O . GLY B 1 81 ? 4.634 13.946 8.664 1.00 35.23 81 GLY B O 1
ATOM 2802 N N . ASN B 1 82 ? 3.930 14.751 10.654 1.00 36.62 82 ASN B N 1
ATOM 2803 C CA . ASN B 1 82 ? 2.501 14.63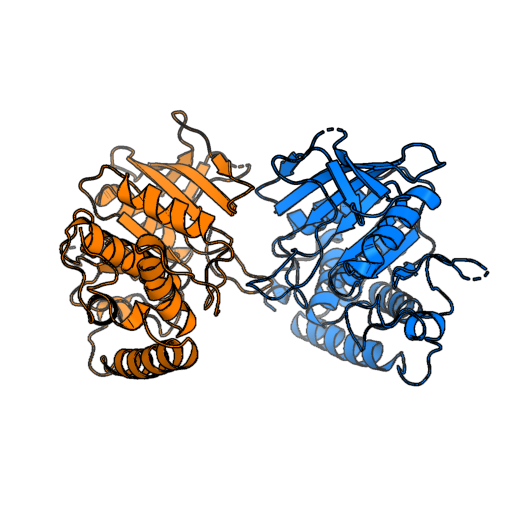7 10.359 1.00 32.57 82 ASN B CA 1
ATOM 2804 C C . ASN B 1 82 ? 1.709 15.829 10.882 1.00 37.97 82 ASN B C 1
ATOM 2805 O O . ASN B 1 82 ? 2.040 16.383 11.938 1.00 35.29 82 ASN B O 1
ATOM 2810 N N . LEU B 1 83 ? 0.673 16.223 10.139 1.00 36.85 83 LEU B N 1
ATOM 2811 C CA . LEU B 1 83 ? -0.247 17.262 10.588 1.00 35.97 83 LEU 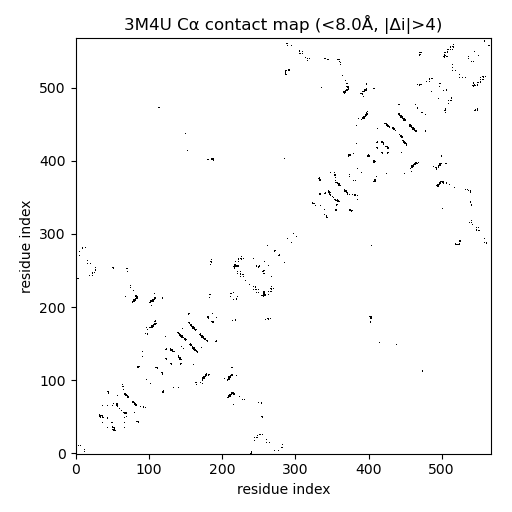B CA 1
ATOM 2812 C C . LEU B 1 83 ? -1.181 16.749 11.694 1.00 39.40 83 LEU B C 1
ATOM 2813 O O . LEU B 1 83 ? -1.907 15.769 11.504 1.00 38.27 83 LEU B O 1
ATOM 2818 N N . ILE B 1 84 ? -1.175 17.425 12.839 1.00 36.52 84 ILE B N 1
ATOM 2819 C CA . ILE B 1 84 ? -2.088 17.085 13.919 1.00 36.17 84 ILE B CA 1
ATOM 2820 C C . ILE B 1 84 ? -3.115 18.203 14.090 1.00 38.44 84 ILE B C 1
ATOM 2821 O O . ILE B 1 84 ? -2.871 19.203 14.769 1.00 37.09 84 ILE B O 1
ATOM 2826 N N . ASP B 1 85 ? -4.263 18.021 13.451 1.00 40.93 85 ASP B N 1
ATOM 2827 C CA . ASP B 1 85 ? -5.335 19.002 13.483 1.00 39.49 85 ASP B CA 1
ATOM 2828 C C . ASP B 1 85 ? -6.494 18.411 14.261 1.00 39.23 85 ASP B C 1
ATOM 2829 O O . ASP B 1 85 ? -7.208 17.525 13.770 1.00 37.83 85 ASP B O 1
ATOM 2834 N N . LEU B 1 86 ? -6.666 18.897 15.483 1.00 33.50 86 LEU B N 1
ATOM 2835 C CA . LEU B 1 86 ? -7.652 18.350 16.397 1.00 35.51 86 LEU B CA 1
ATOM 2836 C C . LEU B 1 86 ? -8.824 19.296 16.571 1.00 37.43 86 LEU B C 1
ATOM 2837 O O . LEU B 1 86 ? -9.542 19.216 17.563 1.00 34.37 86 LEU B O 1
ATOM 2842 N N . ASP B 1 87 ? -8.987 20.206 15.613 1.00 40.50 87 ASP B N 1
ATOM 2843 C CA . ASP B 1 87 ? -10.056 21.196 15.650 1.00 41.92 87 ASP B CA 1
ATOM 2844 C C . ASP B 1 87 ? -9.882 22.133 16.836 1.00 42.66 87 ASP B C 1
ATOM 2845 O O . ASP B 1 87 ? -10.807 22.362 17.608 1.00 45.04 87 ASP B O 1
ATOM 2850 N N . LEU B 1 88 ? -8.680 22.676 16.974 1.00 42.37 88 LEU B N 1
ATOM 2851 C CA . LEU B 1 88 ? -8.384 23.601 18.051 1.00 38.14 88 LEU B CA 1
ATOM 2852 C C . LEU B 1 88 ? -7.918 24.905 17.401 1.00 40.95 88 LEU B C 1
ATOM 2853 O O . LEU B 1 88 ? -7.687 24.936 16.192 1.00 43.31 88 LEU B O 1
ATOM 2858 N N . PRO B 1 89 ? -7.799 25.990 18.190 1.00 44.88 89 PRO B N 1
ATOM 2859 C CA . PRO B 1 89 ? -7.275 27.263 17.662 1.00 42.81 89 PRO B CA 1
ATOM 2860 C C . PRO B 1 89 ? -5.904 27.099 17.005 1.00 39.24 89 PRO B C 1
ATOM 2861 O O . PRO B 1 89 ? -5.596 27.755 16.023 1.00 38.31 89 PRO B O 1
ATOM 2865 N N . HIS B 1 90 ? -5.071 26.233 17.558 1.00 40.82 90 HIS B N 1
ATOM 2866 C CA . HIS B 1 90 ? -3.797 25.947 16.922 1.00 42.03 90 HIS B CA 1
ATOM 2867 C C . HIS B 1 90 ? -3.871 24.573 16.264 1.00 40.43 90 HIS B C 1
ATOM 2868 O O . HIS B 1 90 ? -4.561 23.669 16.755 1.00 35.18 90 HIS B O 1
ATOM 2875 N N . THR B 1 91 ? -3.165 24.414 15.156 1.00 34.32 91 THR B N 1
ATOM 2876 C CA . THR B 1 91 ? -2.883 23.076 14.665 1.00 36.85 91 THR B CA 1
ATOM 2877 C C . THR B 1 91 ? -1.385 22.771 14.798 1.00 34.42 91 THR B C 1
ATOM 2878 O O . THR B 1 91 ? -0.560 23.676 14.975 1.00 35.33 91 THR B O 1
ATOM 2882 N N . PHE B 1 92 ? -1.030 21.496 14.694 1.00 34.75 92 PHE B N 1
ATOM 2883 C CA . PHE B 1 92 ? 0.350 21.090 14.945 1.00 34.85 92 PHE B CA 1
ATOM 2884 C C . PHE B 1 92 ? 0.985 20.214 13.868 1.00 34.91 92 PHE B C 1
ATOM 2885 O O . PHE B 1 92 ? 0.306 19.556 13.059 1.00 34.55 92 PHE B O 1
ATOM 2893 N N . VAL B 1 93 ? 2.310 20.228 13.874 1.00 31.44 93 VAL B N 1
ATOM 2894 C CA . VAL B 1 93 ? 3.099 19.282 13.116 1.00 34.02 93 VAL B CA 1
ATOM 2895 C C . VAL B 1 93 ? 3.945 18.475 14.101 1.00 34.54 93 VAL B C 1
ATOM 2896 O O . VAL B 1 93 ? 4.691 19.045 14.901 1.00 32.01 93 VAL B O 1
ATOM 2900 N N . ALA B 1 94 ? 3.803 17.152 14.063 1.00 33.27 94 ALA B N 1
ATOM 2901 C CA . ALA B 1 94 ? 4.616 16.290 14.918 1.00 38.50 94 ALA B CA 1
ATOM 2902 C C . ALA B 1 94 ? 5.667 15.565 14.081 1.00 38.84 94 ALA B C 1
ATOM 2903 O O . ALA B 1 94 ? 5.324 14.800 13.164 1.00 35.95 94 ALA B O 1
ATOM 2905 N N . CYS B 1 95 ? 6.939 15.815 14.397 1.00 31.31 95 CYS B N 1
ATOM 2906 C CA . CYS B 1 95 ? 8.038 15.244 13.624 1.00 35.09 95 CYS B CA 1
ATOM 2907 C C . CYS B 1 95 ? 9.237 14.900 14.497 1.00 33.13 95 CYS B C 1
ATOM 2908 O O . CYS B 1 95 ? 9.333 15.326 15.644 1.00 30.34 95 CYS B O 1
ATOM 2911 N N . GLN B 1 96 ? 10.144 14.125 13.915 1.00 33.35 96 GLN B N 1
ATOM 2912 C CA . GLN B 1 96 ? 11.409 13.740 14.526 1.00 36.31 96 GLN B CA 1
ATOM 2913 C C . GLN B 1 96 ? 12.394 14.917 14.574 1.00 35.80 96 GLN B C 1
ATOM 2914 O O . GLN B 1 96 ? 12.192 15.932 13.911 1.00 35.36 96 GLN B O 1
ATOM 2920 N N . ALA B 1 97 ? 13.473 14.786 15.338 1.00 33.01 97 ALA B N 1
ATOM 2921 C CA . ALA B 1 97 ? 14.586 15.719 15.160 1.00 36.50 97 ALA B CA 1
ATOM 2922 C C . ALA B 1 97 ? 15.317 15.362 13.862 1.00 38.02 97 ALA B C 1
ATOM 2923 O O . ALA B 1 97 ? 15.735 14.221 13.685 1.00 37.57 97 ALA B O 1
ATOM 2925 N N . PRO B 1 98 ? 15.474 16.340 12.949 1.00 42.64 98 PRO B N 1
ATOM 2926 C CA . PRO B 1 98 ? 16.104 16.074 11.645 1.00 39.49 98 PRO B CA 1
ATOM 2927 C C . PRO B 1 98 ? 17.527 15.537 11.789 1.00 41.83 98 PRO B C 1
ATOM 2928 O O . PRO B 1 98 ? 18.315 16.058 12.597 1.00 35.56 98 PRO B O 1
ATOM 2932 N N . VAL B 1 99 ? 17.829 14.485 11.029 1.00 39.44 99 VAL B N 1
ATOM 2933 C CA . VAL B 1 99 ? 19.183 13.966 10.924 1.00 39.95 99 VAL B CA 1
ATOM 2934 C C . VAL B 1 99 ? 19.935 14.932 10.004 1.00 40.86 99 VAL B C 1
ATOM 2935 O O . VAL B 1 99 ? 19.302 15.732 9.309 1.00 39.19 99 VAL B O 1
ATOM 2939 N N . PRO B 1 100 ? 21.279 14.888 10.019 1.00 43.25 100 PRO B N 1
ATOM 2940 C CA . PRO B 1 100 ? 22.067 15.906 9.313 1.00 46.70 100 PRO B CA 1
ATOM 2941 C C . PRO B 1 100 ? 21.661 16.061 7.846 1.00 45.93 100 PRO B C 1
ATOM 2942 O O . PRO B 1 100 ? 21.538 17.185 7.366 1.00 48.14 100 PRO B O 1
ATOM 2946 N N . GLN B 1 101 ? 21.439 14.957 7.147 1.00 41.23 101 GLN B N 1
ATOM 2947 C CA . GLN B 1 101 ? 21.052 15.055 5.753 1.00 45.68 101 GLN B CA 1
ATOM 2948 C C . GLN B 1 101 ? 19.671 15.683 5.571 1.00 49.06 101 GLN B C 1
ATOM 2949 O O . GLN B 1 101 ? 19.365 16.233 4.511 1.00 50.34 101 GLN B O 1
ATOM 2955 N N . GLY B 1 102 ? 18.838 15.597 6.608 1.00 45.46 102 GLY B N 1
ATOM 2956 C CA . GLY B 1 102 ? 17.469 16.076 6.531 1.00 42.00 102 GLY B CA 1
ATOM 2957 C C . GLY B 1 102 ? 17.273 17.491 7.038 1.00 41.52 102 GLY B C 1
ATOM 2958 O O . GLY B 1 102 ? 16.170 18.030 6.961 1.00 37.32 102 GLY B O 1
ATOM 2959 N N . VAL B 1 103 ? 18.349 18.091 7.548 1.00 42.18 103 VAL B N 1
ATOM 2960 C CA . VAL B 1 103 ? 18.287 19.416 8.163 1.00 39.99 103 VAL B CA 1
ATOM 2961 C C . VAL B 1 103 ? 17.882 20.528 7.184 1.00 41.43 103 VAL B C 1
ATOM 2962 O O . VAL B 1 103 ? 17.055 21.373 7.523 1.00 40.14 103 VAL B O 1
ATOM 2966 N N . PRO B 1 104 ? 18.446 20.525 5.959 1.00 46.04 104 PRO B N 1
ATOM 2967 C CA . PRO B 1 104 ? 17.994 21.509 4.961 1.00 42.46 104 PRO B CA 1
ATOM 2968 C C . PRO B 1 104 ? 16.486 21.431 4.700 1.00 39.01 104 PRO B C 1
ATOM 2969 O O . PRO B 1 104 ? 15.821 22.464 4.706 1.00 39.83 104 PRO B O 1
ATOM 2973 N N . ASP B 1 105 ? 15.961 20.229 4.480 1.00 36.68 105 ASP B N 1
ATOM 2974 C CA . ASP B 1 105 ? 14.520 20.031 4.339 1.00 41.06 105 ASP B CA 1
ATOM 2975 C C . ASP B 1 105 ? 13.759 20.582 5.532 1.00 42.38 105 ASP B C 1
ATOM 2976 O O . ASP B 1 105 ? 12.678 21.152 5.392 1.00 43.01 105 ASP B O 1
ATOM 2981 N N . PHE B 1 106 ? 14.316 20.376 6.715 1.00 42.05 106 PHE B N 1
ATOM 2982 C CA . PHE B 1 106 ? 13.694 20.847 7.935 1.00 39.97 106 PHE B CA 1
ATOM 2983 C C . PHE B 1 106 ? 13.617 22.378 7.922 1.00 39.63 106 PHE B C 1
ATOM 2984 O O . PHE B 1 106 ? 12.525 22.961 7.990 1.00 38.09 106 PHE B O 1
ATOM 2992 N N . LEU B 1 107 ? 14.773 23.026 7.819 1.00 38.22 107 LEU B N 1
ATOM 2993 C CA . LEU B 1 107 ? 14.836 24.490 7.797 1.00 36.83 107 LEU B CA 1
ATOM 2994 C C . LEU B 1 107 ? 13.993 25.078 6.677 1.00 42.14 107 LEU B C 1
ATOM 2995 O O . LEU B 1 107 ? 13.271 26.068 6.850 1.00 41.80 107 LEU B O 1
ATOM 3000 N N . GLU B 1 108 ? 14.108 24.462 5.512 1.00 41.67 108 GLU B N 1
ATOM 3001 C CA . GLU B 1 108 ? 13.409 24.934 4.342 1.00 43.74 108 GLU B CA 1
ATOM 3002 C C . GLU B 1 108 ? 11.917 24.942 4.620 1.00 45.64 108 GLU B C 1
ATOM 3003 O O . GLU B 1 108 ? 11.221 25.914 4.316 1.00 46.31 108 GLU B O 1
ATOM 3009 N N . THR B 1 109 ? 11.433 23.853 5.207 1.00 38.67 109 THR B N 1
ATOM 3010 C CA . THR B 1 109 ? 10.017 23.704 5.456 1.00 36.67 109 THR B CA 1
ATOM 3011 C C . THR B 1 109 ? 9.512 24.798 6.386 1.00 43.24 109 THR B C 1
ATOM 3012 O O . THR B 1 109 ? 8.445 25.381 6.150 1.00 39.96 109 THR B O 1
ATOM 3016 N N . LEU B 1 110 ? 10.282 25.078 7.439 1.00 42.44 110 LEU B N 1
ATOM 3017 C CA . LEU B 1 110 ? 9.938 26.145 8.376 1.00 39.78 110 LEU B CA 1
ATOM 3018 C C . LEU B 1 110 ? 9.740 27.472 7.651 1.00 41.40 110 LEU B C 1
ATOM 3019 O O . LEU B 1 110 ? 8.828 28.225 7.977 1.00 39.17 110 LEU B O 1
ATOM 3024 N N . SER B 1 111 ? 10.589 27.762 6.666 1.00 42.77 111 SER B N 1
ATOM 3025 C CA . SER B 1 111 ? 10.431 29.002 5.901 1.00 43.54 111 SER B CA 1
ATOM 3026 C C . SER B 1 111 ? 9.244 28.938 4.946 1.00 41.11 111 SER B C 1
ATOM 3027 O O . SER B 1 111 ? 8.342 29.761 5.013 1.00 39.56 111 SER B O 1
ATOM 3030 N N . GLU B 1 112 ? 9.250 27.943 4.065 1.00 46.07 112 GLU B N 1
ATOM 3031 C CA . GLU B 1 112 ? 8.157 27.733 3.126 1.00 42.58 112 GLU B CA 1
ATOM 3032 C C . GLU B 1 112 ? 6.798 27.870 3.795 1.00 44.99 112 GLU B C 1
ATOM 3033 O O . GLU B 1 112 ? 5.911 28.575 3.305 1.00 46.06 112 GLU B O 1
ATOM 3039 N N . LYS B 1 113 ? 6.630 27.180 4.914 1.00 39.48 113 LYS B N 1
ATOM 3040 C CA . LYS B 1 113 ? 5.328 27.104 5.553 1.00 43.31 113 LYS B CA 1
ATOM 3041 C C . LYS B 1 113 ? 5.112 28.211 6.584 1.00 38.53 113 LYS B C 1
ATOM 3042 O O . LYS B 1 113 ? 4.026 28.325 7.157 1.00 36.71 113 LYS B O 1
ATOM 3048 N N . LYS B 1 114 ? 6.139 29.024 6.804 1.00 34.88 114 LYS B N 1
ATOM 3049 C CA . LYS B 1 114 ? 6.016 30.190 7.679 1.00 43.16 114 LYS B CA 1
ATOM 3050 C C . LYS B 1 114 ? 5.602 29.788 9.090 1.00 42.56 114 LYS B C 1
ATOM 3051 O O . LYS B 1 114 ? 4.677 30.365 9.680 1.00 40.08 114 LYS B O 1
ATOM 3057 N N . VAL B 1 115 ? 6.281 28.770 9.608 1.00 37.04 115 VAL B N 1
ATOM 3058 C CA . VAL B 1 115 ? 6.104 28.321 10.978 1.00 35.80 115 VAL B CA 1
ATOM 3059 C C . VAL B 1 115 ? 6.699 29.357 11.920 1.00 33.00 115 VAL B C 1
ATOM 3060 O O . VAL B 1 115 ? 7.828 29.782 11.723 1.00 36.97 115 VAL B O 1
ATOM 3064 N N . ASP B 1 116 ? 5.946 29.784 12.929 1.00 32.78 116 ASP B N 1
ATOM 3065 C CA . ASP B 1 116 ? 6.442 30.815 13.856 1.00 32.52 116 ASP B CA 1
ATOM 3066 C C . ASP B 1 116 ? 7.050 30.222 15.127 1.00 33.57 116 ASP B C 1
ATOM 3067 O O . ASP B 1 116 ? 7.893 30.838 15.778 1.00 34.66 116 ASP B O 1
ATOM 3072 N N . LEU B 1 117 ? 6.627 29.017 15.473 1.00 28.81 117 LEU B N 1
ATOM 3073 C CA . LEU B 1 117 ? 7.061 28.418 16.718 1.00 31.56 117 LEU B CA 1
ATOM 3074 C C . LEU B 1 117 ? 7.463 26.962 16.506 1.00 32.58 117 LEU B C 1
ATOM 3075 O O . LEU B 1 117 ? 6.692 26.146 15.953 1.00 31.65 117 LEU B O 1
ATOM 3080 N N . VAL B 1 118 ? 8.697 26.661 16.906 1.00 28.90 118 VAL B N 1
ATOM 3081 C CA . VAL B 1 118 ? 9.171 25.294 17.017 1.00 30.62 118 VAL B CA 1
ATOM 3082 C C . VAL B 1 118 ? 9.380 24.987 18.488 1.00 28.32 118 VAL B C 1
ATOM 3083 O O . VAL B 1 118 ? 10.048 25.752 19.187 1.00 26.71 118 VAL B O 1
ATOM 3087 N N . VAL B 1 119 ? 8.798 23.882 18.959 1.00 30.22 119 VAL B N 1
ATOM 3088 C CA . VAL B 1 119 ? 9.068 23.378 20.316 1.00 27.23 119 VAL B CA 1
ATOM 3089 C C . VAL B 1 119 ? 9.890 22.091 20.275 1.00 26.98 119 VAL B C 1
ATOM 3090 O O . VAL B 1 119 ? 9.495 21.113 19.641 1.00 26.85 119 VAL B O 1
ATOM 3094 N N . MET B 1 120 ? 11.039 22.102 20.949 1.00 30.12 120 MET B N 1
ATOM 3095 C CA . MET B 1 120 ? 11.926 20.940 20.986 1.00 30.15 120 MET B CA 1
ATOM 3096 C C . MET B 1 120 ? 11.965 20.341 22.392 1.00 27.41 120 MET B C 1
ATOM 3097 O O . MET B 1 120 ? 12.444 20.973 23.339 1.00 27.22 120 MET B O 1
ATOM 3102 N N . LEU B 1 121 ? 11.463 19.114 22.508 1.00 26.16 121 LEU B N 1
ATOM 3103 C CA . LEU B 1 121 ? 11.278 18.468 23.807 1.00 24.08 121 LEU B CA 1
ATOM 3104 C C . LEU B 1 121 ? 12.386 17.464 24.141 1.00 28.24 121 LEU B C 1
ATOM 3105 O O . LEU B 1 121 ? 12.226 16.614 25.024 1.00 27.46 121 LEU B O 1
ATOM 3110 N N . THR B 1 122 ? 13.506 17.561 23.434 1.00 24.48 122 THR B N 1
ATOM 3111 C CA . THR B 1 122 ? 14.624 16.676 23.685 1.00 26.37 122 THR B CA 1
ATOM 3112 C C . THR B 1 122 ? 15.964 17.392 23.765 1.00 28.15 122 THR B C 1
ATOM 3113 O O . THR B 1 122 ? 16.183 18.461 23.162 1.00 27.08 122 THR B O 1
ATOM 3117 N N . LYS B 1 123 ? 16.870 16.767 24.505 1.00 25.24 123 LYS B N 1
ATOM 3118 C CA . LYS B 1 123 ? 18.288 17.082 24.415 1.00 29.65 123 LYS B CA 1
ATOM 3119 C C . LYS B 1 123 ? 18.976 16.569 23.121 1.00 28.93 123 LYS B C 1
ATOM 3120 O O . LYS B 1 123 ? 18.425 15.744 22.362 1.00 28.27 123 LYS B O 1
ATOM 3126 N N . LEU B 1 124 ? 20.177 17.077 22.863 1.00 28.99 124 LEU B N 1
ATOM 3127 C CA . LEU B 1 124 ? 20.972 16.595 21.736 1.00 35.00 124 LEU B CA 1
ATOM 3128 C C . LEU B 1 124 ? 21.430 15.177 22.032 1.00 34.46 124 LEU B C 1
ATOM 3129 O O . LEU B 1 124 ? 21.406 14.305 21.163 1.00 34.50 124 LEU B O 1
ATOM 3134 N N . ARG B 1 125 ? 21.853 14.951 23.270 1.00 34.25 125 ARG B N 1
ATOM 3135 C CA . ARG B 1 125 ? 22.126 13.600 23.715 1.00 36.87 125 ARG B CA 1
ATOM 3136 C C . ARG B 1 125 ? 21.814 13.373 25.185 1.00 35.21 125 ARG B C 1
ATOM 3137 O O . ARG B 1 125 ? 21.927 14.279 26.007 1.00 36.64 125 ARG B O 1
ATOM 3145 N N . GLU B 1 126 ? 21.387 12.158 25.498 1.00 34.31 126 GLU B N 1
ATOM 3146 C CA . GLU B 1 126 ? 21.298 11.722 26.885 1.00 37.39 126 GLU B CA 1
ATOM 3147 C C . GLU B 1 126 ? 22.451 10.756 27.136 1.00 38.16 126 GLU B C 1
ATOM 3148 O O . GLU B 1 126 ? 22.461 9.633 26.614 1.00 38.46 126 GLU B O 1
ATOM 3154 N N . GLY B 1 127 ? 23.443 11.217 27.897 1.00 37.25 127 GLY B N 1
ATOM 3155 C CA . GLY B 1 127 ? 24.667 10.458 28.081 1.00 39.71 127 GLY B CA 1
ATOM 3156 C C . GLY B 1 127 ? 25.357 10.223 26.744 1.00 43.85 127 GLY B C 1
ATOM 3157 O O . GLY B 1 127 ? 25.558 11.156 25.968 1.00 43.23 127 GLY B O 1
ATOM 3158 N N . GLY B 1 128 ? 25.717 8.972 26.470 1.00 42.51 128 GLY B N 1
ATOM 3159 C CA . GLY B 1 128 ? 26.354 8.621 25.217 1.00 38.72 128 GLY B CA 1
ATOM 3160 C C . GLY B 1 128 ? 25.385 8.499 24.050 1.00 45.94 128 GLY B C 1
ATOM 3161 O O . GLY B 1 128 ? 25.795 8.512 22.893 1.00 48.69 128 GLY B O 1
ATOM 3162 N N . VAL B 1 129 ? 24.095 8.393 24.348 1.00 43.50 129 VAL B N 1
ATOM 3163 C CA . VAL B 1 129 ? 23.096 8.185 23.311 1.00 38.63 129 VAL B CA 1
ATOM 3164 C C . VAL B 1 129 ? 22.769 9.455 22.546 1.00 41.81 129 VAL B C 1
ATOM 3165 O O . VAL B 1 129 ? 22.440 10.488 23.148 1.00 39.23 129 VAL B O 1
ATOM 3169 N N . LEU B 1 130 ? 22.854 9.364 21.219 1.00 42.27 130 LEU B N 1
ATOM 3170 C CA . LEU B 1 130 ? 22.565 10.486 20.329 1.00 38.19 130 LEU B CA 1
ATOM 3171 C C . LEU B 1 130 ? 21.064 10.615 20.137 1.00 35.66 130 LEU B C 1
ATOM 3172 O O . LEU B 1 130 ? 20.388 9.623 19.883 1.00 36.85 130 LEU B O 1
ATOM 3177 N N . LYS B 1 131 ? 20.545 11.831 20.234 1.00 31.84 131 LYS B N 1
ATOM 3178 C CA . LYS B 1 131 ? 19.102 12.029 20.187 1.00 32.25 131 LYS B CA 1
ATOM 3179 C C . LYS B 1 131 ? 18.674 12.997 19.097 1.00 32.79 131 LYS B C 1
ATOM 3180 O O . LYS B 1 131 ? 17.592 12.850 18.520 1.00 30.12 131 LYS B O 1
ATOM 3186 N N . ALA B 1 132 ? 19.515 13.993 18.831 1.00 34.09 132 ALA B N 1
ATOM 3187 C CA . ALA B 1 132 ? 19.153 15.067 17.912 1.00 36.42 132 ALA B CA 1
ATOM 3188 C C . ALA B 1 132 ? 20.367 15.810 17.374 1.00 38.55 132 ALA B C 1
ATOM 3189 O O . ALA B 1 132 ? 21.456 15.770 17.959 1.00 39.18 132 ALA B O 1
ATOM 3191 N N . GLU B 1 133 ? 20.158 16.504 16.262 1.00 37.54 133 GLU B N 1
ATOM 3192 C CA . GLU B 1 133 ? 21.210 17.269 15.618 1.00 39.25 133 GLU B CA 1
ATOM 3193 C C . GLU B 1 133 ? 20.917 18.768 15.731 1.00 40.77 133 GLU B C 1
ATOM 3194 O O . GLU B 1 133 ? 19.846 19.238 15.341 1.00 37.69 133 GLU B O 1
ATOM 3200 N N . ARG B 1 134 ? 21.884 19.507 16.261 1.00 39.01 134 ARG B N 1
ATOM 3201 C CA . ARG B 1 134 ? 21.789 20.953 16.415 1.00 39.23 134 ARG B CA 1
ATOM 3202 C C . ARG B 1 134 ? 21.562 21.710 15.084 1.00 39.85 134 ARG B C 1
ATOM 3203 O O . ARG B 1 134 ? 22.245 21.475 14.094 1.00 38.30 134 ARG B O 1
ATOM 3211 N N . TYR B 1 135 ? 20.600 22.623 15.067 1.00 37.77 135 TYR B N 1
ATOM 3212 C CA . TYR B 1 135 ? 20.357 23.432 13.884 1.00 37.43 135 TYR B CA 1
ATOM 3213 C C . TYR B 1 135 ? 20.254 24.907 14.248 1.00 36.95 135 TYR B C 1
ATOM 3214 O O . TYR B 1 135 ? 19.681 25.700 13.510 1.00 39.82 135 TYR B O 1
ATOM 3223 N N . TRP B 1 136 ? 20.799 25.269 15.397 1.00 29.93 136 TRP B N 1
ATOM 3224 C CA . TRP B 1 136 ? 20.898 26.664 15.767 1.00 37.47 136 TRP B CA 1
ATOM 3225 C C . TRP B 1 136 ? 22.353 27.017 15.999 1.00 39.32 136 TRP B C 1
ATOM 3226 O O . TRP B 1 136 ? 23.136 26.156 16.400 1.00 35.52 136 TRP B O 1
ATOM 3237 N N . PRO B 1 137 ? 22.712 28.288 15.736 1.00 38.45 137 PRO B N 1
ATOM 3238 C CA . PRO B 1 137 ? 24.026 28.839 16.077 1.00 43.92 137 PRO B CA 1
ATOM 3239 C C . PRO B 1 137 ? 24.215 28.745 17.578 1.00 44.49 137 PRO B C 1
ATOM 3240 O O . PRO B 1 137 ? 23.265 28.943 18.333 1.00 45.31 137 PRO B O 1
ATOM 3244 N N . GLU B 1 138 ? 25.447 28.563 17.996 1.00 52.36 138 GLU B N 1
ATOM 3245 C CA . GLU B 1 138 ? 25.809 28.461 19.382 1.00 55.57 138 GLU B CA 1
ATOM 3246 C C . GLU B 1 138 ? 27.057 29.260 19.666 1.00 58.23 138 GLU B C 1
ATOM 3247 O O . GLU B 1 138 ? 27.757 29.637 18.772 1.00 61.98 138 GLU B O 1
ATOM 3249 N N . GLU B 1 139 ? 27.347 29.531 20.920 1.00 68.08 139 GLU B N 1
ATOM 3250 C CA . GLU B 1 139 ? 28.551 30.274 21.258 1.00 67.00 139 GLU B CA 1
ATOM 3251 C C . GLU B 1 139 ? 28.853 31.389 20.268 1.00 66.31 139 GLU B C 1
ATOM 3252 O O . GLU B 1 139 ? 29.931 31.447 19.694 1.00 67.96 139 GLU B O 1
ATOM 3254 N N . GLU B 1 141 ? 29.178 30.945 17.402 1.00 67.97 141 GLU B N 1
ATOM 3255 C CA . GLU B 1 141 ? 28.727 30.937 16.043 1.00 64.63 141 GLU B CA 1
ATOM 3256 C C . GLU B 1 141 ? 27.594 31.900 16.041 1.00 68.58 141 GLU B C 1
ATOM 3257 O O . GLU B 1 141 ? 26.783 31.887 16.925 1.00 67.51 141 GLU B O 1
ATOM 3263 N N . ASP B 1 142 ? 27.526 32.758 15.057 1.00 60.90 142 ASP B N 1
ATOM 3264 C CA . ASP B 1 142 ? 26.369 33.599 14.978 1.00 64.09 142 ASP B CA 1
ATOM 3265 C C . ASP B 1 142 ? 25.682 33.162 13.732 1.00 58.93 142 ASP B C 1
ATOM 3266 O O . ASP B 1 142 ? 24.808 33.823 13.241 1.00 58.72 142 ASP B O 1
ATOM 3268 N N . SER B 1 143 ? 26.095 32.021 13.222 1.00 55.24 143 SER B N 1
ATOM 3269 C CA . SER B 1 143 ? 25.676 31.645 11.866 1.00 50.74 143 SER B CA 1
ATOM 3270 C C . SER B 1 143 ? 25.928 30.154 11.572 1.00 55.03 143 SER B C 1
ATOM 3271 O O . SER B 1 143 ? 26.999 29.629 11.884 1.00 62.18 143 SER B O 1
ATOM 3274 N N . LEU B 1 144 ? 24.938 29.482 10.977 1.00 48.50 144 LEU B N 1
ATOM 3275 C CA . LEU B 1 144 ? 25.065 28.077 10.567 1.00 50.93 144 LEU B CA 1
ATOM 3276 C C . LEU B 1 144 ? 24.567 27.865 9.147 1.00 54.28 144 LEU B C 1
ATOM 3277 O O . LEU B 1 144 ? 23.603 28.504 8.722 1.00 61.24 144 LEU B O 1
ATOM 3282 N N . SER B 1 145 ? 25.201 26.946 8.425 1.00 51.81 145 SER B N 1
ATOM 3283 C CA . SER B 1 145 ? 24.820 26.670 7.043 1.00 57.49 145 SER B CA 1
ATOM 3284 C C . SER B 1 145 ? 24.702 25.171 6.754 1.00 54.72 145 SER B C 1
ATOM 3285 O O . SER B 1 145 ? 25.495 24.364 7.241 1.00 54.70 145 SER B O 1
ATOM 3288 N N . PHE B 1 146 ? 23.704 24.811 5.955 1.00 51.27 146 PHE B N 1
ATOM 3289 C CA . PHE B 1 146 ? 23.467 23.421 5.597 1.00 56.10 146 PHE B CA 1
ATOM 3290 C C . PHE B 1 146 ? 23.221 23.296 4.096 1.00 60.88 146 PHE B C 1
ATOM 3291 O O . PHE B 1 146 ? 23.759 24.075 3.306 1.00 66.90 146 PHE B O 1
ATOM 3299 N N . ASP B 1 152 ? 22.579 27.576 -2.902 1.00 67.06 152 ASP B N 1
ATOM 3300 C CA . ASP B 1 152 ? 22.089 26.221 -2.684 1.00 73.98 152 ASP B CA 1
ATOM 3301 C C . ASP B 1 152 ? 21.963 25.875 -1.189 1.00 71.33 152 ASP B C 1
ATOM 3302 O O . ASP B 1 152 ? 21.200 24.979 -0.813 1.00 70.20 152 ASP B O 1
ATOM 3307 N N . ALA B 1 153 ? 22.708 26.583 -0.343 1.00 64.41 153 ALA B N 1
ATOM 3308 C CA . ALA B 1 153 ? 22.780 26.243 1.081 1.00 66.50 153 ALA B CA 1
ATOM 3309 C C . ALA B 1 153 ? 21.916 27.137 1.967 1.00 58.35 153 ALA B C 1
ATOM 3310 O O . ALA B 1 153 ? 21.998 28.362 1.899 1.00 52.07 153 ALA B O 1
ATOM 3312 N N . ILE B 1 154 ? 21.104 26.511 2.813 1.00 54.36 154 ILE B N 1
ATOM 3313 C CA . ILE B 1 154 ? 20.195 27.248 3.681 1.00 50.29 154 ILE B CA 1
ATOM 3314 C C . ILE B 1 154 ? 20.922 27.762 4.917 1.00 54.11 154 ILE B C 1
ATOM 3315 O O . ILE B 1 154 ? 21.776 27.074 5.481 1.00 59.09 154 ILE B O 1
ATOM 3320 N N . LYS B 1 155 ? 20.584 28.978 5.331 1.00 48.87 155 LYS B N 1
ATOM 3321 C CA . LYS B 1 155 ? 21.331 29.661 6.380 1.00 53.29 155 LYS B CA 1
ATOM 3322 C C . LYS B 1 155 ? 20.484 29.926 7.623 1.00 50.73 155 LYS B C 1
ATOM 3323 O O . LYS B 1 155 ? 19.310 30.279 7.524 1.00 52.63 155 LYS B O 1
ATOM 3329 N N . VAL B 1 156 ? 21.080 29.756 8.797 1.00 53.46 156 VAL B N 1
ATOM 3330 C CA . VAL B 1 156 ? 20.392 30.067 10.045 1.00 47.42 156 VAL B CA 1
ATOM 3331 C C . VAL B 1 156 ? 21.251 31.000 10.869 1.00 42.82 156 VAL B C 1
ATOM 3332 O O . VAL B 1 156 ? 22.419 30.706 11.125 1.00 46.08 156 VAL B O 1
ATOM 3336 N N . THR B 1 157 ? 20.675 32.118 11.289 1.00 40.85 157 THR B N 1
ATOM 3337 C CA . THR B 1 157 ? 21.391 33.086 12.112 1.00 39.47 157 THR B CA 1
ATOM 3338 C C . THR B 1 157 ? 20.568 33.439 13.325 1.00 40.52 157 THR B C 1
ATOM 3339 O O . THR B 1 157 ? 19.371 33.128 13.393 1.00 41.03 157 THR B O 1
ATOM 3343 N N . ARG B 1 158 ? 21.213 34.102 14.280 1.00 40.74 158 ARG B N 1
ATOM 3344 C CA . ARG B 1 158 ? 20.513 34.707 15.398 1.00 38.81 158 ARG B CA 1
ATOM 3345 C C . ARG B 1 158 ? 19.658 35.846 14.887 1.00 41.20 158 ARG B C 1
ATOM 3346 O O . ARG B 1 158 ? 19.761 36.245 13.725 1.00 44.51 158 ARG B O 1
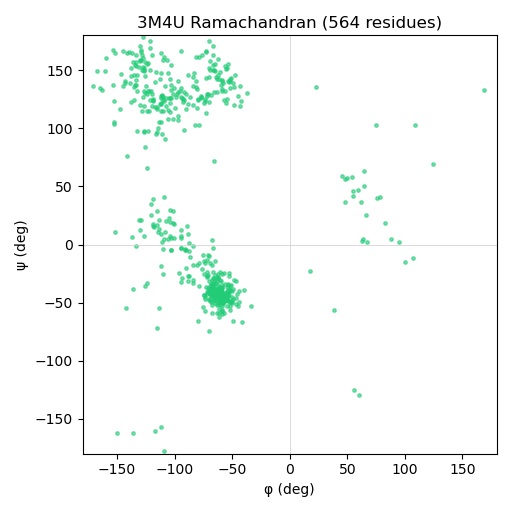ATOM 3354 N N . ASP B 1 159 ? 18.811 36.370 15.759 1.00 37.36 159 ASP B N 1
ATOM 3355 C CA . ASP B 1 159 ? 17.916 37.444 15.393 1.00 38.11 159 ASP B CA 1
ATOM 3356 C C . ASP B 1 159 ? 18.306 38.669 16.202 1.00 47.88 159 ASP B C 1
ATOM 3357 O O . ASP B 1 159 ? 18.226 38.659 17.443 1.00 42.84 159 ASP B O 1
ATOM 3362 N N . ALA B 1 160 ? 18.738 39.719 15.504 1.00 48.04 160 ALA B N 1
ATOM 3363 C CA . ALA B 1 160 ? 19.256 40.919 16.166 1.00 44.36 160 ALA B CA 1
ATOM 3364 C C . ALA B 1 160 ? 18.130 41.618 16.900 1.00 42.75 160 ALA B C 1
ATOM 3365 O O . ALA B 1 160 ? 18.360 42.447 17.777 1.00 46.26 160 ALA B O 1
ATOM 3367 N N . GLU B 1 161 ? 16.908 41.269 16.526 1.00 43.75 161 GLU B N 1
ATOM 3368 C CA . GLU B 1 161 ? 15.719 41.771 17.188 1.00 49.14 161 GLU B CA 1
ATOM 3369 C C . GLU B 1 161 ? 15.468 41.115 18.540 1.00 40.99 161 GLU B C 1
ATOM 3370 O O . GLU B 1 161 ? 14.581 41.541 19.277 1.00 44.25 161 GLU B O 1
ATOM 3376 N N . ALA B 1 162 ? 16.227 40.072 18.862 1.00 43.46 162 ALA B N 1
ATOM 3377 C CA . ALA B 1 162 ? 15.980 39.311 20.103 1.00 42.48 162 ALA B CA 1
ATOM 3378 C C . ALA B 1 162 ? 17.160 38.344 20.253 1.00 39.34 162 ALA B C 1
ATOM 3379 O O . ALA B 1 162 ? 17.602 37.704 19.285 1.00 38.55 162 ALA B O 1
ATOM 3381 N N . SER B 1 163 ? 17.670 38.237 21.471 1.00 37.25 163 SER B N 1
ATOM 3382 C CA . SER B 1 163 ? 18.678 37.228 21.777 1.00 41.95 163 SER B CA 1
ATOM 3383 C C . SER B 1 163 ? 18.091 35.951 22.342 1.00 36.34 163 SER B C 1
ATOM 3384 O O . SER B 1 163 ? 16.910 35.884 22.699 1.00 32.64 163 SER B O 1
ATOM 3387 N N . TYR B 1 164 ? 18.938 34.926 22.371 1.00 42.12 164 TYR B N 1
ATOM 3388 C CA . TYR B 1 164 ? 18.659 33.711 23.113 1.00 38.67 164 TYR B CA 1
ATOM 3389 C C . TYR B 1 164 ? 18.333 34.082 24.547 1.00 36.55 164 TYR B C 1
ATOM 3390 O O . TYR B 1 164 ? 18.759 35.125 25.051 1.00 40.14 164 TYR B O 1
ATOM 3399 N N . GLU B 1 165 ? 17.588 33.215 25.213 1.00 37.84 165 GLU B N 1
ATOM 3400 C CA . GLU B 1 165 ? 17.196 33.481 26.576 1.00 39.43 165 GLU B CA 1
ATOM 3401 C C . GLU B 1 165 ? 17.086 32.177 27.370 1.00 43.37 165 GLU B C 1
ATOM 3402 O O . GLU B 1 165 ? 16.264 31.307 27.073 1.00 41.50 165 GLU B O 1
ATOM 3408 N N . VAL B 1 166 ? 17.938 32.054 28.379 1.00 39.93 166 VAL B N 1
ATOM 3409 C CA . VAL B 1 166 ? 17.994 30.875 29.213 1.00 35.43 166 VAL B CA 1
ATOM 3410 C C . VAL B 1 166 ? 17.142 31.041 30.472 1.00 39.75 166 VAL B C 1
ATOM 3411 O O . VAL B 1 166 ? 17.282 32.022 31.201 1.00 39.82 166 VAL B O 1
ATOM 3415 N N . ASP B 1 167 ? 16.248 30.091 30.722 1.00 33.54 167 ASP B N 1
ATOM 3416 C CA . ASP B 1 167 ? 15.538 30.053 31.989 1.00 34.93 167 ASP B CA 1
ATOM 3417 C C . ASP B 1 167 ? 16.064 28.879 32.796 1.00 33.36 167 ASP B C 1
ATOM 3418 O O . ASP B 1 167 ? 15.580 27.746 32.676 1.00 35.56 167 ASP B O 1
ATOM 3423 N N . ALA B 1 168 ? 17.081 29.156 33.596 1.00 33.93 168 ALA B N 1
ATOM 3424 C CA . ALA B 1 168 ? 17.848 28.104 34.250 1.00 34.20 168 ALA B CA 1
ATOM 3425 C C . ALA B 1 168 ? 16.989 27.361 35.236 1.00 38.63 168 ALA B C 1
ATOM 3426 O O . ALA B 1 168 ? 17.200 26.175 35.470 1.00 49.53 168 ALA B O 1
ATOM 3428 N N . GLU B 1 169 ? 16.001 28.047 35.797 1.00 37.14 169 GLU B N 1
ATOM 3429 C CA . GLU B 1 169 ? 15.080 27.402 36.726 1.00 39.26 169 GLU B CA 1
ATOM 3430 C C . GLU B 1 169 ? 14.122 26.410 36.055 1.00 36.68 169 GLU B C 1
ATOM 3431 O O . GLU B 1 169 ? 13.650 25.499 36.707 1.00 36.75 169 GLU B O 1
ATOM 3437 N N . LEU B 1 170 ? 13.814 26.589 34.772 1.00 38.53 170 LEU B N 1
ATOM 3438 C CA . LEU B 1 170 ? 12.848 25.706 34.108 1.00 33.22 170 LEU B CA 1
ATOM 3439 C C . LEU B 1 170 ? 13.494 24.781 33.091 1.00 35.03 170 LEU B C 1
ATOM 3440 O O . LEU B 1 170 ? 12.815 23.956 32.499 1.00 34.45 170 LEU B O 1
ATOM 3445 N N . ASP B 1 171 ? 14.797 24.923 32.876 1.00 35.71 171 ASP B N 1
ATOM 3446 C CA . ASP B 1 171 ? 15.472 24.126 31.863 1.00 32.73 171 ASP B CA 1
ATOM 3447 C C . ASP B 1 171 ? 14.936 24.385 30.469 1.00 33.61 171 ASP B C 1
ATOM 3448 O O . ASP B 1 171 ? 14.828 23.462 29.652 1.00 37.58 171 ASP B O 1
ATOM 3453 N N . ILE B 1 172 ? 14.596 25.640 30.204 1.00 34.65 172 ILE B N 1
ATOM 3454 C CA . ILE B 1 172 ? 14.056 26.053 28.917 1.00 30.13 172 ILE B CA 1
ATOM 3455 C C . ILE B 1 172 ? 14.926 27.153 28.306 1.00 35.37 172 ILE B C 1
ATOM 3456 O O . ILE B 1 172 ? 15.306 28.111 28.980 1.00 34.26 172 ILE B O 1
ATOM 3461 N N . VAL B 1 173 ? 15.270 26.982 27.038 1.00 33.23 173 VAL B N 1
ATOM 3462 C CA . VAL B 1 173 ? 16.048 27.969 26.307 1.00 38.23 173 VAL B CA 1
ATOM 3463 C C . VAL B 1 173 ? 15.218 28.443 25.136 1.00 37.63 173 VAL B C 1
ATOM 3464 O O . VAL B 1 173 ? 14.696 27.621 24.373 1.00 35.33 173 VAL B O 1
ATOM 3468 N N . ARG B 1 174 ? 15.109 29.762 24.999 1.00 33.09 174 ARG B N 1
ATOM 3469 C CA . ARG B 1 174 ? 14.384 30.373 23.898 1.00 35.85 174 ARG B CA 1
ATOM 3470 C C . ARG B 1 174 ? 15.398 30.882 22.892 1.00 35.22 174 ARG B C 1
ATOM 3471 O O . ARG B 1 174 ? 16.301 31.631 23.238 1.00 35.88 174 ARG B O 1
ATOM 3479 N N . ARG B 1 175 ? 15.249 30.472 21.645 1.00 33.32 175 ARG B N 1
ATOM 3480 C CA . ARG B 1 175 ? 16.198 30.845 20.612 1.00 31.90 175 ARG B CA 1
ATOM 3481 C C . ARG B 1 175 ? 15.472 31.486 19.425 1.00 36.25 175 ARG B C 1
ATOM 3482 O O . ARG B 1 175 ? 14.897 30.799 18.576 1.00 34.23 175 ARG B O 1
ATOM 3490 N N . PRO B 1 176 ? 15.457 32.818 19.395 1.00 36.35 176 PRO B N 1
ATOM 3491 C CA . PRO B 1 176 ? 14.929 33.517 18.218 1.00 38.97 176 PRO B CA 1
ATOM 3492 C C . PRO B 1 176 ? 15.877 33.329 17.032 1.00 37.90 176 PRO B C 1
ATOM 3493 O O . PRO B 1 176 ? 17.067 33.637 17.128 1.00 35.54 176 PRO B O 1
ATOM 3497 N N . LEU B 1 177 ? 15.369 32.793 15.930 1.00 33.77 177 LEU B N 1
ATOM 3498 C CA . LEU B 1 177 ? 16.246 32.494 14.816 1.00 39.05 177 LEU B CA 1
ATOM 3499 C C . LEU B 1 177 ? 15.708 33.108 13.550 1.00 42.21 177 LEU B C 1
ATOM 3500 O O . LEU B 1 177 ? 14.516 33.431 13.470 1.00 36.75 177 LEU B O 1
ATOM 3505 N N . VAL B 1 178 ? 16.598 33.253 12.567 1.00 40.93 178 VAL B N 1
ATOM 3506 C CA . VAL B 1 178 ? 16.226 33.678 11.220 1.00 38.84 178 VAL B CA 1
ATOM 3507 C C . VAL B 1 178 ? 16.730 32.665 10.179 1.00 41.96 178 VAL B C 1
ATOM 3508 O O . VAL B 1 178 ? 17.885 32.247 10.205 1.00 42.45 178 VAL B O 1
ATOM 3512 N N . ILE B 1 179 ? 15.848 32.252 9.285 1.00 35.59 179 ILE B N 1
ATOM 3513 C CA . ILE B 1 179 ? 16.190 31.236 8.307 1.00 43.38 179 ILE B CA 1
ATOM 3514 C C . ILE B 1 179 ? 16.248 31.852 6.913 1.00 46.39 179 ILE B C 1
ATOM 3515 O O . ILE B 1 179 ? 15.312 32.532 6.472 1.00 38.92 179 ILE B O 1
ATOM 3520 N N . HIS B 1 180 ? 17.358 31.612 6.227 1.00 44.58 180 HIS B N 1
ATOM 3521 C CA . HIS B 1 180 ? 17.583 32.186 4.907 1.00 47.46 180 HIS B CA 1
ATOM 3522 C C . HIS B 1 180 ? 17.652 31.098 3.862 1.00 47.90 180 HIS B C 1
ATOM 3523 O O . HIS B 1 180 ? 18.683 30.454 3.676 1.00 48.48 180 HIS B O 1
ATOM 3530 N N . VAL B 1 181 ? 16.534 30.873 3.200 1.00 45.90 181 VAL B N 1
ATOM 3531 C CA . VAL B 1 181 ? 16.526 29.994 2.061 1.00 47.10 181 VAL B CA 1
ATOM 3532 C C . VAL B 1 181 ? 16.960 30.816 0.855 1.00 55.54 181 VAL B C 1
ATOM 3533 O O . VAL B 1 181 ? 16.539 31.972 0.688 1.00 52.33 181 VAL B O 1
ATOM 3537 N N . PRO B 1 182 ? 17.838 30.238 0.026 1.00 58.47 182 PRO B N 1
ATOM 3538 C CA . PRO B 1 182 ? 18.245 30.892 -1.221 1.00 60.84 182 PRO B CA 1
ATOM 3539 C C . PRO B 1 182 ? 17.031 31.195 -2.104 1.00 58.62 182 PRO B C 1
ATOM 3540 O O . PRO B 1 182 ? 16.247 30.300 -2.422 1.00 58.33 182 PRO B O 1
ATOM 3544 N N . GLY B 1 183 ? 16.874 32.456 -2.484 1.00 63.06 183 GLY B N 1
ATOM 3545 C CA . GLY B 1 183 ? 15.801 32.838 -3.380 1.00 60.37 183 GLY B CA 1
ATOM 3546 C C . GLY B 1 183 ? 14.515 33.162 -2.655 1.00 62.21 183 GLY B C 1
ATOM 3547 O O . GLY B 1 183 ? 13.491 33.429 -3.286 1.00 58.51 183 GLY B O 1
ATOM 3548 N N . LYS B 1 184 ? 14.562 33.146 -1.326 1.00 60.25 184 LYS B N 1
ATOM 3549 C CA . LYS B 1 184 ? 13.380 33.476 -0.537 1.00 58.22 184 LYS B CA 1
ATOM 3550 C C . LYS B 1 184 ? 13.662 34.577 0.488 1.00 56.01 184 LYS B C 1
ATOM 3551 O O . LYS B 1 184 ? 14.794 34.729 0.954 1.00 57.97 184 LYS B O 1
ATOM 3557 N N . PRO B 1 185 ? 12.622 35.352 0.840 1.00 55.92 185 PRO B N 1
ATOM 3558 C CA . PRO B 1 185 ? 12.681 36.332 1.929 1.00 51.53 185 PRO B CA 1
ATOM 3559 C C . PRO B 1 185 ? 13.029 35.645 3.243 1.00 52.99 185 PRO B C 1
ATOM 3560 O O . PRO B 1 185 ? 12.542 34.544 3.521 1.00 52.63 185 PRO B O 1
ATOM 3564 N N . MET B 1 186 ? 13.860 36.289 4.048 1.00 48.27 186 MET B N 1
ATOM 3565 C CA . MET B 1 186 ? 14.211 35.736 5.336 1.00 48.23 186 MET B CA 1
ATOM 3566 C C . MET B 1 186 ? 12.940 35.486 6.149 1.00 53.18 186 MET B C 1
ATOM 3567 O O . MET B 1 186 ? 11.920 36.145 5.937 1.00 48.23 186 MET B O 1
ATOM 3572 N N . HIS B 1 187 ? 13.008 34.532 7.078 1.00 49.75 187 HIS B N 1
ATOM 3573 C CA . HIS B 1 187 ? 11.851 34.171 7.887 1.00 41.43 187 HIS B CA 1
ATOM 3574 C C . HIS B 1 187 ? 12.216 33.962 9.348 1.00 45.80 187 HIS B C 1
ATOM 3575 O O . HIS B 1 187 ? 13.061 33.123 9.670 1.00 47.30 187 HIS B O 1
ATOM 3582 N N . ARG B 1 188 ? 11.566 34.715 10.232 1.00 46.14 188 ARG B N 1
ATOM 3583 C CA . ARG B 1 188 ? 11.779 34.569 11.672 1.00 41.45 188 ARG B CA 1
ATOM 3584 C C . ARG B 1 188 ? 10.975 33.405 12.249 1.00 40.97 188 ARG B C 1
ATOM 3585 O O . ARG B 1 188 ? 9.796 33.223 11.943 1.00 38.54 188 ARG B O 1
ATOM 3593 N N . VAL B 1 189 ? 11.633 32.620 13.092 1.00 40.97 189 VAL B N 1
ATOM 3594 C CA . VAL B 1 189 ? 10.972 31.556 13.825 1.00 39.16 189 VAL B CA 1
ATOM 3595 C C . VAL B 1 189 ? 11.578 31.471 15.212 1.00 33.88 189 VAL B C 1
ATOM 3596 O O . VAL B 1 189 ? 12.786 31.602 15.386 1.00 36.09 189 VAL B O 1
ATOM 3600 N N . LEU B 1 190 ? 10.732 31.269 16.207 1.00 34.42 190 LEU B N 1
ATOM 3601 C CA . LEU B 1 190 ? 11.220 31.112 17.567 1.00 35.68 190 LEU B CA 1
ATOM 3602 C C . LEU B 1 190 ? 11.281 29.629 17.852 1.00 35.71 190 LEU B C 1
ATOM 3603 O O . LEU B 1 190 ? 10.302 28.910 17.616 1.00 33.43 190 LEU B O 1
ATOM 3608 N N . GLN B 1 191 ? 12.417 29.152 18.343 1.00 34.25 191 GLN B N 1
ATOM 3609 C CA . GLN B 1 191 ? 12.428 27.802 18.869 1.00 33.40 191 GLN B CA 1
ATOM 3610 C C . GLN B 1 191 ? 12.535 27.853 20.372 1.00 33.41 191 GLN B C 1
ATOM 3611 O O . GLN B 1 191 ? 13.334 28.622 20.930 1.00 32.91 191 GLN B O 1
ATOM 3617 N N . VAL B 1 192 ? 11.731 27.014 21.020 1.00 32.63 192 VAL B N 1
ATOM 3618 C CA . VAL B 1 192 ? 11.780 26.847 22.469 1.00 36.61 192 VAL B CA 1
ATOM 3619 C C . VAL B 1 192 ? 12.233 25.409 22.791 1.00 32.76 192 VAL B C 1
ATOM 3620 O O . VAL B 1 192 ? 11.591 24.436 22.391 1.00 30.06 192 VAL B O 1
ATOM 3624 N N . GLN B 1 193 ? 13.366 25.271 23.468 1.00 32.87 193 GLN B N 1
ATOM 3625 C CA . GLN B 1 193 ? 13.870 23.939 23.772 1.00 31.95 193 GLN B CA 1
ATOM 3626 C C . GLN B 1 193 ? 13.801 23.635 25.263 1.00 34.08 193 GLN B C 1
ATOM 3627 O O . GLN B 1 193 ? 14.379 24.362 26.072 1.00 30.92 193 GLN B O 1
ATOM 3633 N N . TYR B 1 194 ? 13.068 22.576 25.612 1.00 31.08 194 TYR B N 1
ATOM 3634 C CA . TYR B 1 194 ? 13.032 22.060 26.977 1.00 29.98 194 TYR B CA 1
ATOM 3635 C C . TYR B 1 194 ? 13.971 20.869 27.079 1.00 30.01 194 TYR B C 1
ATOM 3636 O O . TYR B 1 194 ? 13.863 19.929 26.289 1.00 32.32 194 TYR B O 1
ATOM 3645 N N . VAL B 1 195 ? 14.882 20.912 28.047 1.00 30.97 195 VAL B N 1
ATOM 3646 C CA . VAL B 1 195 ? 15.904 19.878 28.208 1.00 33.68 195 VAL B CA 1
ATOM 3647 C C . VAL B 1 195 ? 15.706 18.975 29.444 1.00 34.79 195 VAL B C 1
ATOM 3648 O O . VAL B 1 195 ? 16.550 18.124 29.732 1.00 34.37 195 VAL B O 1
ATOM 3652 N N . GLY B 1 196 ? 14.594 19.159 30.157 1.00 32.77 196 GLY B N 1
ATOM 3653 C CA . GLY B 1 196 ? 14.269 18.347 31.318 1.00 29.21 196 GLY B CA 1
ATOM 3654 C C . GLY B 1 196 ? 13.201 17.282 31.097 1.00 27.17 196 GLY B C 1
ATOM 3655 O O . GLY B 1 196 ? 12.468 16.918 32.021 1.00 28.30 196 GLY B O 1
ATOM 3656 N N . TRP B 1 197 ? 13.107 16.776 29.875 1.00 25.45 197 TRP B N 1
ATOM 3657 C CA . TRP B 1 197 ? 12.144 15.720 29.546 1.00 25.32 197 TRP B CA 1
ATOM 3658 C C . TRP B 1 197 ? 12.884 14.560 28.891 1.00 23.39 197 TRP B C 1
ATOM 3659 O O . TRP B 1 197 ? 13.144 14.580 27.693 1.00 24.67 197 TRP B O 1
ATOM 3670 N N . PRO B 1 198 ? 13.231 13.540 29.688 1.00 26.98 198 PRO B N 1
ATOM 3671 C CA . PRO B 1 198 ? 13.952 12.366 29.206 1.00 28.40 198 PRO B CA 1
ATOM 3672 C C . PRO B 1 198 ? 13.125 11.593 28.179 1.00 32.17 198 PRO B C 1
ATOM 3673 O O . PRO B 1 198 ? 11.894 11.482 28.315 1.00 23.15 198 PRO B O 1
ATOM 3677 N N . ASP B 1 199 ? 13.800 11.061 27.163 1.00 28.62 199 ASP B N 1
ATOM 3678 C CA . ASP B 1 199 ? 13.133 10.196 26.214 1.00 28.86 199 ASP B CA 1
ATOM 3679 C C . ASP B 1 199 ? 12.399 9.073 26.965 1.00 28.53 199 ASP B C 1
ATOM 3680 O O . ASP B 1 199 ? 12.899 8.541 27.952 1.00 27.95 199 ASP B O 1
ATOM 3685 N N . HIS B 1 200 ? 11.200 8.748 26.504 1.00 27.95 200 HIS B N 1
ATOM 3686 C CA . HIS B 1 200 ? 10.388 7.702 27.107 1.00 28.77 200 HIS B CA 1
ATOM 3687 C C . HIS B 1 200 ? 9.909 8.062 28.500 1.00 30.08 200 HIS B C 1
ATOM 3688 O O . HIS B 1 200 ? 9.218 7.265 29.133 1.00 30.54 200 HIS B O 1
ATOM 3695 N N . GLY B 1 201 ? 10.239 9.265 28.971 1.00 28.91 201 GLY B N 1
ATOM 3696 C CA . GLY B 1 201 ? 9.845 9.678 30.309 1.00 25.27 201 GLY B CA 1
ATOM 3697 C C . GLY B 1 201 ? 8.811 10.795 30.403 1.00 30.45 201 GLY B C 1
ATOM 3698 O O . GLY B 1 201 ? 8.041 11.048 29.475 1.00 31.62 201 GLY B O 1
ATOM 3699 N N . VAL B 1 202 ? 8.809 11.469 31.551 1.00 28.42 202 VAL B N 1
ATOM 3700 C CA . VAL B 1 202 ? 7.862 12.528 31.864 1.00 26.31 202 VAL B CA 1
ATOM 3701 C C . VAL B 1 202 ? 8.666 13.793 32.188 1.00 24.56 202 VAL B C 1
ATOM 3702 O O . VAL B 1 202 ? 9.819 13.689 32.586 1.00 25.47 202 VAL B O 1
ATOM 3706 N N . PRO B 1 203 ? 8.069 14.988 32.026 1.00 24.34 203 PRO B N 1
ATOM 3707 C CA . PRO B 1 203 ? 8.772 16.224 32.424 1.00 27.62 203 PRO B CA 1
ATOM 3708 C C . PRO B 1 203 ? 9.365 16.127 33.849 1.00 29.73 203 PRO B C 1
ATOM 3709 O O . PRO B 1 203 ? 8.719 15.583 34.738 1.00 27.19 203 PRO B O 1
ATOM 3713 N N . GLU B 1 204 ? 10.581 16.631 34.054 1.00 28.95 204 GLU B N 1
ATOM 3714 C CA . GLU B 1 204 ? 11.161 16.680 35.399 1.00 33.16 204 GLU B CA 1
ATOM 3715 C C . GLU B 1 204 ? 10.464 17.730 36.255 1.00 33.83 204 GLU B C 1
ATOM 3716 O O . GLU B 1 204 ? 10.682 17.794 37.465 1.00 34.23 204 GLU B O 1
ATOM 3722 N N . SER B 1 205 ? 9.613 18.536 35.623 1.00 31.70 205 SER B N 1
ATOM 3723 C CA . SER B 1 205 ? 8.996 19.670 36.296 1.00 33.08 205 SER B CA 1
ATOM 3724 C C . SER B 1 205 ? 7.644 20.045 35.711 1.00 32.78 205 SER B C 1
ATOM 3725 O O . SER B 1 205 ? 7.524 20.351 34.525 1.00 34.78 205 SER B O 1
ATOM 3728 N N . ALA B 1 206 ? 6.629 20.059 36.558 1.00 32.49 206 ALA B N 1
ATOM 3729 C CA . ALA B 1 206 ? 5.316 20.495 36.130 1.00 31.09 206 ALA B CA 1
ATOM 3730 C C . ALA B 1 206 ? 5.352 21.961 35.725 1.00 32.96 206 ALA B C 1
ATOM 3731 O O . ALA B 1 206 ? 4.641 22.364 34.814 1.00 35.75 206 ALA B O 1
ATOM 3733 N N . ALA B 1 207 ? 6.185 22.761 36.384 1.00 30.53 207 ALA B N 1
ATOM 3734 C CA . ALA B 1 207 ? 6.202 24.188 36.076 1.00 34.22 207 ALA B CA 1
ATOM 3735 C C . ALA B 1 207 ? 6.740 24.399 34.666 1.00 29.74 207 ALA B C 1
ATOM 3736 O O . ALA B 1 207 ? 6.257 25.261 33.916 1.00 25.19 207 ALA B O 1
ATOM 3738 N N . SER B 1 208 ? 7.729 23.586 34.310 1.00 30.58 208 SER B N 1
ATOM 3739 C CA . SER B 1 208 ? 8.292 23.602 32.959 1.00 30.60 208 SER B CA 1
ATOM 3740 C C . SER B 1 208 ? 7.246 23.232 31.910 1.00 30.07 208 SER B C 1
ATOM 3741 O O . SER B 1 208 ? 7.054 23.946 30.926 1.00 31.54 208 SER B O 1
ATOM 3744 N N . PHE B 1 209 ? 6.566 22.114 32.145 1.00 32.34 209 PHE B N 1
ATOM 3745 C CA . PHE B 1 209 ? 5.498 21.649 31.273 1.00 30.39 209 PHE B CA 1
ATOM 3746 C C . PHE B 1 209 ? 4.458 22.748 31.102 1.00 31.68 209 PHE B C 1
ATOM 3747 O O . PHE B 1 209 ? 4.030 23.054 29.978 1.00 29.67 209 PHE B O 1
ATOM 3755 N N . ASP B 1 210 ? 4.068 23.352 32.225 1.00 34.12 210 ASP B N 1
ATOM 3756 C CA . ASP B 1 210 ? 3.083 24.434 32.216 1.00 37.32 210 ASP B CA 1
ATOM 3757 C C . ASP B 1 210 ? 3.527 25.595 31.346 1.00 30.71 210 ASP B C 1
ATOM 3758 O O . ASP B 1 210 ? 2.732 26.154 30.594 1.00 30.62 210 ASP B O 1
ATOM 3763 N N . GLU B 1 211 ? 4.804 25.945 31.452 1.00 27.53 211 GLU B N 1
ATOM 3764 C CA . GLU B 1 211 ? 5.355 27.020 30.648 1.00 29.89 211 GLU B CA 1
ATOM 3765 C C . GLU B 1 211 ? 5.269 26.710 29.142 1.00 34.78 211 GLU B C 1
ATOM 3766 O O . GLU B 1 211 ? 4.874 27.568 28.353 1.00 33.09 211 GLU B O 1
ATOM 3772 N N . LEU B 1 212 ? 5.581 25.477 28.736 1.00 35.76 212 LEU B N 1
ATOM 3773 C CA . LEU B 1 212 ? 5.420 25.108 27.322 1.00 28.14 212 LEU B CA 1
ATOM 3774 C C . LEU B 1 212 ? 3.982 25.248 26.885 1.00 30.59 212 LEU B C 1
ATOM 3775 O O . LEU B 1 212 ? 3.698 25.762 25.807 1.00 33.89 212 LEU B O 1
ATOM 3780 N N . LEU B 1 213 ? 3.064 24.777 27.720 1.00 30.92 213 LEU B N 1
ATOM 3781 C CA . LEU B 1 213 ? 1.647 24.907 27.407 1.00 31.67 213 LEU B CA 1
ATOM 3782 C C . LEU B 1 213 ? 1.224 26.372 27.223 1.00 36.00 213 LEU B C 1
ATOM 3783 O O . LEU B 1 213 ? 0.395 26.666 26.358 1.00 33.29 213 LEU B O 1
ATOM 3788 N N . SER B 1 214 ? 1.794 27.286 28.018 1.00 33.86 214 SER B N 1
ATOM 3789 C CA . SER B 1 214 ? 1.490 28.721 27.863 1.00 39.97 214 SER B CA 1
ATOM 3790 C C . SER B 1 214 ? 2.078 29.284 26.585 1.00 34.76 214 SER B C 1
ATOM 3791 O O . SER B 1 214 ? 1.409 30.012 25.850 1.00 35.48 214 SER B O 1
ATOM 3794 N N . VAL B 1 215 ? 3.344 28.960 26.344 1.00 34.90 215 VAL B N 1
ATOM 3795 C CA . VAL B 1 215 ? 4.030 29.365 25.127 1.00 34.93 215 VAL B CA 1
ATOM 3796 C C . VAL B 1 215 ? 3.207 28.975 23.902 1.00 36.98 215 VAL B C 1
ATOM 3797 O O . VAL B 1 215 ? 3.137 29.726 22.932 1.00 33.57 215 VAL B O 1
ATOM 3801 N N . ILE B 1 216 ? 2.582 27.800 23.948 1.00 32.49 216 ILE B N 1
ATOM 3802 C CA . ILE B 1 216 ? 1.754 27.370 22.824 1.00 37.58 216 ILE B CA 1
ATOM 3803 C C . ILE B 1 216 ? 0.438 28.137 22.796 1.00 38.50 216 ILE B C 1
ATOM 3804 O O . ILE B 1 216 ? -0.013 28.585 21.740 1.00 38.03 216 ILE B O 1
ATOM 3809 N N . LYS B 1 217 ? -0.175 28.298 23.964 1.00 40.23 217 LYS B N 1
ATOM 3810 C CA . LYS B 1 217 ? -1.491 28.928 24.037 1.00 38.67 217 LYS B CA 1
ATOM 3811 C C . LYS B 1 217 ? -1.445 30.389 23.597 1.00 37.85 217 LYS B C 1
ATOM 3812 O O . LYS B 1 217 ? -2.346 30.871 22.917 1.00 38.82 217 LYS B O 1
ATOM 3818 N N . ASN B 1 218 ? -0.368 31.066 23.970 1.00 38.10 218 ASN B N 1
ATOM 3819 C CA . ASN B 1 218 ? -0.188 32.489 23.714 1.00 37.99 218 ASN B CA 1
ATOM 3820 C C . ASN B 1 218 ? 0.518 32.824 22.405 1.00 39.52 218 ASN B C 1
ATOM 3821 O O . ASN B 1 218 ? 0.661 33.985 22.051 1.00 43.21 218 ASN B O 1
ATOM 3826 N N . CYS B 1 219 ? 0.974 31.810 21.685 1.00 41.41 219 CYS B N 1
ATOM 3827 C CA . CYS B 1 219 ? 1.528 32.060 20.372 1.00 39.44 219 CYS B CA 1
ATOM 3828 C C . CYS B 1 219 ? 0.434 32.623 19.465 1.00 44.17 219 CYS B C 1
ATOM 3829 O O . CYS B 1 219 ? -0.677 32.089 19.397 1.00 44.69 219 CYS B O 1
ATOM 3832 N N . VAL B 1 220 ? 0.736 33.709 18.773 1.00 42.00 220 VAL B N 1
ATOM 3833 C CA . VAL B 1 220 ? -0.191 34.205 17.771 1.00 43.55 220 VAL B CA 1
ATOM 3834 C C . VAL B 1 220 ? 0.370 33.864 16.389 1.00 44.08 220 VAL B C 1
ATOM 3835 O O . VAL B 1 220 ? 1.437 34.330 16.006 1.00 42.44 220 VAL B O 1
ATOM 3839 N N . THR B 1 221 ? -0.344 33.020 15.655 1.00 39.28 221 THR B N 1
ATOM 3840 C CA . THR B 1 221 ? 0.182 32.466 14.421 1.00 39.14 221 THR B CA 1
ATOM 3841 C C . THR B 1 221 ? -0.964 31.950 13.563 1.00 40.04 221 THR B C 1
ATOM 3842 O O . THR B 1 221 ? -1.984 31.505 14.088 1.00 35.64 221 THR B O 1
ATOM 3846 N N . THR B 1 222 ? -0.778 32.008 12.246 1.00 36.61 222 THR B N 1
ATOM 3847 C CA . THR B 1 222 ? -1.743 31.469 11.300 1.00 43.64 222 THR B CA 1
ATOM 3848 C C . THR B 1 222 ? -1.270 30.122 10.724 1.00 44.87 222 THR B C 1
ATOM 3849 O O . THR B 1 222 ? -2.008 29.474 9.972 1.00 42.22 222 THR B O 1
ATOM 3853 N N . SER B 1 223 ? -0.047 29.714 11.082 1.00 40.11 223 SER B N 1
ATOM 3854 C CA . SER B 1 223 ? 0.541 28.441 10.633 1.00 41.09 223 SER B CA 1
ATOM 3855 C C . SER B 1 223 ? 0.613 27.346 11.728 1.00 41.91 223 SER B C 1
ATOM 3856 O O . SER B 1 223 ? 0.594 27.634 12.936 1.00 38.21 223 SER B O 1
ATOM 3859 N N . PRO B 1 224 ? 0.713 26.078 11.307 1.00 39.64 224 PRO B N 1
ATOM 3860 C CA . PRO B 1 224 ? 0.880 25.007 12.299 1.00 39.75 224 PRO B CA 1
ATOM 3861 C C . PRO B 1 224 ? 2.030 25.308 13.252 1.00 35.69 224 PRO B C 1
ATOM 3862 O O . PRO B 1 224 ? 3.043 25.875 12.848 1.00 31.81 224 PRO B O 1
ATOM 3866 N N . ILE B 1 225 ? 1.863 24.958 14.518 1.00 33.68 225 ILE B N 1
ATOM 3867 C CA . ILE B 1 225 ? 2.983 25.018 15.444 1.00 34.02 225 ILE B CA 1
ATOM 3868 C C . ILE B 1 225 ? 3.751 23.692 15.359 1.00 36.35 225 ILE B C 1
ATOM 3869 O O . ILE B 1 225 ? 3.157 22.611 15.488 1.00 33.23 225 ILE B O 1
ATOM 3874 N N . LEU B 1 226 ? 5.062 23.757 15.136 1.00 35.05 226 LEU B N 1
ATOM 3875 C CA . LEU B 1 226 ? 5.828 22.513 15.013 1.00 37.41 226 LEU B CA 1
ATOM 3876 C C . LEU B 1 226 ? 6.439 22.027 16.325 1.00 34.40 226 LEU B C 1
ATOM 3877 O O . LEU B 1 226 ? 7.211 22.741 16.987 1.00 29.79 226 LEU B O 1
ATOM 3882 N N . VAL B 1 227 ? 6.084 20.799 16.682 1.00 30.96 227 VAL B N 1
ATOM 3883 C CA . VAL B 1 227 ? 6.629 20.162 17.874 1.00 29.50 227 VAL B CA 1
ATOM 3884 C C . VAL B 1 227 ? 7.408 18.889 17.509 1.00 33.79 227 VAL B C 1
ATOM 3885 O O . VAL B 1 227 ? 6.880 17.985 16.849 1.00 34.34 227 VAL B O 1
ATOM 3889 N N . HIS B 1 228 ? 8.668 18.818 17.926 1.00 31.52 228 HIS B N 1
ATOM 3890 C CA . HIS B 1 228 ? 9.433 17.586 17.746 1.00 33.75 228 HIS B CA 1
ATOM 3891 C C . HIS B 1 228 ? 10.108 17.144 19.035 1.00 31.88 228 HIS B C 1
ATOM 3892 O O . HIS B 1 228 ? 10.305 17.936 19.960 1.00 28.88 228 HIS B O 1
ATOM 3899 N N . CYS B 1 229 ? 10.438 15.864 19.120 1.00 30.36 229 CYS B N 1
ATOM 3900 C CA . CYS B 1 229 ? 11.411 15.474 20.123 1.00 34.49 229 CYS B CA 1
ATOM 3901 C C . CYS B 1 229 ? 12.234 14.546 19.267 1.00 35.03 229 CYS B C 1
ATOM 3902 O O . CYS B 1 229 ? 12.130 14.605 18.044 1.00 35.85 229 CYS B O 1
ATOM 3904 N N . SER B 1 230 ? 13.033 13.681 19.883 1.00 35.38 230 SER B N 1
ATOM 3905 C CA . SER B 1 230 ? 13.830 12.745 19.105 1.00 29.88 230 SER B CA 1
ATOM 3906 C C . SER B 1 230 ? 13.163 11.934 18.007 1.00 30.20 230 SER B C 1
ATOM 3907 O O . SER B 1 230 ? 13.456 12.104 16.821 1.00 29.31 230 SER B O 1
ATOM 3910 N N . ALA B 1 231 ? 12.254 11.053 18.407 1.00 31.70 231 ALA B N 1
ATOM 3911 C CA . ALA B 1 231 ? 11.447 10.312 17.450 1.00 28.98 231 ALA B CA 1
ATOM 3912 C C . ALA B 1 231 ? 10.261 11.178 17.064 1.00 31.28 231 ALA B C 1
ATOM 3913 O O . ALA B 1 231 ? 9.750 11.088 15.955 1.00 28.15 231 ALA B O 1
ATOM 3915 N N . GLY B 1 232 ? 9.823 12.021 17.990 1.00 29.57 232 GLY B N 1
ATOM 3916 C CA . GLY B 1 232 ? 8.710 12.902 17.714 1.00 30.01 232 GLY B CA 1
ATOM 3917 C C . GLY B 1 232 ? 7.382 12.185 17.806 1.00 28.47 232 GLY B C 1
ATOM 3918 O O . GLY B 1 232 ? 6.484 12.429 16.997 1.00 33.13 232 GLY B O 1
ATOM 3919 N N . ILE B 1 233 ? 7.231 11.31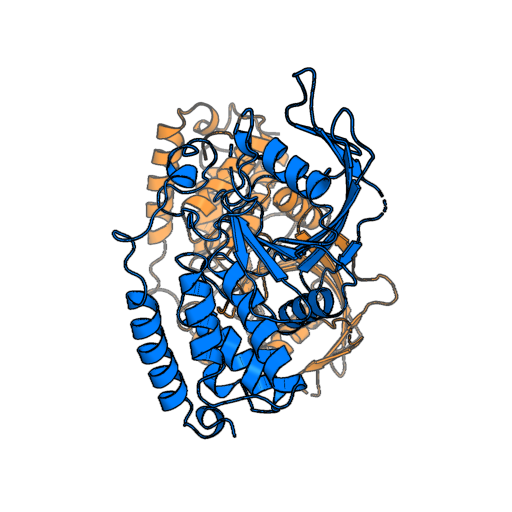7 18.798 1.00 26.54 233 ILE B N 1
ATOM 3920 C CA . ILE B 1 233 ? 5.924 10.695 19.032 1.00 30.94 233 ILE B CA 1
ATOM 3921 C C . ILE B 1 233 ? 5.492 10.618 20.502 1.00 30.18 233 ILE B C 1
ATOM 3922 O O . ILE B 1 233 ? 4.312 10.801 20.812 1.00 29.85 233 ILE B O 1
ATOM 3927 N N . GLY B 1 234 ? 6.434 10.353 21.399 1.00 26.98 234 GLY B N 1
ATOM 3928 C CA . GLY B 1 234 ? 6.096 10.189 22.797 1.00 26.90 234 GLY B CA 1
ATOM 3929 C C . GLY B 1 234 ? 5.897 11.509 23.508 1.00 31.79 234 GLY B C 1
ATOM 3930 O O . GLY B 1 234 ? 4.773 11.810 23.941 1.00 31.46 234 GLY B O 1
ATOM 3931 N N . ARG B 1 235 ? 6.968 12.300 23.637 1.00 29.18 235 ARG B N 1
ATOM 3932 C CA . ARG B 1 235 ? 6.863 13.586 24.323 1.00 27.42 235 ARG B CA 1
ATOM 3933 C C . ARG B 1 235 ? 6.020 14.533 23.473 1.00 30.76 235 ARG B C 1
ATOM 3934 O O . ARG B 1 235 ? 5.230 15.324 23.988 1.00 27.96 235 ARG B O 1
ATOM 3942 N N . THR B 1 236 ? 6.215 14.438 22.161 1.00 30.20 236 THR B N 1
ATOM 3943 C CA . THR B 1 236 ? 5.514 15.258 21.187 1.00 26.35 236 THR B CA 1
ATOM 3944 C C . THR B 1 236 ? 3.998 15.089 21.366 1.00 32.82 236 THR B C 1
ATOM 3945 O O . THR B 1 236 ? 3.259 16.073 21.447 1.00 30.24 236 THR B O 1
ATOM 3949 N N . GLY B 1 237 ? 3.538 13.837 21.451 1.00 32.50 237 GLY B N 1
ATOM 3950 C CA . GLY B 1 237 ? 2.130 13.559 21.694 1.00 28.93 237 GLY B CA 1
ATOM 3951 C C . GLY B 1 237 ? 1.652 13.962 23.085 1.00 25.99 237 GLY B C 1
ATOM 3952 O O . GLY B 1 237 ? 0.511 14.372 23.269 1.00 24.07 237 GLY B O 1
ATOM 3953 N N . THR B 1 238 ? 2.514 13.836 24.081 1.00 25.48 238 THR B N 1
ATOM 3954 C CA . THR B 1 238 ? 2.097 14.148 25.441 1.00 28.00 238 THR B CA 1
ATOM 3955 C C . THR B 1 238 ? 1.783 15.648 25.579 1.00 27.17 238 THR B C 1
ATOM 3956 O O . THR B 1 238 ? 0.777 16.024 26.177 1.00 28.24 238 THR B O 1
ATOM 3960 N N . LEU B 1 239 ? 2.621 16.494 24.987 1.00 24.91 239 LEU B N 1
ATOM 3961 C CA . LEU B 1 239 ? 2.428 17.939 25.042 1.00 27.15 239 LEU B CA 1
ATOM 3962 C C . LEU B 1 239 ? 1.189 18.349 24.269 1.00 29.66 239 LEU B C 1
ATOM 3963 O O . LEU B 1 239 ? 0.327 19.047 24.796 1.00 30.96 239 LEU B O 1
ATOM 3968 N N . ILE B 1 240 ? 1.098 17.907 23.018 1.00 31.36 240 ILE B N 1
ATOM 3969 C CA . ILE B 1 240 ? -0.034 18.260 22.176 1.00 29.63 240 ILE B CA 1
ATOM 3970 C C . ILE B 1 240 ? -1.319 17.752 22.803 1.00 30.99 240 ILE B C 1
ATOM 3971 O O . ILE B 1 240 ? -2.316 18.475 22.887 1.00 32.76 240 ILE B O 1
ATOM 3976 N N . GLY B 1 241 ? -1.289 16.515 23.274 1.00 29.09 241 GLY B N 1
ATOM 3977 C CA . GLY B 1 241 ? -2.441 15.962 23.952 1.00 28.85 241 GLY B CA 1
ATOM 3978 C C . GLY B 1 241 ? -2.861 16.843 25.115 1.00 31.37 241 GLY B C 1
ATOM 3979 O O . GLY B 1 241 ? -4.045 17.162 25.258 1.00 28.47 241 GLY B O 1
ATOM 3980 N N . ALA B 1 242 ? -1.894 17.242 25.942 1.00 29.26 242 ALA B N 1
ATOM 3981 C CA . ALA B 1 242 ? -2.191 18.072 27.109 1.00 28.63 242 ALA B CA 1
ATOM 3982 C C . ALA B 1 242 ? -2.831 19.399 26.718 1.00 31.42 242 ALA B C 1
ATOM 3983 O O . ALA B 1 242 ? -3.834 19.809 27.302 1.00 31.56 242 ALA B O 1
ATOM 3985 N N . TYR B 1 243 ? -2.255 20.069 25.727 1.00 33.47 243 TYR B N 1
ATOM 3986 C CA . TYR B 1 243 ? -2.822 21.326 25.244 1.00 33.25 243 TYR B CA 1
ATOM 3987 C C . TYR B 1 243 ? -4.289 21.129 24.853 1.00 36.50 243 TYR B C 1
ATOM 3988 O O . TYR B 1 243 ? -5.182 21.842 25.330 1.00 35.22 243 TYR B O 1
ATOM 3997 N N . ALA B 1 244 ? -4.534 20.140 23.999 1.00 32.09 244 ALA B N 1
ATOM 3998 C CA . ALA B 1 244 ? -5.886 19.829 23.556 1.00 33.13 244 ALA B CA 1
ATOM 3999 C C . ALA B 1 244 ? -6.845 19.649 24.722 1.00 33.74 244 ALA B C 1
ATOM 4000 O O . ALA B 1 244 ? -7.939 20.216 24.739 1.00 32.64 244 ALA B O 1
ATOM 4002 N N . ALA B 1 245 ? -6.431 18.844 25.690 1.00 28.12 245 ALA B N 1
ATOM 4003 C CA . ALA B 1 245 ? -7.291 18.525 26.817 1.00 35.77 245 ALA B CA 1
ATOM 4004 C C . ALA B 1 245 ? -7.647 19.788 27.623 1.00 42.17 245 ALA B C 1
ATOM 4005 O O . ALA B 1 245 ? -8.797 19.962 28.039 1.00 38.88 245 ALA B O 1
ATOM 4007 N N . LEU B 1 246 ? -6.659 20.657 27.841 1.00 36.07 246 LEU B N 1
ATOM 4008 C CA . LEU B 1 246 ? -6.891 21.921 28.531 1.00 37.81 246 LEU B CA 1
ATOM 4009 C C . LEU B 1 246 ? -7.933 22.735 27.796 1.00 39.00 246 LEU B C 1
ATOM 4010 O O . LEU B 1 246 ? -8.822 23.333 28.400 1.00 42.81 246 LEU B O 1
ATOM 4015 N N . LEU B 1 247 ? -7.816 22.747 26.478 1.00 42.25 247 LEU B N 1
ATOM 4016 C CA . LEU B 1 247 ? -8.724 23.515 25.648 1.00 43.46 247 LEU B CA 1
ATOM 4017 C C . LEU B 1 247 ? -10.147 22.975 25.730 1.00 42.65 247 LEU B C 1
ATOM 4018 O O . LEU B 1 247 ? -11.100 23.725 25.612 1.00 47.05 247 LEU B O 1
ATOM 4023 N N . HIS B 1 248 ? -10.301 21.676 25.935 1.00 44.06 248 HIS B N 1
ATOM 4024 C CA . HIS B 1 248 ? -11.641 21.143 26.119 1.00 43.92 248 HIS B CA 1
ATOM 4025 C C . HIS B 1 248 ? -12.243 21.678 27.410 1.00 44.16 248 HIS B C 1
ATOM 4026 O O . HIS B 1 248 ? -13.442 21.939 27.485 1.00 42.86 248 HIS B O 1
ATOM 4033 N N . ILE B 1 249 ? -11.392 21.879 28.410 1.00 45.56 249 ILE B N 1
ATOM 4034 C CA . ILE B 1 249 ? -11.842 22.415 29.692 1.00 49.77 249 ILE B CA 1
ATOM 4035 C C . ILE B 1 249 ? -12.288 23.869 29.556 1.00 50.97 249 ILE B C 1
ATOM 4036 O O . ILE B 1 249 ? -13.370 24.245 30.012 1.00 51.23 249 ILE B O 1
ATOM 4041 N N . GLU B 1 250 ? -11.456 24.679 28.917 1.00 46.55 250 GLU B N 1
ATOM 4042 C CA . GLU B 1 250 ? -11.812 26.070 28.704 1.00 53.59 250 GLU B CA 1
ATOM 4043 C C . GLU B 1 250 ? -13.188 26.152 28.058 1.00 54.86 250 GLU B C 1
ATOM 4044 O O . GLU B 1 250 ? -14.100 26.778 28.597 1.00 54.65 250 GLU B O 1
ATOM 4050 N N . ARG B 1 251 ? -13.339 25.492 26.915 1.00 49.29 251 ARG B N 1
ATOM 4051 C CA . ARG B 1 251 ? -14.588 25.529 26.168 1.00 48.35 251 ARG B CA 1
ATOM 4052 C C . ARG B 1 251 ? -15.724 24.821 26.900 1.00 48.33 251 ARG B C 1
ATOM 4053 O O . ARG B 1 251 ? -16.827 24.694 26.371 1.00 51.37 251 ARG B O 1
ATOM 4061 N N . GLY B 1 252 ? -15.450 24.364 28.116 1.00 47.31 252 GLY B N 1
ATOM 4062 C CA . GLY B 1 252 ? -16.436 23.643 28.903 1.00 49.57 252 GLY B CA 1
ATOM 4063 C C . GLY B 1 252 ? -17.050 22.421 28.229 1.00 49.84 252 GLY B C 1
ATOM 4064 O O . GLY B 1 252 ? -18.252 22.195 28.337 1.00 48.57 252 GLY B O 1
ATOM 4065 N N . ILE B 1 253 ? -16.234 21.623 27.542 1.00 44.07 253 ILE B N 1
ATOM 4066 C CA . ILE B 1 253 ? -16.726 20.396 26.914 1.00 46.34 253 ILE B CA 1
ATOM 4067 C C . ILE B 1 253 ? -16.025 19.150 27.471 1.00 44.18 253 ILE B C 1
ATOM 4068 O O . ILE B 1 253 ? -16.039 18.076 26.853 1.00 39.57 253 ILE B O 1
ATOM 4073 N N . LEU B 1 254 ? -15.401 19.301 28.632 1.00 38.40 254 LEU B N 1
ATOM 4074 C CA . LEU B 1 254 ? -14.723 18.182 29.252 1.00 41.23 254 LEU B CA 1
ATOM 4075 C C . LEU B 1 254 ? -15.721 17.058 29.489 1.00 43.02 254 LEU B C 1
ATOM 4076 O O . LEU B 1 254 ? -16.874 17.287 29.858 1.00 44.12 254 LEU B O 1
ATOM 4081 N N . THR B 1 255 ? -15.247 15.843 29.273 1.00 39.12 255 THR B N 1
ATOM 4082 C CA . THR B 1 255 ? -16.073 14.660 29.293 1.00 42.81 255 THR B CA 1
ATOM 4083 C C . THR B 1 255 ? -15.291 13.559 29.998 1.00 37.18 255 THR B C 1
ATOM 4084 O O . THR B 1 255 ? -14.101 13.700 30.210 1.00 38.66 255 THR B O 1
ATOM 4088 N N . ASP B 1 256 ? -15.949 12.476 30.384 1.00 39.04 256 ASP B N 1
ATOM 4089 C CA . ASP B 1 256 ? -15.229 11.366 30.990 1.00 38.43 256 ASP B CA 1
ATOM 4090 C C . ASP B 1 256 ? -14.219 10.735 30.030 1.00 39.20 256 ASP B C 1
ATOM 4091 O O . ASP B 1 256 ? -13.198 10.217 30.468 1.00 38.57 256 ASP B O 1
ATOM 4096 N N . SER B 1 257 ? -14.499 10.800 28.727 1.00 39.75 257 SER B N 1
ATOM 4097 C CA . SER B 1 257 ? -13.658 10.163 27.716 1.00 43.38 257 SER B CA 1
ATOM 4098 C C . SER B 1 257 ? -12.728 11.105 26.931 1.00 41.46 257 SER B C 1
ATOM 4099 O O . SER B 1 257 ? -12.049 10.670 26.000 1.00 39.15 257 SER B O 1
ATOM 4102 N N . THR B 1 258 ? -12.684 12.376 27.313 1.00 41.49 258 THR B N 1
ATOM 4103 C CA . THR B 1 258 ? -11.918 13.383 26.573 1.00 39.28 258 THR B CA 1
ATOM 4104 C C . THR B 1 258 ? -10.436 13.040 26.331 1.00 38.54 258 THR B C 1
ATOM 4105 O O . THR B 1 258 ? -9.891 13.275 25.239 1.00 35.16 258 THR B O 1
ATOM 4109 N N . VAL B 1 259 ? -9.775 12.492 27.345 1.00 32.65 259 VAL B N 1
ATOM 4110 C CA . VAL B 1 259 ? -8.348 12.226 27.218 1.00 35.81 259 VAL B CA 1
ATOM 4111 C C . VAL B 1 259 ? -8.098 11.036 26.296 1.00 35.79 259 VAL B C 1
ATOM 4112 O O . VAL B 1 259 ? -7.260 11.096 25.378 1.00 31.23 259 VAL B O 1
ATOM 4116 N N . TYR B 1 260 ? -8.858 9.972 26.533 1.00 34.45 260 TYR B N 1
ATOM 4117 C CA . TYR B 1 260 ? -8.783 8.784 25.710 1.00 34.56 260 TYR B CA 1
ATOM 4118 C C . TYR B 1 260 ? -8.929 9.180 24.266 1.00 34.96 260 TYR B C 1
ATOM 4119 O O . TYR B 1 260 ? -8.093 8.824 23.423 1.00 34.05 260 TYR B O 1
ATOM 4128 N N . SER B 1 261 ? -10.006 9.916 23.987 1.00 35.28 261 SER B N 1
ATOM 4129 C CA . SER B 1 261 ? -10.399 10.207 22.616 1.00 32.01 261 SER B CA 1
ATOM 4130 C C . SER B 1 261 ? -9.408 11.154 21.950 1.00 31.00 261 SER B C 1
ATOM 4131 O O . SER B 1 261 ? -9.127 11.041 20.753 1.00 32.87 261 SER B O 1
ATOM 4134 N N . ILE B 1 262 ? -8.873 12.087 22.726 1.00 30.55 262 ILE B N 1
ATOM 4135 C CA . ILE B 1 262 ? -7.824 12.947 22.203 1.00 31.84 262 ILE B CA 1
ATOM 4136 C C . ILE B 1 262 ? -6.612 12.108 21.801 1.00 32.24 262 ILE B C 1
ATOM 4137 O O . ILE B 1 262 ? -6.073 12.249 20.693 1.00 30.06 262 ILE B O 1
ATOM 4142 N N . VAL B 1 263 ? -6.176 11.229 22.698 1.00 28.44 263 VAL B N 1
ATOM 4143 C CA . VAL B 1 263 ? -5.009 10.427 22.374 1.00 30.81 263 VAL B CA 1
ATOM 4144 C C . VAL B 1 263 ? -5.297 9.468 21.215 1.00 28.71 263 VAL B C 1
ATOM 4145 O O . VAL B 1 263 ? -4.425 9.222 20.369 1.00 30.36 263 VAL B O 1
ATOM 4149 N N . ALA B 1 264 ? -6.518 8.947 21.155 1.00 26.45 264 ALA B N 1
ATOM 4150 C CA . ALA B 1 264 ? -6.862 8.016 20.075 1.00 32.95 264 ALA B CA 1
ATOM 4151 C C . ALA B 1 264 ? -6.752 8.729 18.737 1.00 34.78 264 ALA B C 1
ATOM 4152 O O . ALA B 1 264 ? -6.267 8.156 17.757 1.00 31.84 264 ALA B O 1
ATOM 4154 N N . ALA B 1 265 ? -7.179 9.992 18.705 1.00 29.48 265 ALA B N 1
ATOM 4155 C CA . ALA B 1 265 ? -7.118 10.762 17.469 1.00 30.39 265 ALA B CA 1
ATOM 4156 C C . ALA B 1 265 ? -5.677 11.020 17.038 1.00 34.72 265 ALA B C 1
ATOM 4157 O O . ALA B 1 265 ? -5.360 10.958 15.844 1.00 34.67 265 ALA B O 1
ATOM 4159 N N . MET B 1 266 ? -4.800 11.292 18.005 1.00 29.39 266 MET B N 1
ATOM 4160 C CA . MET B 1 266 ? -3.401 11.569 17.682 1.00 29.02 266 MET B CA 1
ATOM 4161 C C . MET B 1 266 ? -2.728 10.321 17.106 1.00 33.79 266 MET B C 1
ATOM 4162 O O . MET B 1 266 ? -2.015 10.406 16.109 1.00 34.36 266 MET B O 1
ATOM 4167 N N . LYS B 1 267 ? -2.944 9.172 17.755 1.00 32.99 267 LYS B N 1
ATOM 4168 C CA . LYS B 1 267 ? -2.352 7.909 17.317 1.00 33.22 267 LYS B CA 1
ATOM 4169 C C . LYS B 1 267 ? -2.780 7.639 15.879 1.00 38.70 267 LYS B C 1
ATOM 4170 O O . LYS B 1 267 ? -1.965 7.329 15.013 1.00 41.77 267 LYS B O 1
ATOM 4176 N N . GLN B 1 268 ? -4.069 7.788 15.630 1.00 33.94 268 GLN B N 1
ATOM 4177 C CA . GLN B 1 268 ? -4.606 7.652 14.289 1.00 40.35 268 GLN B CA 1
ATOM 4178 C C . GLN B 1 268 ? -3.904 8.548 13.271 1.00 39.13 268 GLN B C 1
ATOM 4179 O O . GLN B 1 268 ? -3.767 8.177 12.105 1.00 39.18 268 GLN B O 1
ATOM 4185 N N . LYS B 1 269 ? -3.466 9.728 13.703 1.00 35.25 269 LYS B N 1
ATOM 4186 C CA . LYS B 1 269 ? -2.883 10.691 12.768 1.00 32.99 269 LYS B CA 1
ATOM 4187 C C . LYS B 1 269 ? -1.395 10.453 12.584 1.00 35.99 269 LYS B C 1
ATOM 4188 O O . LYS B 1 269 ? -0.827 10.792 11.549 1.00 32.26 269 LYS B O 1
ATOM 4194 N N . ARG B 1 270 ? -0.769 9.876 13.603 1.00 30.97 270 ARG B N 1
ATOM 4195 C CA . ARG B 1 270 ? 0.662 9.604 13.578 1.00 35.34 270 ARG B CA 1
ATOM 4196 C C . ARG B 1 270 ? 0.934 8.413 14.481 1.00 33.99 270 ARG B C 1
ATOM 4197 O O . ARG B 1 270 ? 0.924 8.527 15.709 1.00 34.57 270 ARG B O 1
ATOM 4205 N N . PHE B 1 271 ? 1.157 7.263 13.864 1.00 34.55 271 PHE B N 1
ATOM 4206 C CA . PHE B 1 271 ? 1.382 6.048 14.623 1.00 35.39 271 PHE B CA 1
ATOM 4207 C C . PHE B 1 271 ? 2.348 6.243 15.789 1.00 31.30 271 PHE B C 1
ATOM 4208 O O . PHE B 1 271 ? 3.458 6.734 15.595 1.00 33.17 271 PHE B O 1
ATOM 4216 N N . GLY B 1 272 ? 1.934 5.837 16.987 1.00 30.13 272 GLY B N 1
ATOM 4217 C CA . GLY B 1 272 ? 2.828 5.831 18.140 1.00 31.71 272 GLY B CA 1
ATOM 4218 C C . GLY B 1 272 ? 2.677 7.008 19.101 1.00 34.20 272 GLY B C 1
ATOM 4219 O O . GLY B 1 272 ? 3.175 6.950 20.227 1.00 29.41 272 GLY B O 1
ATOM 4220 N N . MET B 1 273 ? 1.992 8.067 18.665 1.00 27.56 273 MET B N 1
ATOM 4221 C CA . MET B 1 273 ? 1.812 9.265 19.490 1.00 27.95 273 MET B CA 1
ATOM 4222 C C . MET B 1 273 ? 1.496 8.937 20.937 1.00 28.29 273 MET B C 1
ATOM 4223 O O . MET B 1 273 ? 0.505 8.282 21.222 1.00 27.80 273 MET B O 1
ATOM 4228 N N . VAL B 1 274 ? 2.329 9.455 21.840 1.00 25.24 274 VAL B N 1
ATOM 4229 C CA . VAL B 1 274 ? 2.379 9.055 23.253 1.00 29.63 274 VAL B CA 1
ATOM 4230 C C . VAL B 1 274 ? 2.756 7.715 23.905 1.00 32.58 274 VAL B C 1
ATOM 4231 O O . VAL B 1 274 ? 1.911 6.909 24.301 1.00 30.77 274 VAL B O 1
ATOM 4235 N N . GLN B 1 275 ? 4.078 7.398 23.647 1.00 31.35 275 GLN B N 1
ATOM 4236 C CA . GLN B 1 275 ? 4.588 6.062 23.909 1.00 29.58 275 GLN B CA 1
ATOM 4237 C C . GLN B 1 275 ? 4.425 5.229 25.169 1.00 33.51 275 GLN B C 1
ATOM 4238 O O . GLN B 1 275 ? 4.387 4.013 25.088 1.00 35.18 275 GLN B O 1
ATOM 4244 N N . ARG B 1 276 ? 4.330 5.868 26.331 1.00 32.19 276 ARG B N 1
ATOM 4245 C CA . ARG B 1 276 ? 4.360 5.126 27.588 1.00 31.51 276 ARG B CA 1
ATOM 4246 C C . ARG B 1 276 ? 3.156 5.433 28.451 1.00 30.60 276 ARG B C 1
ATOM 4247 O O . ARG B 1 276 ? 2.529 6.480 28.316 1.00 32.90 276 ARG B O 1
ATOM 4255 N N . LEU B 1 277 ? 2.837 4.508 29.342 1.00 31.31 277 LEU B N 1
ATOM 4256 C CA . LEU B 1 277 ? 1.729 4.690 30.258 1.00 33.96 277 LEU B CA 1
ATOM 4257 C C . LEU B 1 277 ? 1.923 5.966 31.100 1.00 30.41 277 LEU B C 1
ATOM 4258 O O . LEU B 1 277 ? 1.001 6.757 31.260 1.00 28.11 277 LEU B O 1
ATOM 4263 N N . GLU B 1 278 ? 3.130 6.160 31.619 1.00 30.94 278 GLU B N 1
ATOM 4264 C CA . GLU B 1 278 ? 3.445 7.359 32.393 1.00 33.68 278 GLU B CA 1
ATOM 4265 C C . GLU B 1 278 ? 3.177 8.643 31.604 1.00 31.67 278 GLU B C 1
ATOM 4266 O O . GLU B 1 278 ? 2.769 9.644 32.167 1.00 31.04 278 GLU B O 1
ATOM 4272 N N . GLN B 1 279 ? 3.402 8.598 30.293 1.00 31.93 279 GLN B N 1
ATOM 4273 C CA . GLN B 1 279 ? 3.143 9.745 29.434 1.00 29.00 279 GLN B CA 1
ATOM 4274 C C . GLN B 1 279 ? 1.653 9.989 29.283 1.00 31.00 279 GLN B C 1
ATOM 4275 O O . GLN B 1 279 ? 1.183 11.125 29.244 1.00 30.07 279 GLN B O 1
ATOM 4281 N N . TYR B 1 280 ? 0.902 8.907 29.218 1.00 27.92 280 TYR B N 1
ATOM 4282 C CA . TYR B 1 280 ? -0.534 9.017 29.132 1.00 29.87 280 TYR B CA 1
ATOM 4283 C C . TYR B 1 280 ? -1.032 9.621 30.444 1.00 33.52 280 TYR B C 1
ATOM 4284 O O . TYR B 1 280 ? -1.938 10.470 30.462 1.00 30.06 280 TYR B O 1
ATOM 4293 N N . ALA B 1 281 ? -0.412 9.191 31.541 1.00 29.94 281 ALA B N 1
ATOM 4294 C CA . ALA B 1 281 ? -0.787 9.663 32.867 1.00 31.94 281 ALA B CA 1
ATOM 4295 C C . ALA B 1 281 ? -0.596 11.180 32.998 1.00 35.08 281 ALA B C 1
ATOM 4296 O O . ALA B 1 281 ? -1.410 11.868 33.624 1.00 32.16 281 ALA B O 1
ATOM 4298 N N . VAL B 1 282 ? 0.475 11.698 32.395 1.00 34.80 282 VAL B N 1
ATOM 4299 C CA . VAL B 1 282 ? 0.732 13.141 32.385 1.00 32.75 282 VAL B CA 1
ATOM 4300 C C . VAL B 1 282 ? -0.456 13.941 31.869 1.00 29.69 282 VAL B C 1
ATOM 4301 O O . VAL B 1 282 ? -0.871 14.916 32.482 1.00 30.30 282 VAL B O 1
ATOM 4305 N N . ILE B 1 283 ? -0.997 13.534 30.731 1.00 30.19 283 ILE B N 1
ATOM 4306 C CA . ILE B 1 283 ? -2.147 14.224 30.170 1.00 29.74 283 ILE B CA 1
ATOM 4307 C C . ILE B 1 283 ? -3.301 14.226 31.178 1.00 36.41 283 ILE B C 1
ATOM 4308 O O . ILE B 1 283 ? -3.972 15.248 31.377 1.00 32.86 283 ILE B O 1
ATOM 4313 N N . TYR B 1 284 ? -3.528 13.084 31.824 1.00 29.68 284 TYR B N 1
ATOM 4314 C CA . TYR B 1 284 ? -4.578 13.015 32.837 1.00 35.68 284 TYR B CA 1
ATOM 4315 C C . TYR B 1 284 ? -4.284 13.932 34.027 1.00 36.34 284 TYR B C 1
ATOM 4316 O O . TYR B 1 284 ? -5.163 14.644 34.513 1.00 35.13 284 TYR B O 1
ATOM 4325 N N . MET B 1 285 ? -3.041 13.902 34.490 1.00 34.33 285 MET B N 1
ATOM 4326 C CA . MET B 1 285 ? -2.610 14.747 35.588 1.00 33.82 285 MET B CA 1
ATOM 4327 C C . MET B 1 285 ? -2.785 16.218 35.256 1.00 37.36 285 MET B C 1
ATOM 4328 O O . MET B 1 285 ? -3.163 17.008 36.109 1.00 39.89 285 MET B O 1
ATOM 4333 N N . THR B 1 286 ? -2.504 16.579 34.009 1.00 33.38 286 THR B N 1
ATOM 4334 C CA . THR B 1 286 ? -2.631 17.951 33.562 1.00 33.62 286 THR B CA 1
ATOM 4335 C C . THR B 1 286 ? -4.097 18.385 33.683 1.00 37.44 286 THR B C 1
ATOM 4336 O O . THR B 1 286 ? -4.414 19.510 34.105 1.00 38.01 286 THR B O 1
ATOM 4340 N N . VAL B 1 287 ? -4.993 17.479 33.314 1.00 37.20 287 VAL B N 1
ATOM 4341 C CA . VAL B 1 287 ? -6.416 17.747 33.424 1.00 39.15 287 VAL B CA 1
ATOM 4342 C C . VAL B 1 287 ? -6.838 17.908 34.882 1.00 39.85 287 VAL B C 1
ATOM 4343 O O . VAL B 1 287 ? -7.475 18.898 35.247 1.00 41.63 287 VAL B O 1
ATOM 4347 N N . LEU B 1 288 ? -6.452 16.945 35.709 1.00 36.10 288 LEU B N 1
ATOM 4348 C CA . LEU B 1 288 ? -6.826 16.943 37.110 1.00 37.87 288 LEU B CA 1
ATOM 4349 C C . LEU B 1 288 ? -6.303 18.191 37.835 1.00 44.19 288 LEU B C 1
ATOM 4350 O O . LEU B 1 288 ? -7.004 18.785 38.656 1.00 41.96 288 LEU B O 1
ATOM 4355 N N . GLY B 1 289 ? -5.080 18.598 37.510 1.00 41.04 289 GLY B N 1
ATOM 4356 C CA . GLY B 1 289 ? -4.499 19.799 38.080 1.00 38.13 289 GLY B CA 1
ATOM 4357 C C . GLY B 1 289 ? -5.309 21.063 37.820 1.00 42.98 289 GLY B C 1
ATOM 4358 O O . GLY B 1 289 ? -5.585 21.814 38.753 1.00 44.56 289 GLY B O 1
ATOM 4359 N N . ARG B 1 290 ? -5.683 21.305 36.562 1.00 41.66 290 ARG B N 1
ATOM 4360 C CA . ARG B 1 290 ? -6.497 22.472 36.215 1.00 49.39 290 ARG B CA 1
ATOM 4361 C C . ARG B 1 290 ? -7.875 22.398 36.851 1.00 53.18 290 ARG B C 1
ATOM 4362 O O . ARG B 1 290 ? -8.620 23.378 36.862 1.00 51.83 290 ARG B O 1
ATOM 4370 N N . LEU B 1 291 ? -8.218 21.213 37.334 1.00 46.69 291 LEU B N 1
ATOM 4371 C CA . LEU B 1 291 ? -9.508 20.977 37.939 1.00 50.27 291 LEU B CA 1
ATOM 4372 C C . LEU B 1 291 ? -9.425 21.146 39.458 1.00 49.40 291 LEU B C 1
ATOM 4373 O O . LEU B 1 291 ? -10.428 21.032 40.160 1.00 50.98 291 LEU B O 1
ATOM 4378 N N . GLY B 1 292 ? -8.220 21.404 39.955 1.00 45.81 292 GLY B N 1
ATOM 4379 C CA . GLY B 1 292 ? -8.007 21.603 41.372 1.00 43.33 292 GLY B CA 1
ATOM 4380 C C . GLY B 1 292 ? -7.868 20.321 42.169 1.00 53.17 292 GLY B C 1
ATOM 4381 O O . GLY B 1 292 ? -8.009 20.339 43.389 1.00 57.91 292 GLY B O 1
ATOM 4382 N N . VAL B 1 293 ? -7.579 19.211 41.497 1.00 50.40 293 VAL B N 1
ATOM 4383 C CA . VAL B 1 293 ? -7.473 17.931 42.190 1.00 56.78 293 VAL B CA 1
ATOM 4384 C C . VAL B 1 293 ? -6.047 17.553 42.583 1.00 56.39 293 VAL B C 1
ATOM 4385 O O . VAL B 1 293 ? -5.127 17.617 41.773 1.00 57.54 293 VAL B O 1
ATOM 4389 N N . ASP B 1 294 ? -5.888 17.134 43.831 1.00 58.74 294 ASP B N 1
ATOM 4390 C CA . ASP B 1 294 ? -4.585 16.763 44.365 1.00 67.88 294 ASP B CA 1
ATOM 4391 C C . ASP B 1 294 ? -3.900 15.687 43.504 1.00 69.13 294 ASP B C 1
ATOM 4392 O O . ASP B 1 294 ? -4.434 14.593 43.311 1.00 68.12 294 ASP B O 1
ATOM 4397 N N . ILE B 1 295 ? -2.712 16.004 42.999 1.00 62.60 295 ILE B N 1
ATOM 4398 C CA . ILE B 1 295 ? -2.015 15.117 42.070 1.00 70.77 295 ILE B CA 1
ATOM 4399 C C . ILE B 1 295 ? -1.196 14.012 42.742 1.00 75.02 295 ILE B C 1
ATOM 4400 O O . ILE B 1 295 ? -1.063 12.919 42.185 1.00 75.90 295 ILE B O 1
ATOM 4405 N N . SER B 1 296 ? -0.637 14.300 43.918 1.00 68.70 296 SER B N 1
ATOM 4406 C CA . SER B 1 296 ? 0.186 13.325 44.632 1.00 67.80 296 SER B CA 1
ATOM 4407 C C . SER B 1 296 ? -0.375 11.907 44.480 1.00 73.17 296 SER B C 1
ATOM 4408 O O . SER B 1 296 ? -1.565 11.674 44.681 1.00 72.70 296 SER B O 1
ATOM 4411 N N . GLY B 1 297 ? 0.491 10.968 44.111 1.00 78.07 297 GLY B N 1
ATOM 4412 C CA . GLY B 1 297 ? 0.069 9.642 43.684 1.00 74.89 297 GLY B CA 1
ATOM 4413 C C . GLY B 1 297 ? 0.657 9.410 42.302 1.00 77.95 297 GLY B C 1
ATOM 4414 O O . GLY B 1 297 ? -0.054 9.384 41.291 1.00 71.63 297 GLY B O 1
ATOM 4415 N N . LEU B 1 298 ? 1.979 9.263 42.264 1.00 79.93 298 LEU B N 1
ATOM 4416 C CA . LEU B 1 298 ? 2.718 9.328 41.012 1.00 80.66 298 LEU B CA 1
ATOM 4417 C C . LEU B 1 298 ? 3.709 8.174 40.888 1.00 85.35 298 LEU B C 1
ATOM 4418 O O . LEU B 1 298 ? 3.826 7.343 41.791 1.00 83.74 298 LEU B O 1
#

Sequence (568 aa):
SFPMAQLSTRAQYSRMQREFVQLQRQENPRNINFTTSLKNRHKNRYLDILANEETIYPPVGRYPYINGNLIDLDLPHTFVACQAPVPQGVPDFLETLSEKKVDLVVMLTKLREGGVLKAERYWPEEEEDSLSFPESGHDAIKVTRDSYEVDAELDIVRRPLVIHVPGKPMHRVLQVQYVGWPDHGVPESAASFDELLSVIKNCVTTSPILVHCSAGIGRTGTLIGAYAALLHIERGILTDSTVYSIVAAMKQKRFGMVQRLEQYAVIYMTVLGRLGVDISGLVSTMSTAKSFPMAQLSTRAQYSRMQREFVQLQRQENPRNINFTTSLKNRHKNRYLDILANEETIYPPVLYPYINGNLIDLDLPHTFVACQAPVPQGVPDFLETLSEKKVDLVVMLTKLREGGVLKAERYWPEEEDSLSFDAIKVTRDAEASYEVDAELDIVRRPLVIHVPGKPMHRVLQVQYVGWPDHGVPESAASFDELLSVIKNCVTTSPILVHCSAGIGRTGTLIGAYAALLHIERGILTDSTVYSIVAAMKQKRFGMVQRLEQYAVIYMTVLGRLGVDISGL

CATH classification: 3.90.190.10

B-factor: mean 42.86, std 11.23, range [21.7, 100.52]

Secondary structure (DSSP, 8-state):
--GGGTS-HHHHHHHHHHHHHHHHHHS-GGGS--HHHHHTGGG-SSSS----TTTEES--------SEEEE--SSS--EEEE-PPPGGGHHHHHHHHHHTT--EEEE-S-SEETTEE-----S--TT-SEEEESSSSSS-EEEEE---EEETTTTEEEEEEEEE-TTS--EEEEEEEE-S--TTS--S-HHHHHHHHHHHHT---SSPEEEE-SSSSHHHHHHHHHHHHHHHHHTT---TTHHHHHHHHHHHHSTTSS-SHHHHHHHHHHHHHHTT---HHHH--/---GGG-GGGGS-HHHHHHHHHHHHHHHHTTS-GGGS--HHHHHTGGG-SSTT----STTEES-------SEEEE--SSSS-EEEEPPPPGGGHHHHHHHHHHTT--EEEE-S-SEETTEE-----S-----EEE----EEEEBTTB--EEETTTTEEEEEEEEE-TTS--EEEEEEEE-S--TTS--S-HHHHHHHHHHHHT---SSPEEEE-SSSSHHHHHHHHHHHHHHHHHTT---TTHHHHHHHHHHHHSTT-S-SHHHHHHHHHHHHHHTT------